Protein AF-A0A7M7T304-F1 (afdb_monomer_lite)

Structure (mmCIF, N/CA/C/O backbone):
data_AF-A0A7M7T304-F1
#
_entry.id   AF-A0A7M7T304-F1
#
loop_
_atom_site.group_PDB
_atom_site.id
_atom_site.type_symbol
_atom_site.label_atom_id
_atom_site.label_alt_id
_atom_site.label_comp_id
_atom_site.label_asym_id
_atom_site.label_entity_id
_atom_site.label_seq_id
_atom_site.pdbx_PDB_ins_code
_atom_site.Cartn_x
_atom_site.Cartn_y
_atom_site.Cartn_z
_atom_site.occupancy
_atom_site.B_iso_or_equiv
_atom_site.auth_seq_id
_atom_site.auth_comp_id
_atom_site.auth_asym_id
_atom_site.auth_atom_id
_atom_site.pdbx_PDB_model_num
ATOM 1 N N . MET A 1 1 ? 16.345 -13.499 -15.780 1.00 37.62 1 MET A N 1
ATOM 2 C CA . MET A 1 1 ? 15.434 -13.468 -14.617 1.00 37.62 1 MET A CA 1
ATOM 3 C C . MET A 1 1 ? 14.460 -14.625 -14.747 1.00 37.62 1 MET A C 1
ATOM 5 O O . MET A 1 1 ? 14.230 -15.064 -15.863 1.00 37.62 1 MET A O 1
ATOM 9 N N . ASN A 1 2 ? 13.994 -15.201 -13.639 1.00 33.81 2 ASN A N 1
ATOM 10 C CA . ASN A 1 2 ? 13.048 -16.320 -13.660 1.00 33.81 2 ASN A CA 1
ATOM 11 C C . ASN A 1 2 ? 11.646 -15.748 -13.398 1.00 33.81 2 ASN A C 1
ATOM 13 O O . ASN A 1 2 ? 11.253 -15.601 -12.245 1.00 33.81 2 ASN A O 1
ATOM 17 N N . GLU A 1 3 ? 10.937 -15.365 -14.461 1.00 41.84 3 GLU A N 1
ATOM 18 C CA . GLU A 1 3 ? 9.704 -14.548 -14.436 1.00 41.84 3 GLU A CA 1
ATOM 19 C C . GLU A 1 3 ? 8.517 -15.256 -13.767 1.00 41.84 3 GLU A C 1
ATOM 21 O O . GLU A 1 3 ? 7.689 -14.618 -13.120 1.00 41.84 3 GLU A O 1
ATOM 26 N N . LYS A 1 4 ? 8.488 -16.601 -13.784 1.00 36.50 4 LYS A N 1
ATOM 27 C CA . LYS A 1 4 ? 7.559 -17.385 -12.943 1.00 36.50 4 LYS A CA 1
ATOM 28 C C . LYS A 1 4 ? 7.723 -17.072 -11.452 1.00 36.50 4 LYS A C 1
ATOM 30 O O . LYS A 1 4 ? 6.800 -17.296 -10.676 1.00 36.50 4 LYS A O 1
ATOM 35 N N . GLY A 1 5 ? 8.895 -16.589 -11.044 1.00 44.44 5 GLY A N 1
ATOM 36 C CA . GLY A 1 5 ? 9.177 -16.133 -9.691 1.00 44.44 5 GLY A CA 1
ATOM 37 C C . GLY A 1 5 ? 8.666 -14.723 -9.392 1.00 44.44 5 GLY A C 1
ATOM 38 O O . GLY A 1 5 ? 8.291 -14.485 -8.255 1.00 44.44 5 GLY A O 1
ATOM 39 N N . GLU A 1 6 ? 8.620 -13.804 -10.359 1.00 49.72 6 GLU A N 1
ATOM 40 C CA . GLU A 1 6 ? 8.189 -12.406 -10.145 1.00 49.72 6 GLU A CA 1
ATOM 41 C C . GLU A 1 6 ? 6.666 -12.287 -10.073 1.00 49.72 6 GLU A C 1
ATOM 43 O O . GLU A 1 6 ? 6.145 -11.801 -9.071 1.00 49.72 6 GLU A O 1
ATOM 48 N N . MET A 1 7 ? 5.941 -12.904 -11.011 1.00 49.22 7 MET A N 1
ATOM 49 C CA . MET A 1 7 ? 4.478 -13.004 -10.927 1.00 49.22 7 MET A CA 1
ATOM 50 C C . MET A 1 7 ? 4.024 -13.755 -9.660 1.00 49.22 7 MET A C 1
ATOM 52 O O . MET A 1 7 ? 3.035 -13.388 -9.025 1.00 49.22 7 MET A O 1
ATOM 56 N N . LYS A 1 8 ? 4.772 -14.787 -9.235 1.00 57.19 8 LYS A N 1
ATOM 57 C CA . LYS A 1 8 ? 4.507 -15.485 -7.967 1.00 57.19 8 LYS A CA 1
ATOM 58 C C . LYS A 1 8 ? 4.706 -14.565 -6.758 1.00 57.19 8 LYS A C 1
ATOM 60 O O . LYS A 1 8 ? 3.894 -14.637 -5.843 1.00 57.19 8 LYS A O 1
ATOM 65 N N . LYS A 1 9 ? 5.727 -13.700 -6.762 1.00 61.28 9 LYS A N 1
ATOM 66 C CA . LYS A 1 9 ? 5.996 -12.744 -5.672 1.00 61.28 9 LYS A CA 1
ATOM 67 C C . LYS A 1 9 ? 4.899 -11.690 -5.540 1.00 61.28 9 LYS A C 1
ATOM 69 O O . LYS A 1 9 ? 4.524 -11.389 -4.416 1.00 61.28 9 LYS A O 1
ATOM 74 N N . GLU A 1 10 ? 4.368 -11.176 -6.647 1.00 57.84 10 GLU A N 1
ATOM 75 C CA . GLU A 1 10 ? 3.301 -10.163 -6.622 1.00 57.84 10 GLU A CA 1
ATOM 76 C C . GLU A 1 10 ? 1.965 -10.751 -6.139 1.00 57.84 10 GLU A C 1
ATOM 78 O O . GLU A 1 10 ? 1.265 -10.180 -5.304 1.00 57.84 10 GLU A O 1
ATOM 83 N N . VAL A 1 11 ? 1.627 -11.962 -6.591 1.00 66.56 11 VAL A N 1
ATOM 84 C CA . VAL A 1 11 ? 0.454 -12.693 -6.081 1.00 66.56 11 VAL A CA 1
ATOM 85 C C . VAL A 1 11 ? 0.626 -13.060 -4.602 1.00 66.56 11 VAL A C 1
ATOM 87 O O . VAL A 1 11 ? -0.341 -13.040 -3.840 1.00 66.56 11 VAL A O 1
ATOM 90 N N . GLU A 1 12 ? 1.842 -13.405 -4.179 1.00 72.44 12 GLU A N 1
ATOM 91 C CA . GLU A 1 12 ? 2.170 -13.673 -2.777 1.00 72.44 12 GLU A CA 1
ATOM 92 C C . GLU A 1 12 ? 2.084 -12.398 -1.924 1.00 72.44 12 GLU A C 1
ATOM 94 O O . GLU A 1 12 ? 1.481 -12.456 -0.856 1.00 72.44 12 GLU A O 1
ATOM 99 N N . LYS A 1 13 ? 2.552 -11.243 -2.429 1.00 73.81 13 LYS A N 1
ATOM 100 C CA . LYS A 1 13 ? 2.364 -9.914 -1.815 1.00 73.81 13 LYS A CA 1
ATOM 101 C C . LYS A 1 13 ? 0.890 -9.649 -1.529 1.00 73.81 13 LYS A C 1
ATOM 103 O O . LYS A 1 13 ? 0.507 -9.505 -0.371 1.00 73.81 13 LYS A O 1
ATOM 108 N N . LYS A 1 14 ? 0.043 -9.699 -2.560 1.00 78.31 14 LYS A N 1
ATOM 109 C CA . LYS A 1 14 ? -1.407 -9.456 -2.447 1.00 78.31 14 LYS A CA 1
ATOM 110 C C . LYS A 1 14 ? -2.070 -10.346 -1.389 1.00 78.31 14 LYS A C 1
ATOM 112 O O . LYS A 1 14 ? -2.865 -9.879 -0.574 1.00 78.31 14 LYS A O 1
ATOM 117 N N . LYS A 1 15 ? -1.710 -11.635 -1.353 1.00 82.38 15 LYS A N 1
ATOM 118 C CA . LYS A 1 15 ? -2.212 -12.582 -0.342 1.00 82.38 15 LYS A CA 1
ATOM 119 C C . LYS A 1 15 ? -1.729 -12.252 1.069 1.00 82.38 15 LYS A C 1
ATOM 121 O O . LYS A 1 15 ? -2.507 -12.383 2.010 1.00 82.38 15 LYS A O 1
ATOM 126 N N . CYS A 1 16 ? -0.477 -11.833 1.226 1.00 84.12 16 CYS A N 1
ATOM 127 C CA . CYS A 1 16 ? 0.075 -11.461 2.523 1.00 84.12 16 CYS A CA 1
ATOM 128 C C . CYS A 1 16 ? -0.555 -10.178 3.075 1.00 84.12 16 CYS A C 1
ATOM 130 O O . CYS A 1 16 ? -0.933 -10.172 4.245 1.00 84.12 16 CYS A O 1
ATOM 132 N N . VAL A 1 17 ? -0.746 -9.139 2.252 1.00 91.19 17 VAL A N 1
ATOM 133 C CA . VAL A 1 17 ? -1.414 -7.889 2.667 1.00 91.19 17 VAL A CA 1
ATOM 134 C C . VAL A 1 17 ? -2.864 -8.158 3.071 1.00 91.19 17 VAL A C 1
ATOM 136 O O . VAL A 1 17 ? -3.288 -7.733 4.143 1.00 91.19 17 VAL A O 1
ATOM 139 N N . SER A 1 18 ? -3.598 -8.948 2.278 1.00 95.38 18 SER A N 1
ATOM 140 C CA . SER A 1 18 ? -4.948 -9.412 2.629 1.00 95.38 18 SER A CA 1
ATOM 141 C C . SER A 1 18 ? -4.974 -10.143 3.977 1.00 95.38 18 SER A C 1
ATOM 143 O O . SER A 1 18 ? -5.736 -9.777 4.870 1.00 95.38 18 SER A O 1
ATOM 145 N N . HIS A 1 19 ? -4.084 -11.124 4.164 1.00 93.06 19 HIS A N 1
ATOM 146 C CA . HIS A 1 19 ? -4.005 -11.907 5.397 1.00 93.06 19 HIS A CA 1
ATOM 147 C C . HIS A 1 19 ? -3.640 -11.054 6.621 1.00 93.06 19 HIS A C 1
ATOM 149 O O . HIS A 1 19 ? -4.230 -11.218 7.690 1.00 93.06 19 HIS A O 1
ATOM 155 N N . LEU A 1 20 ? -2.669 -10.148 6.486 1.00 92.38 20 LEU A N 1
ATOM 156 C CA . LEU A 1 20 ? -2.219 -9.285 7.575 1.00 92.38 20 LEU A CA 1
ATOM 157 C C . LEU A 1 20 ? -3.281 -8.240 7.936 1.00 92.38 20 LEU A C 1
ATOM 159 O O . LEU A 1 20 ? -3.532 -8.028 9.123 1.00 92.38 20 LEU A O 1
ATOM 163 N N . GLY A 1 21 ? -3.943 -7.659 6.931 1.00 95.12 21 GLY A N 1
ATOM 164 C CA . GLY A 1 21 ? -5.085 -6.762 7.098 1.00 95.12 21 GLY A CA 1
ATOM 165 C C . GLY A 1 21 ? -6.246 -7.436 7.825 1.00 95.12 21 GLY A C 1
ATOM 166 O O . GLY A 1 21 ? -6.709 -6.916 8.838 1.00 95.12 21 GLY A O 1
ATOM 167 N N . GLY A 1 22 ? -6.655 -8.629 7.379 1.00 95.44 22 GLY A N 1
ATOM 168 C CA . GLY A 1 22 ? -7.697 -9.424 8.035 1.00 95.44 22 GLY A CA 1
ATOM 169 C C . GLY A 1 22 ? -7.342 -9.795 9.470 1.00 95.44 22 GLY A C 1
ATOM 170 O O . GLY A 1 22 ? -8.139 -9.598 10.385 1.00 95.44 22 GLY A O 1
ATOM 171 N N . LYS A 1 23 ? -6.105 -10.248 9.706 1.00 94.19 23 LYS A N 1
ATOM 172 C CA . LYS A 1 23 ? -5.625 -10.582 11.051 1.00 94.19 23 LYS A CA 1
ATOM 173 C C . LYS A 1 23 ? -5.646 -9.375 11.990 1.00 94.19 23 LYS A C 1
ATOM 175 O O . LYS A 1 23 ? -6.106 -9.510 13.123 1.00 94.19 23 LYS A O 1
ATOM 180 N N . LEU A 1 24 ? -5.160 -8.216 11.541 1.00 94.88 24 LEU A N 1
ATOM 181 C CA . LEU A 1 24 ? -5.199 -6.993 12.341 1.00 94.88 24 LEU A CA 1
ATOM 182 C C . LEU A 1 24 ? -6.648 -6.556 12.594 1.00 94.88 24 LEU A C 1
ATOM 184 O O . LEU A 1 24 ? -6.999 -6.290 13.738 1.00 94.88 24 LEU A O 1
ATOM 188 N N . ALA A 1 25 ? -7.505 -6.551 11.571 1.00 96.25 25 ALA A N 1
ATOM 189 C CA . ALA A 1 25 ? -8.916 -6.196 11.714 1.00 96.25 25 ALA A CA 1
ATOM 190 C C . ALA A 1 25 ? -9.655 -7.112 12.705 1.00 96.25 25 ALA A C 1
ATOM 192 O O . ALA A 1 25 ? -10.416 -6.615 13.530 1.00 96.25 25 ALA A O 1
ATOM 193 N N . LEU A 1 26 ? -9.388 -8.424 12.684 1.00 95.06 26 LEU A N 1
ATOM 194 C CA . LEU A 1 26 ? -9.928 -9.375 13.660 1.00 95.06 26 LEU A CA 1
ATOM 195 C C . LEU A 1 26 ? -9.445 -9.064 15.079 1.00 95.06 26 LEU A C 1
ATOM 197 O O . LEU A 1 26 ? -10.266 -8.943 15.980 1.00 95.06 26 LEU A O 1
ATOM 201 N N . MET A 1 27 ? -8.137 -8.874 15.284 1.00 93.62 27 MET A N 1
ATOM 202 C CA . MET A 1 27 ? -7.589 -8.512 16.601 1.00 93.62 27 MET A CA 1
ATOM 203 C C . MET A 1 27 ? -8.207 -7.214 17.139 1.00 93.62 27 MET A C 1
ATOM 205 O O . MET A 1 27 ? -8.568 -7.119 18.311 1.00 93.62 27 MET A O 1
ATOM 209 N N . LEU A 1 28 ? -8.356 -6.212 16.272 1.00 94.00 28 LEU A N 1
ATOM 210 C CA . LEU A 1 28 ? -8.976 -4.939 16.617 1.00 94.00 28 LEU A CA 1
ATOM 211 C C . LEU A 1 28 ? -10.464 -5.088 16.920 1.00 94.00 28 LEU A C 1
ATOM 213 O O . LEU A 1 28 ? -10.936 -4.485 17.876 1.00 94.00 28 LEU A O 1
ATOM 217 N N . GLN A 1 29 ? -11.186 -5.922 16.171 1.00 94.62 29 GLN A N 1
ATOM 218 C CA . GLN A 1 29 ? -12.580 -6.245 16.453 1.00 94.62 29 GLN A CA 1
ATOM 219 C C . GLN A 1 29 ? -12.743 -6.825 17.860 1.00 94.62 29 GLN A C 1
ATOM 221 O O . GLN A 1 29 ? -13.689 -6.453 18.548 1.00 94.62 29 GLN A O 1
ATOM 226 N N . GLU A 1 30 ? -11.839 -7.704 18.311 1.00 89.06 30 GLU A N 1
ATOM 227 C CA . GLU A 1 30 ? -11.882 -8.248 19.676 1.00 89.06 30 GLU A CA 1
ATOM 228 C C . GLU A 1 30 ? -11.669 -7.168 20.738 1.00 89.06 30 GLU A C 1
ATOM 230 O O . GLU A 1 30 ? -12.414 -7.107 21.719 1.00 89.06 30 GLU A O 1
ATOM 235 N N . ASN A 1 31 ? -10.699 -6.283 20.504 1.00 84.38 31 ASN A N 1
ATOM 236 C CA . ASN A 1 31 ? -10.406 -5.146 21.375 1.00 84.38 31 ASN A CA 1
ATOM 237 C C . ASN A 1 31 ? -11.528 -4.091 21.373 1.00 84.38 31 ASN A C 1
ATOM 239 O O . ASN A 1 31 ? -11.653 -3.331 22.331 1.00 84.38 31 ASN A O 1
ATOM 243 N N . ASP A 1 32 ? -12.350 -4.060 20.321 1.00 86.81 32 ASP A N 1
ATOM 244 C CA . ASP A 1 32 ? -13.405 -3.073 20.096 1.00 86.81 32 ASP A CA 1
ATOM 245 C C . ASP A 1 32 ? -14.823 -3.567 20.438 1.00 86.81 32 ASP A C 1
ATOM 247 O O . ASP A 1 32 ? -15.807 -2.861 20.213 1.00 86.81 32 ASP A O 1
ATOM 251 N N . ARG A 1 33 ? -14.968 -4.780 20.994 1.00 85.50 33 ARG A N 1
ATOM 252 C CA . ARG A 1 33 ? -16.285 -5.424 21.205 1.00 85.50 33 ARG A CA 1
ATOM 253 C C . ARG A 1 33 ? -17.263 -4.608 22.051 1.00 85.50 33 ARG A C 1
ATOM 255 O O . ARG A 1 33 ? -18.466 -4.710 21.838 1.00 85.50 33 ARG A O 1
ATOM 262 N N . ASN A 1 34 ? -16.755 -3.814 22.993 1.00 84.19 34 ASN A N 1
ATOM 263 C CA . ASN A 1 34 ? -17.565 -3.012 23.915 1.00 84.19 34 ASN A CA 1
ATOM 264 C C . ASN A 1 34 ? -17.778 -1.562 23.440 1.00 84.19 34 ASN A C 1
ATOM 266 O O . ASN A 1 34 ? -18.308 -0.744 24.189 1.00 84.19 34 ASN A O 1
ATOM 270 N N . SER A 1 35 ? -17.342 -1.222 22.224 1.00 86.62 35 SER A N 1
ATOM 271 C CA . SER A 1 35 ? -17.576 0.097 21.636 1.00 86.62 35 SER A CA 1
ATOM 272 C C . SER A 1 35 ? -19.056 0.328 21.325 1.00 86.62 35 SER A C 1
ATOM 274 O O . SER A 1 35 ? -19.820 -0.606 21.090 1.00 86.62 35 SER A O 1
ATOM 276 N N . SER A 1 36 ? -19.460 1.597 21.250 1.00 84.44 36 SER A N 1
ATOM 277 C CA . SER A 1 36 ? -20.772 1.992 20.726 1.00 84.44 36 SER A CA 1
ATOM 278 C C . SER A 1 36 ? -20.965 1.598 19.258 1.00 84.44 36 SER A C 1
ATOM 280 O O . SER A 1 36 ? -22.096 1.467 18.795 1.00 84.44 36 SER A O 1
ATOM 282 N N . THR A 1 37 ? -19.869 1.416 18.516 1.00 87.06 37 THR A N 1
ATOM 283 C CA . THR A 1 37 ? -19.867 1.114 17.078 1.00 87.06 37 THR A CA 1
ATOM 284 C C . THR A 1 37 ? -18.839 0.023 16.741 1.00 87.06 37 THR A C 1
ATOM 286 O O . THR A 1 37 ? -17.864 0.301 16.042 1.00 87.06 37 THR A O 1
ATOM 289 N N . PRO A 1 38 ? -19.037 -1.227 17.211 1.00 92.62 38 PRO A N 1
ATOM 290 C CA . PRO A 1 38 ? -18.058 -2.296 17.039 1.00 92.62 38 PRO A CA 1
ATOM 291 C C . PRO A 1 38 ? -17.801 -2.636 15.570 1.00 92.62 38 PRO A C 1
ATOM 293 O O . PRO A 1 38 ? -18.708 -2.565 14.723 1.00 92.62 38 PRO A O 1
ATOM 296 N N . ILE A 1 39 ? -16.580 -3.086 15.290 1.00 95.81 39 ILE A N 1
ATOM 297 C CA . ILE A 1 39 ? -16.195 -3.614 13.979 1.00 95.81 39 ILE A CA 1
ATOM 298 C C . ILE A 1 39 ? -17.029 -4.862 13.648 1.00 95.81 39 ILE A C 1
ATOM 300 O O . ILE A 1 39 ? -17.103 -5.808 14.432 1.00 95.81 39 ILE A O 1
ATOM 304 N N . GLN A 1 40 ? -17.661 -4.889 12.476 1.00 95.12 40 GLN A N 1
ATOM 305 C CA . GLN A 1 40 ? -18.470 -6.022 12.013 1.00 95.12 40 GLN A CA 1
ATOM 306 C C . GLN A 1 40 ? -17.638 -6.992 11.165 1.00 95.12 40 GLN A C 1
ATOM 308 O O . GLN A 1 40 ? -16.665 -6.605 10.519 1.00 95.12 40 GLN A O 1
ATOM 313 N N . ASN A 1 41 ? -18.067 -8.256 11.097 1.00 95.62 41 ASN A N 1
ATOM 314 C CA . ASN A 1 41 ? -17.406 -9.275 10.268 1.00 95.62 41 ASN A CA 1
ATOM 315 C C . ASN A 1 41 ? -17.378 -8.894 8.780 1.00 95.62 41 ASN A C 1
ATOM 317 O O . ASN A 1 41 ? -16.426 -9.222 8.079 1.00 95.62 41 ASN A O 1
ATOM 321 N N . THR A 1 42 ? -18.399 -8.177 8.302 1.00 96.38 42 THR A N 1
ATOM 322 C CA . THR A 1 42 ? -18.438 -7.663 6.927 1.00 96.38 42 THR A CA 1
ATOM 323 C C . THR A 1 42 ? -17.329 -6.647 6.669 1.00 96.38 42 THR A C 1
ATOM 325 O O . THR A 1 42 ? -16.760 -6.630 5.586 1.00 96.38 42 THR A O 1
ATOM 328 N N . GLU A 1 43 ? -16.955 -5.838 7.660 1.00 97.06 43 GLU A N 1
ATOM 329 C CA . GLU A 1 43 ? -15.902 -4.821 7.519 1.00 97.06 43 GLU A CA 1
ATOM 330 C C . GLU A 1 43 ? -14.515 -5.449 7.587 1.00 97.06 43 GLU A C 1
ATOM 332 O O . GLU A 1 43 ? -13.626 -5.020 6.858 1.00 97.06 43 GLU A O 1
ATOM 337 N N . VAL A 1 44 ? -14.347 -6.506 8.389 1.00 97.31 44 VAL A N 1
ATOM 338 C CA . VAL A 1 44 ? -13.142 -7.348 8.345 1.00 97.31 44 VAL A CA 1
ATOM 339 C C . VAL A 1 44 ? -12.964 -7.930 6.941 1.00 97.31 44 VAL A C 1
ATOM 341 O O . VAL A 1 44 ? -11.895 -7.778 6.354 1.00 97.31 44 VAL A O 1
ATOM 344 N N . ALA A 1 45 ? -14.022 -8.501 6.355 1.00 97.50 45 ALA A N 1
ATOM 345 C CA . ALA A 1 45 ? -13.976 -9.011 4.985 1.00 97.50 45 ALA A CA 1
ATOM 346 C C . ALA A 1 45 ? -13.690 -7.899 3.954 1.00 97.50 45 ALA A C 1
ATOM 348 O O . ALA A 1 45 ? -12.932 -8.112 3.010 1.00 97.50 45 ALA A O 1
ATOM 349 N N . CYS A 1 46 ? -14.229 -6.688 4.147 1.00 98.38 46 CYS A N 1
ATOM 350 C CA . CYS A 1 46 ? -13.898 -5.532 3.306 1.00 98.38 46 CYS A CA 1
ATOM 351 C C . CYS A 1 46 ? -12.403 -5.188 3.369 1.00 98.38 46 CYS A C 1
ATOM 353 O O . CYS A 1 46 ? -11.790 -4.952 2.330 1.00 98.38 46 CYS A O 1
ATOM 355 N N . VAL A 1 47 ? -11.797 -5.199 4.560 1.00 98.25 47 VAL A N 1
ATOM 356 C CA . VAL A 1 47 ? -10.352 -4.967 4.733 1.00 98.25 47 VAL A CA 1
ATOM 357 C C . VAL A 1 47 ? -9.533 -6.053 4.033 1.00 98.25 47 VAL A C 1
ATOM 359 O O . VAL A 1 47 ? -8.563 -5.735 3.348 1.00 98.25 47 VAL A O 1
ATOM 362 N N . GLU A 1 48 ? -9.929 -7.323 4.144 1.00 97.75 48 GLU A N 1
ATOM 363 C CA . GLU A 1 48 ? -9.250 -8.433 3.463 1.00 97.75 48 GLU A CA 1
ATOM 364 C C . GLU A 1 48 ? -9.309 -8.299 1.938 1.00 97.75 48 GLU A C 1
ATOM 366 O O . GLU A 1 48 ? -8.295 -8.507 1.265 1.00 97.75 48 GLU A O 1
ATOM 371 N N . ILE A 1 49 ? -10.470 -7.925 1.389 1.00 98.00 49 ILE A N 1
ATOM 372 C CA . ILE A 1 49 ? -10.646 -7.705 -0.052 1.00 98.00 49 ILE A CA 1
ATOM 373 C C . ILE A 1 49 ? -9.845 -6.485 -0.508 1.00 98.00 49 ILE A C 1
ATOM 375 O O . ILE A 1 49 ? -9.164 -6.565 -1.530 1.00 98.00 49 ILE A O 1
ATOM 379 N N . ALA A 1 50 ? -9.870 -5.385 0.251 1.00 98.25 50 ALA A N 1
ATOM 380 C CA . ALA A 1 50 ? -9.066 -4.200 -0.036 1.00 98.25 50 ALA A CA 1
ATOM 381 C C . ALA A 1 50 ? -7.569 -4.540 -0.062 1.00 98.25 50 ALA A C 1
ATOM 383 O O . ALA A 1 50 ? -6.894 -4.238 -1.041 1.00 98.25 50 ALA A O 1
ATOM 384 N N . GLY A 1 51 ? -7.068 -5.257 0.950 1.00 97.19 51 GLY A N 1
ATOM 385 C CA . GLY A 1 51 ? -5.678 -5.713 0.997 1.00 97.19 51 GLY A CA 1
ATOM 386 C C . GLY A 1 51 ? -5.314 -6.654 -0.156 1.00 97.19 51 GLY A C 1
ATOM 387 O O . GLY A 1 51 ? -4.227 -6.548 -0.716 1.00 97.19 51 GLY A O 1
ATOM 388 N N . LEU A 1 52 ? -6.229 -7.529 -0.583 1.00 96.88 52 LEU A N 1
ATOM 389 C CA . LEU A 1 52 ? -6.011 -8.397 -1.746 1.00 96.88 52 LEU A CA 1
ATOM 390 C C . LEU A 1 52 ? -5.931 -7.603 -3.059 1.00 96.88 52 LEU A C 1
ATOM 392 O O . LEU A 1 52 ? -5.217 -8.000 -3.981 1.00 96.88 52 LEU A O 1
ATOM 396 N N . CYS A 1 53 ? -6.680 -6.503 -3.145 1.00 97.00 53 CYS A N 1
ATOM 397 C CA . CYS A 1 53 ? -6.909 -5.770 -4.385 1.00 97.00 53 CYS A CA 1
ATOM 398 C C . CYS A 1 53 ? -6.102 -4.471 -4.521 1.00 97.00 53 CYS A C 1
ATOM 400 O O . CYS A 1 53 ? -6.125 -3.886 -5.603 1.00 97.00 53 CYS A O 1
ATOM 402 N N . HIS A 1 54 ? -5.393 -4.022 -3.479 1.00 94.62 54 HIS A N 1
ATOM 403 C CA . HIS A 1 54 ? -4.704 -2.723 -3.475 1.00 94.62 54 HIS A CA 1
ATOM 404 C C . HIS A 1 54 ? -3.694 -2.565 -4.627 1.00 94.62 54 HIS A C 1
ATOM 406 O O . HIS A 1 54 ? -3.643 -1.522 -5.266 1.00 94.62 54 HIS A O 1
ATOM 412 N N . ASP A 1 55 ? -3.003 -3.649 -4.984 1.00 92.44 55 ASP A N 1
ATOM 413 C CA . ASP A 1 55 ? -2.005 -3.696 -6.058 1.00 92.44 55 ASP A CA 1
ATOM 414 C C . ASP A 1 55 ? -2.573 -4.134 -7.429 1.00 92.44 55 ASP A C 1
ATOM 416 O O . ASP A 1 55 ? -1.828 -4.525 -8.334 1.00 92.44 55 ASP A O 1
ATOM 420 N N . LEU A 1 56 ? -3.899 -4.169 -7.631 1.00 94.12 56 LEU A N 1
ATOM 421 C CA . LEU A 1 56 ? -4.468 -4.527 -8.948 1.00 94.12 56 LEU A CA 1
ATOM 422 C C . LEU A 1 56 ? -4.119 -3.515 -10.048 1.00 94.12 56 LEU A C 1
ATOM 424 O O . LEU A 1 56 ? -4.256 -3.830 -11.226 1.00 94.12 56 LEU A O 1
ATOM 428 N N . GLY A 1 57 ? -3.699 -2.311 -9.664 1.00 91.81 57 GLY A N 1
ATOM 429 C CA . GLY A 1 57 ? -3.385 -1.220 -10.576 1.00 91.81 57 GLY A CA 1
ATOM 430 C C . GLY A 1 57 ? -1.937 -1.156 -11.056 1.00 91.81 57 GLY A C 1
ATOM 431 O O . GLY A 1 57 ? -1.644 -0.313 -11.900 1.00 91.81 57 GLY A O 1
ATOM 432 N N . HIS A 1 58 ? -1.029 -1.995 -10.545 1.00 89.00 58 HIS A N 1
ATOM 433 C CA . HIS A 1 58 ? 0.366 -1.988 -10.994 1.00 89.00 58 HIS A CA 1
ATOM 434 C C . HIS A 1 58 ? 0.516 -2.651 -12.364 1.00 89.00 58 HIS A C 1
ATOM 436 O O . HIS A 1 58 ? -0.006 -3.739 -12.604 1.00 89.00 58 HIS A O 1
ATOM 442 N N . GLY A 1 59 ? 1.250 -1.982 -13.254 1.00 86.19 59 GLY A N 1
ATOM 443 C CA . GLY A 1 59 ? 1.664 -2.539 -14.538 1.00 86.19 59 GLY A CA 1
ATOM 444 C C . GLY A 1 59 ? 3.035 -3.228 -14.470 1.00 86.19 59 GLY A C 1
ATOM 445 O O . GLY A 1 59 ? 3.594 -3.397 -13.383 1.00 86.19 59 GLY A O 1
ATOM 446 N N . PRO A 1 60 ? 3.602 -3.601 -15.630 1.00 84.06 60 PRO A N 1
ATOM 447 C CA . PRO A 1 60 ? 4.865 -4.325 -15.722 1.00 84.06 60 PRO A CA 1
ATOM 448 C C . PRO A 1 60 ? 6.005 -3.599 -15.010 1.00 84.06 60 PRO A C 1
ATOM 450 O O . PRO A 1 60 ? 6.242 -2.419 -15.263 1.00 84.06 60 PRO A O 1
ATOM 453 N N . PHE A 1 61 ? 6.767 -4.304 -14.181 1.00 79.00 61 PHE A N 1
ATOM 454 C CA . PHE A 1 61 ? 7.869 -3.747 -13.392 1.00 79.00 61 PHE A CA 1
ATOM 455 C C . PHE A 1 61 ? 7.437 -2.660 -12.382 1.00 79.00 61 PHE A C 1
ATOM 457 O O . PHE A 1 61 ? 8.249 -1.809 -12.004 1.00 79.00 61 PHE A O 1
ATOM 464 N N . SER A 1 62 ? 6.174 -2.690 -11.939 1.00 82.12 62 SER A N 1
ATOM 465 C CA . SER A 1 62 ? 5.611 -1.869 -10.854 1.00 82.12 62 SER A CA 1
ATOM 466 C C . SER A 1 62 ? 5.904 -0.370 -11.034 1.00 82.12 62 SER A C 1
ATOM 468 O O . SER A 1 62 ? 5.433 0.223 -12.003 1.00 82.12 62 SER A O 1
ATOM 470 N N . HIS A 1 63 ? 6.713 0.250 -10.162 1.00 77.44 63 HIS A N 1
ATOM 471 C CA . HIS A 1 63 ? 7.018 1.688 -10.199 1.00 77.44 63 HIS A CA 1
ATOM 472 C C . HIS A 1 63 ? 7.647 2.172 -11.513 1.00 77.44 63 HIS A C 1
ATOM 474 O O . HIS A 1 63 ? 7.399 3.301 -11.936 1.00 77.44 63 HIS A O 1
ATOM 480 N N . ALA A 1 64 ? 8.394 1.315 -12.219 1.00 76.31 64 ALA A N 1
ATOM 481 C CA . ALA A 1 64 ? 8.981 1.686 -13.505 1.00 76.31 64 ALA A CA 1
ATOM 482 C C . ALA A 1 64 ? 7.920 1.960 -14.584 1.00 76.31 64 ALA A C 1
ATOM 484 O O . ALA A 1 64 ? 8.177 2.732 -15.510 1.00 76.31 64 ALA A O 1
ATOM 485 N N . PHE A 1 65 ? 6.740 1.341 -14.469 1.00 79.38 65 PHE A N 1
ATOM 486 C CA . PHE A 1 65 ? 5.588 1.619 -15.324 1.00 79.38 65 PHE A CA 1
ATOM 487 C C . PHE A 1 65 ? 4.948 2.968 -14.994 1.00 79.38 65 PHE A C 1
ATOM 489 O O . PHE A 1 65 ? 4.524 3.698 -15.882 1.00 79.38 65 PHE A O 1
ATOM 496 N N . GLU A 1 66 ? 4.906 3.336 -13.721 1.00 78.88 66 GLU A N 1
ATOM 497 C CA . GLU A 1 66 ? 4.246 4.555 -13.243 1.00 78.88 66 GLU A CA 1
ATOM 498 C C . GLU A 1 66 ? 5.000 5.806 -13.698 1.00 78.88 66 GLU A C 1
ATOM 500 O O . GLU A 1 66 ? 4.394 6.763 -14.180 1.00 78.88 66 GLU A O 1
ATOM 505 N N . ASP A 1 67 ? 6.334 5.763 -13.629 1.00 73.25 67 ASP A N 1
ATOM 506 C CA . ASP A 1 67 ? 7.230 6.871 -13.989 1.00 73.25 67 ASP A CA 1
ATOM 507 C C . ASP A 1 67 ? 7.151 7.290 -15.465 1.00 73.25 67 ASP A C 1
ATOM 509 O O . ASP A 1 67 ? 7.642 8.353 -15.862 1.00 73.25 67 ASP A O 1
ATOM 513 N N . ILE A 1 68 ? 6.568 6.444 -16.310 1.00 74.44 68 ILE A N 1
ATOM 514 C CA . ILE A 1 68 ? 6.541 6.633 -17.761 1.00 74.44 68 ILE A CA 1
ATOM 515 C C . ILE A 1 68 ? 5.149 6.898 -18.316 1.00 74.44 68 ILE A C 1
ATOM 517 O O . ILE A 1 68 ? 5.055 7.320 -19.474 1.00 74.44 68 ILE A O 1
ATOM 521 N N . ILE A 1 69 ? 4.096 6.660 -17.530 1.00 76.94 69 ILE A N 1
ATOM 522 C CA . ILE A 1 69 ? 2.732 6.990 -17.928 1.00 76.94 69 ILE A CA 1
ATOM 523 C C . ILE A 1 69 ? 2.593 8.506 -17.965 1.00 76.94 69 ILE A C 1
ATOM 525 O O . ILE A 1 69 ? 3.003 9.231 -17.057 1.00 76.94 69 ILE A O 1
ATOM 529 N N . GLN A 1 70 ? 2.021 8.993 -19.062 1.00 73.81 70 GLN A N 1
ATOM 530 C CA . GLN A 1 70 ? 1.730 10.410 -19.203 1.00 73.81 70 GLN A CA 1
ATOM 531 C C . GLN A 1 70 ? 0.587 10.803 -18.258 1.00 73.81 70 GLN A C 1
ATOM 533 O O . GLN A 1 70 ? -0.311 9.993 -18.020 1.00 73.81 70 GLN A O 1
ATOM 538 N N . PRO A 1 71 ? 0.586 12.038 -17.727 1.00 75.94 71 PRO A N 1
ATOM 539 C CA . PRO A 1 71 ? -0.582 12.569 -17.039 1.00 75.94 71 PRO A CA 1
ATOM 540 C C . PRO A 1 71 ? -1.843 12.456 -17.906 1.00 75.94 71 PRO A C 1
ATOM 542 O O . PRO A 1 71 ? -1.767 12.464 -19.137 1.00 75.94 71 PRO A O 1
ATOM 545 N N . TYR A 1 72 ? -2.997 12.371 -17.253 1.00 69.75 72 TYR A N 1
ATOM 546 C CA . TYR A 1 72 ? -4.298 12.463 -17.903 1.00 69.75 72 TYR A CA 1
ATOM 547 C C . TYR A 1 72 ? -4.471 13.820 -18.608 1.00 69.75 72 TYR A C 1
ATOM 549 O O . TYR A 1 72 ? -3.733 14.772 -18.350 1.00 69.75 72 TYR A O 1
ATOM 557 N N . GLU A 1 73 ? -5.472 13.919 -19.487 1.00 67.62 73 GLU A N 1
ATOM 558 C CA . GLU A 1 73 ? -5.768 15.142 -20.255 1.00 67.62 73 GLU A CA 1
ATOM 559 C C . GLU A 1 73 ? -6.066 16.360 -19.361 1.00 67.62 73 GLU A C 1
ATOM 561 O O . GLU A 1 73 ? -5.803 17.494 -19.750 1.00 67.62 73 GLU A O 1
ATOM 566 N N . ASP A 1 74 ? -6.547 16.126 -18.137 1.00 73.38 74 ASP A N 1
ATOM 567 C CA . ASP A 1 74 ? -6.790 17.146 -17.110 1.00 73.38 74 ASP A CA 1
ATOM 568 C C . ASP A 1 74 ? -5.514 17.583 -16.352 1.00 73.38 74 ASP A C 1
ATOM 570 O O . ASP A 1 74 ? -5.578 18.381 -15.416 1.00 73.38 74 ASP A O 1
ATOM 574 N N . GLY A 1 75 ? -4.348 17.053 -16.736 1.00 73.31 75 GLY A N 1
ATOM 575 C CA . GLY A 1 75 ? -3.052 17.309 -16.112 1.00 73.31 75 GLY A CA 1
ATOM 576 C C . GLY A 1 75 ? -2.780 16.491 -14.845 1.00 73.31 75 GLY A C 1
ATOM 577 O O . GLY A 1 75 ? -1.675 16.569 -14.298 1.00 73.31 75 GLY A O 1
ATOM 578 N N . ASN A 1 76 ? -3.732 15.680 -14.370 1.00 75.06 76 ASN A N 1
ATOM 579 C CA . ASN A 1 76 ? -3.528 14.849 -13.189 1.00 75.06 76 ASN A CA 1
ATOM 580 C C . ASN A 1 76 ? -2.609 13.666 -13.496 1.00 75.06 76 ASN A C 1
ATOM 582 O O . ASN A 1 76 ? -2.724 12.996 -14.520 1.00 75.06 76 ASN A O 1
ATOM 586 N N . LYS A 1 77 ? -1.706 13.347 -12.563 1.00 80.50 77 LYS A N 1
ATOM 587 C CA . LYS A 1 77 ? -0.869 12.148 -12.682 1.00 80.50 77 LYS A CA 1
ATOM 588 C C . LYS A 1 77 ? -1.717 10.882 -12.588 1.00 80.50 77 LYS A C 1
ATOM 590 O O . LYS A 1 77 ? -2.595 10.777 -11.724 1.00 80.50 77 LYS A O 1
ATOM 595 N N . TRP A 1 78 ? -1.392 9.909 -13.434 1.00 85.56 78 TRP A N 1
ATOM 596 C CA . TRP A 1 78 ? -1.855 8.540 -13.258 1.00 85.56 78 TRP A CA 1
ATOM 597 C C . TRP A 1 78 ? -1.363 7.994 -11.910 1.00 85.56 78 TRP A C 1
ATOM 599 O O . TRP A 1 78 ? -0.272 8.343 -11.452 1.00 85.56 78 TRP A O 1
ATOM 609 N N . LYS A 1 79 ? -2.202 7.195 -11.246 1.00 87.81 79 LYS A N 1
ATOM 610 C CA . LYS A 1 79 ? -1.909 6.605 -9.938 1.00 87.81 79 LYS A CA 1
ATOM 611 C C . LYS A 1 79 ? -2.321 5.132 -9.923 1.00 87.81 79 LYS A C 1
ATOM 613 O O . LYS A 1 79 ? -3.481 4.872 -10.265 1.00 87.81 79 LYS A O 1
ATOM 618 N N . PRO A 1 80 ? -1.456 4.221 -9.450 1.00 89.12 80 PRO A N 1
ATOM 619 C CA . PRO A 1 80 ? -1.786 2.806 -9.302 1.00 89.12 80 PRO A CA 1
ATOM 620 C C . PRO A 1 80 ? -3.052 2.583 -8.479 1.00 89.12 80 PRO A C 1
ATOM 622 O O . PRO A 1 80 ? -3.923 1.850 -8.920 1.00 89.12 80 PRO A O 1
ATOM 625 N N . ASP A 1 81 ? -3.231 3.289 -7.360 1.00 92.25 81 ASP A N 1
ATOM 626 C CA . ASP A 1 81 ? -4.390 3.093 -6.471 1.00 92.25 81 ASP A CA 1
ATOM 627 C C . ASP A 1 81 ? -5.725 3.387 -7.177 1.00 92.25 81 ASP A C 1
ATOM 629 O O . ASP A 1 81 ? -6.721 2.682 -7.002 1.00 92.25 81 ASP A O 1
ATOM 633 N N . LYS A 1 82 ? -5.749 4.415 -8.041 1.00 93.00 82 LYS A N 1
ATOM 634 C CA . LYS A 1 82 ? -6.927 4.731 -8.868 1.00 93.00 82 LYS A CA 1
ATOM 635 C C . LYS A 1 82 ? -7.175 3.641 -9.906 1.00 93.00 82 LYS A C 1
ATOM 637 O O . LYS A 1 82 ? -8.325 3.253 -10.117 1.00 93.00 82 LYS A O 1
ATOM 642 N N . GLN A 1 83 ? -6.107 3.138 -10.526 1.00 94.00 83 GLN A N 1
ATOM 643 C CA . GLN A 1 83 ? -6.198 2.012 -11.450 1.00 94.00 83 GLN A CA 1
ATOM 644 C C . GLN A 1 83 ? -6.680 0.747 -10.727 1.00 94.00 83 GLN A C 1
ATOM 646 O O . GLN A 1 83 ? -7.514 0.029 -11.262 1.00 94.00 83 GLN A O 1
ATOM 651 N N . ALA A 1 84 ? -6.238 0.493 -9.495 1.00 96.50 84 ALA A N 1
ATOM 652 C CA . ALA A 1 84 ? -6.635 -0.665 -8.704 1.00 96.50 84 ALA A CA 1
ATOM 653 C C . ALA A 1 84 ? -8.141 -0.668 -8.414 1.00 96.50 84 ALA A C 1
ATOM 655 O O . ALA A 1 84 ? -8.796 -1.693 -8.589 1.00 96.50 84 ALA A O 1
ATOM 656 N N . VAL A 1 85 ? -8.719 0.487 -8.067 1.00 97.44 85 VAL A N 1
ATOM 657 C CA . VAL A 1 85 ? -10.177 0.642 -7.922 1.00 97.44 85 VAL A CA 1
ATOM 658 C C . VAL A 1 85 ? -10.912 0.384 -9.236 1.00 97.44 85 VAL A C 1
ATOM 660 O O . VAL A 1 85 ? -11.929 -0.315 -9.251 1.00 97.44 85 VAL A O 1
ATOM 663 N N . PHE A 1 86 ? -10.401 0.920 -10.347 1.00 96.00 86 PHE A N 1
ATOM 664 C CA . PHE A 1 86 ? -10.979 0.678 -11.668 1.00 96.00 86 PHE A CA 1
ATOM 665 C C . PHE A 1 86 ? -10.965 -0.818 -12.023 1.00 96.00 86 PHE A C 1
ATOM 667 O O . PHE A 1 86 ? -12.000 -1.382 -12.389 1.00 96.00 86 PHE A O 1
ATOM 674 N N . MET A 1 87 ? -9.827 -1.481 -11.806 1.00 97.25 87 MET A N 1
ATOM 675 C CA . MET A 1 87 ? -9.647 -2.913 -12.035 1.00 97.25 87 MET A CA 1
ATOM 676 C C . MET A 1 87 ? -10.486 -3.775 -11.090 1.00 97.25 87 MET A C 1
ATOM 678 O O . MET A 1 87 ? -11.014 -4.792 -11.529 1.00 97.25 87 MET A O 1
ATOM 682 N N . LEU A 1 88 ? -10.679 -3.378 -9.828 1.00 97.81 88 LEU A N 1
ATOM 683 C CA . LEU A 1 88 ? -11.565 -4.069 -8.887 1.00 97.81 88 LEU A CA 1
ATOM 684 C C . LEU A 1 88 ? -13.016 -4.062 -9.383 1.00 97.81 88 LEU A C 1
ATOM 686 O O . LEU A 1 88 ? -13.652 -5.115 -9.452 1.00 97.81 88 LEU A O 1
ATOM 690 N N . LYS A 1 89 ? -13.538 -2.889 -9.766 1.00 97.56 89 LYS A N 1
ATOM 691 C CA . LYS A 1 89 ? -14.911 -2.766 -10.286 1.00 97.56 89 LYS A CA 1
ATOM 692 C C . LYS A 1 89 ? -15.089 -3.577 -11.572 1.00 97.56 89 LYS A C 1
ATOM 694 O O . LYS A 1 89 ? -16.105 -4.256 -11.732 1.00 97.56 89 LYS A O 1
ATOM 699 N N . TYR A 1 90 ? -14.087 -3.565 -12.453 1.00 97.38 90 TYR A N 1
ATOM 700 C CA . TYR A 1 90 ? -14.065 -4.422 -13.638 1.00 97.38 90 TYR A CA 1
ATOM 701 C C . TYR A 1 90 ? -14.061 -5.914 -13.276 1.00 97.38 90 TYR A C 1
ATOM 703 O O . TYR A 1 90 ? -14.888 -6.661 -13.790 1.00 97.38 90 TYR A O 1
ATOM 711 N N . LEU A 1 91 ? -13.190 -6.343 -12.359 1.00 97.25 91 LEU A N 1
ATOM 712 C CA . LEU A 1 91 ? -13.050 -7.734 -11.927 1.00 97.25 91 LEU A CA 1
ATOM 713 C C . LEU A 1 91 ? -14.363 -8.288 -11.367 1.00 97.25 91 LEU A C 1
ATOM 715 O O . LEU A 1 91 ? -14.731 -9.413 -11.708 1.00 97.25 91 LEU A O 1
ATOM 719 N N . ILE A 1 92 ? -15.081 -7.503 -10.557 1.00 97.38 92 ILE A N 1
ATOM 720 C CA . ILE A 1 92 ? -16.384 -7.890 -10.000 1.00 97.38 92 ILE A CA 1
ATOM 721 C C . ILE A 1 92 ? -17.392 -8.126 -11.127 1.00 97.38 92 ILE A C 1
ATOM 723 O O . ILE A 1 92 ? -17.950 -9.220 -11.220 1.00 97.38 92 ILE A O 1
ATOM 727 N N . LYS A 1 93 ? -17.557 -7.136 -12.013 1.00 96.81 93 LYS A N 1
ATOM 728 C CA . LYS A 1 93 ? -18.545 -7.167 -13.097 1.00 96.81 93 LYS A CA 1
ATOM 729 C C . LYS A 1 93 ? -18.244 -8.251 -14.131 1.00 96.81 93 LYS A C 1
ATOM 731 O O . LYS A 1 93 ? -19.124 -9.021 -14.506 1.00 96.81 93 LYS A O 1
ATOM 736 N N . HIS A 1 94 ? -16.997 -8.323 -14.592 1.00 96.44 94 HIS A N 1
ATOM 737 C CA . HIS A 1 94 ? -16.569 -9.255 -15.635 1.00 96.44 94 HIS A CA 1
ATOM 738 C C . HIS A 1 94 ? -16.725 -10.716 -15.193 1.00 96.44 94 HIS A C 1
ATOM 740 O O . HIS A 1 94 ? -17.119 -11.564 -15.987 1.00 96.44 94 HIS A O 1
ATOM 746 N N . ASN A 1 95 ? -16.477 -11.009 -13.912 1.00 96.88 95 ASN A N 1
ATOM 747 C CA . ASN A 1 95 ? -16.575 -12.364 -13.365 1.00 96.88 95 ASN A CA 1
ATOM 748 C C . ASN A 1 95 ? -17.919 -12.652 -12.668 1.00 96.88 95 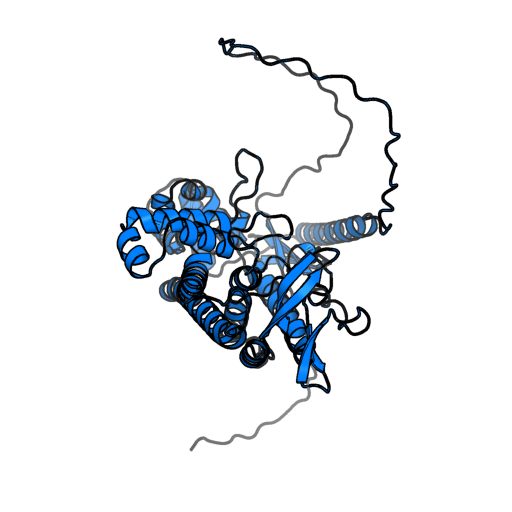ASN A C 1
ATOM 750 O O . ASN A 1 95 ? -18.063 -13.709 -12.051 1.00 96.88 95 ASN A O 1
ATOM 754 N N . SER A 1 96 ? -18.890 -11.732 -12.748 1.00 96.50 96 SER A N 1
ATOM 755 C CA . SER A 1 96 ? -20.211 -11.853 -12.108 1.00 96.50 96 SER A CA 1
ATOM 756 C C . SER A 1 96 ? -20.128 -12.206 -10.611 1.00 96.50 96 SER A C 1
ATOM 758 O O . SER A 1 96 ? -20.795 -13.126 -10.121 1.00 96.50 96 SER A O 1
ATOM 760 N N . LEU A 1 97 ? -19.235 -11.528 -9.879 1.00 96.38 97 LEU A N 1
ATOM 761 C CA . LEU A 1 97 ? -18.953 -11.828 -8.470 1.00 96.38 97 LEU A CA 1
ATOM 762 C C . LEU A 1 97 ? -19.976 -11.237 -7.499 1.00 96.38 97 LEU A C 1
ATOM 764 O O . LEU A 1 97 ? -19.928 -11.563 -6.316 1.00 96.38 97 LEU A O 1
ATOM 768 N N . GLU A 1 98 ? -20.921 -10.425 -7.968 1.00 94.88 98 GLU A N 1
ATOM 769 C CA . GLU A 1 98 ? -21.918 -9.738 -7.143 1.00 94.88 98 GLU A CA 1
ATOM 770 C C . GLU A 1 98 ? -22.709 -10.721 -6.279 1.00 94.88 98 GLU A C 1
ATOM 772 O O . GLU A 1 98 ? -22.926 -10.471 -5.098 1.00 94.88 98 GLU A O 1
ATOM 777 N N . LYS A 1 99 ? -23.073 -11.887 -6.831 1.00 94.50 99 LYS A N 1
ATOM 778 C CA . LYS A 1 99 ? -23.779 -12.927 -6.070 1.00 94.50 99 LYS A CA 1
ATOM 779 C C . LYS A 1 99 ? -22.914 -13.507 -4.947 1.00 94.50 99 LYS A C 1
ATOM 781 O O . LYS A 1 99 ? -23.388 -13.649 -3.828 1.00 94.50 99 LYS A O 1
ATOM 786 N N . LYS A 1 100 ? -21.641 -13.806 -5.230 1.00 95.25 100 LYS A N 1
ATOM 787 C CA . LYS A 1 100 ? -20.706 -14.339 -4.224 1.00 95.25 100 LYS A CA 1
ATOM 788 C C . LYS A 1 100 ? -20.407 -13.310 -3.132 1.00 95.25 100 LYS A C 1
ATOM 790 O O . LYS A 1 100 ? -20.254 -13.680 -1.975 1.00 95.25 100 LYS A O 1
ATOM 795 N N . LEU A 1 101 ? -20.327 -12.031 -3.493 1.00 96.06 101 LEU A N 1
ATOM 796 C CA . LEU A 1 101 ? -20.173 -10.935 -2.537 1.00 96.06 101 LEU A CA 1
ATOM 797 C C . LEU A 1 101 ? -21.435 -10.772 -1.678 1.00 96.06 101 LEU A C 1
ATOM 799 O O . LEU A 1 101 ? -21.325 -10.643 -0.461 1.00 96.06 101 LEU A O 1
ATOM 803 N N . ALA A 1 102 ? -22.626 -10.894 -2.268 1.00 95.56 102 ALA A N 1
ATOM 804 C CA . ALA A 1 102 ? -23.885 -10.874 -1.527 1.00 95.56 102 ALA A CA 1
ATOM 805 C C . ALA A 1 102 ? -24.005 -12.042 -0.529 1.00 95.56 102 ALA A C 1
ATOM 807 O O . ALA A 1 102 ? -24.492 -11.835 0.582 1.00 95.56 102 ALA A O 1
ATOM 808 N N . ASP A 1 103 ? -23.494 -13.236 -0.863 1.00 94.31 103 ASP A N 1
ATOM 809 C CA . ASP A 1 103 ? -23.413 -14.369 0.078 1.00 94.31 103 ASP A CA 1
ATOM 810 C C . ASP A 1 103 ? -22.539 -14.033 1.310 1.00 94.31 103 ASP A C 1
ATOM 812 O O . ASP A 1 103 ? -22.796 -14.516 2.415 1.00 94.31 103 ASP A O 1
ATOM 816 N N . LEU A 1 104 ? -21.547 -13.147 1.147 1.00 93.12 104 LEU A N 1
ATOM 817 C CA . LEU A 1 104 ? -20.719 -12.583 2.224 1.00 93.12 104 LEU A CA 1
ATOM 818 C C . LEU A 1 104 ? -21.328 -11.327 2.874 1.00 93.12 104 LEU A C 1
ATOM 820 O O . LEU A 1 104 ? -20.706 -10.733 3.754 1.00 93.12 104 LEU A O 1
ATOM 824 N N . LYS A 1 105 ? -22.546 -10.935 2.476 1.00 96.69 105 LYS A N 1
ATOM 825 C CA . LYS A 1 105 ? -23.234 -9.696 2.880 1.00 96.69 105 LYS A CA 1
ATOM 826 C C . LYS A 1 105 ? -22.462 -8.423 2.513 1.00 96.69 105 LYS A C 1
ATOM 828 O O . LYS A 1 105 ? -22.505 -7.451 3.259 1.00 96.69 105 LYS A O 1
ATOM 833 N N . ILE A 1 106 ? -21.754 -8.457 1.387 1.00 97.31 106 ILE A N 1
ATOM 834 C CA . ILE A 1 106 ? -21.031 -7.322 0.815 1.00 97.31 106 ILE A CA 1
ATOM 835 C C . ILE A 1 106 ? -21.854 -6.782 -0.352 1.00 97.31 106 ILE A C 1
ATOM 837 O O . ILE A 1 106 ? -22.071 -7.481 -1.345 1.00 97.31 106 ILE A O 1
ATOM 841 N N . TYR A 1 107 ? -22.310 -5.539 -0.224 1.00 96.25 107 TYR A N 1
ATOM 842 C CA . TYR A 1 107 ? -23.150 -4.858 -1.209 1.00 96.25 107 TYR A CA 1
ATOM 843 C C . TYR A 1 107 ? -22.436 -3.643 -1.820 1.00 96.25 107 TYR A C 1
ATOM 845 O O . TYR A 1 107 ? -21.247 -3.426 -1.602 1.00 96.25 107 TYR A O 1
ATOM 853 N N . ALA A 1 108 ? -23.150 -2.843 -2.618 1.00 95.94 108 ALA A N 1
ATOM 854 C CA . ALA A 1 108 ? -22.574 -1.706 -3.341 1.00 95.94 108 ALA A CA 1
ATOM 855 C C . ALA A 1 108 ? -21.843 -0.706 -2.422 1.00 95.94 108 ALA A C 1
ATOM 857 O O . ALA A 1 108 ? -20.717 -0.317 -2.720 1.00 95.94 108 ALA A O 1
ATOM 858 N N . GLU A 1 109 ? -22.433 -0.364 -1.274 1.00 96.06 109 GLU A N 1
ATOM 859 C CA . GLU A 1 109 ? -21.826 0.543 -0.286 1.00 96.06 109 GLU A CA 1
ATOM 860 C C . GLU A 1 109 ? -20.542 -0.038 0.332 1.00 96.06 109 GLU A C 1
ATOM 862 O O . GLU A 1 109 ? -19.589 0.694 0.601 1.00 96.06 109 GLU A O 1
ATOM 867 N N . ASP A 1 110 ? -20.478 -1.360 0.527 1.00 97.81 110 ASP A N 1
ATOM 868 C CA . ASP A 1 110 ? -19.266 -2.048 0.981 1.00 97.81 110 ASP A CA 1
ATOM 869 C C . ASP A 1 110 ? -18.180 -2.045 -0.104 1.00 97.81 110 ASP A C 1
ATOM 871 O O . ASP A 1 110 ? -17.005 -1.878 0.206 1.00 97.81 110 ASP A O 1
ATOM 875 N N . ILE A 1 111 ? -18.556 -2.179 -1.380 1.00 98.06 111 ILE A N 1
ATOM 876 C CA . ILE A 1 111 ? -17.615 -2.083 -2.506 1.00 98.06 111 ILE A CA 1
ATOM 877 C C . ILE A 1 111 ? -17.022 -0.675 -2.585 1.00 98.06 111 ILE A C 1
ATOM 879 O O . ILE A 1 111 ? -15.809 -0.537 -2.748 1.00 98.06 111 ILE A O 1
ATOM 883 N N . ASP A 1 112 ? -17.833 0.373 -2.438 1.00 97.50 112 ASP A N 1
ATOM 884 C CA . ASP A 1 112 ? -17.320 1.745 -2.416 1.00 97.50 112 ASP A CA 1
ATOM 885 C C . ASP A 1 112 ? -16.458 2.006 -1.169 1.00 97.50 112 ASP A C 1
ATOM 887 O O . ASP A 1 112 ? -15.423 2.667 -1.269 1.00 97.50 112 ASP A O 1
ATOM 891 N N . PHE A 1 113 ? -16.786 1.396 -0.024 1.00 98.06 113 PHE A N 1
ATOM 892 C CA . PHE A 1 113 ? -15.919 1.405 1.156 1.00 98.06 113 PHE A CA 1
ATOM 893 C C . PHE A 1 113 ? -14.569 0.719 0.890 1.00 98.06 113 PHE A C 1
ATOM 895 O O . PHE A 1 113 ? -13.529 1.314 1.166 1.00 98.06 113 PHE A O 1
ATOM 902 N N . ILE A 1 114 ? -14.551 -0.467 0.271 1.00 98.50 114 ILE A N 1
ATOM 903 C CA . ILE A 1 114 ? -13.321 -1.154 -0.166 1.00 98.50 114 ILE A CA 1
ATOM 904 C C . ILE A 1 114 ? -12.494 -0.247 -1.089 1.00 98.50 114 ILE A C 1
ATOM 906 O O . ILE A 1 114 ? -11.274 -0.165 -0.945 1.00 98.50 114 ILE A O 1
ATOM 910 N N . CYS A 1 115 ? -13.142 0.477 -2.006 1.00 98.12 115 CYS A N 1
ATOM 911 C CA . CYS A 1 115 ? -12.456 1.425 -2.881 1.00 98.12 115 CYS A CA 1
ATOM 912 C C . CYS A 1 115 ? -11.795 2.565 -2.088 1.00 98.12 115 CYS A C 1
ATOM 914 O O . CYS A 1 115 ? -10.658 2.922 -2.389 1.00 98.12 115 CYS A O 1
ATOM 916 N N . GLN A 1 116 ? -12.459 3.106 -1.059 1.00 97.50 116 GLN A N 1
ATOM 917 C CA . GLN A 1 116 ? -11.855 4.114 -0.178 1.00 97.50 116 GLN A CA 1
ATOM 918 C C . GLN A 1 116 ? -10.670 3.552 0.629 1.00 97.50 116 GLN A C 1
ATOM 920 O O . GLN A 1 116 ? -9.682 4.259 0.817 1.00 97.50 116 GLN A O 1
ATOM 925 N N . LEU A 1 117 ? -10.726 2.286 1.065 1.00 98.00 117 LEU A N 1
ATOM 926 C CA . LEU A 1 117 ? -9.604 1.629 1.751 1.00 98.00 117 LEU A CA 1
ATOM 927 C C . LEU A 1 117 ? -8.368 1.479 0.849 1.00 98.00 117 LEU A C 1
ATOM 929 O O . LEU A 1 117 ? -7.250 1.612 1.336 1.00 98.00 117 LEU A O 1
ATOM 933 N N . ILE A 1 118 ? -8.565 1.213 -0.447 1.00 97.56 118 ILE A N 1
ATOM 934 C CA . ILE A 1 118 ? -7.479 1.108 -1.438 1.00 97.56 118 ILE A CA 1
ATOM 935 C C . ILE A 1 118 ? -6.885 2.488 -1.749 1.00 97.56 118 I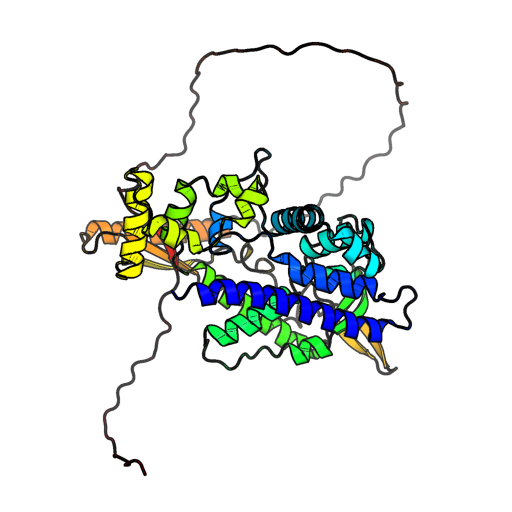LE A C 1
ATOM 937 O O . ILE A 1 118 ? -5.667 2.651 -1.757 1.00 97.56 118 ILE A O 1
ATOM 941 N N . LEU A 1 119 ? -7.738 3.489 -1.991 1.00 95.06 119 LEU A N 1
ATOM 942 C CA . LEU A 1 119 ? -7.301 4.845 -2.347 1.00 95.06 119 LEU A CA 1
ATOM 943 C C . LEU A 1 119 ? -6.597 5.575 -1.200 1.00 95.06 119 LEU A C 1
ATOM 945 O O . LEU A 1 119 ? -5.806 6.485 -1.456 1.00 95.06 119 LEU A O 1
ATOM 949 N N . GLY A 1 120 ? -6.918 5.203 0.040 1.00 93.38 120 GLY A N 1
ATOM 950 C CA . GLY A 1 120 ? -6.604 6.002 1.212 1.00 93.38 120 GLY A CA 1
ATOM 951 C C . GLY A 1 120 ? -7.526 7.218 1.314 1.00 93.38 120 GLY A C 1
ATOM 952 O O . GLY A 1 120 ? -8.064 7.719 0.324 1.00 93.38 120 GLY A O 1
ATOM 953 N N . VAL A 1 121 ? -7.726 7.690 2.541 1.00 90.56 121 VAL A N 1
ATOM 954 C CA . VAL A 1 121 ? -8.623 8.812 2.836 1.00 90.56 121 VAL A CA 1
ATOM 955 C C . VAL A 1 121 ? -7.862 9.870 3.621 1.00 90.56 121 VAL A C 1
ATOM 957 O O . VAL A 1 121 ? -7.204 9.572 4.621 1.00 90.56 121 VAL A O 1
ATOM 960 N N . LYS A 1 122 ? -7.925 11.114 3.151 1.00 83.44 122 LYS A N 1
ATOM 961 C CA . LYS A 1 122 ? -7.322 12.276 3.809 1.00 83.44 122 LYS A CA 1
ATOM 962 C C . LYS A 1 122 ? -8.260 12.861 4.860 1.00 83.44 122 LYS A C 1
ATOM 964 O O . LYS A 1 122 ? -9.427 12.505 4.962 1.00 83.44 122 LYS A O 1
ATOM 9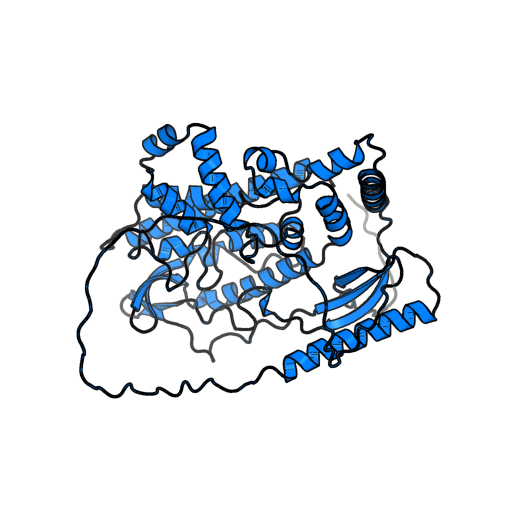69 N N . GLU A 1 123 ? -7.736 13.790 5.655 1.00 71.12 123 GLU A N 1
ATOM 970 C CA . GLU A 1 123 ? -8.464 14.372 6.787 1.00 71.12 123 GLU A CA 1
ATOM 971 C C . GLU A 1 123 ? -9.799 15.036 6.393 1.00 71.12 123 GLU A C 1
ATOM 973 O O . GLU A 1 123 ? -10.776 14.912 7.144 1.00 71.12 123 GLU A O 1
ATOM 978 N N . ASP A 1 124 ? -9.827 15.670 5.216 1.00 78.00 124 ASP A N 1
ATOM 979 C CA . ASP A 1 124 ? -10.957 16.430 4.661 1.00 78.00 124 ASP A CA 1
ATOM 980 C C . ASP A 1 124 ? -11.819 15.639 3.663 1.00 78.00 124 ASP A C 1
ATOM 982 O O . ASP A 1 124 ? -12.802 16.170 3.147 1.00 78.00 124 ASP A O 1
ATOM 986 N N . ASP A 1 125 ? -11.461 14.388 3.373 1.00 86.06 125 ASP A N 1
ATOM 987 C CA . ASP A 1 125 ? -12.210 13.561 2.431 1.00 86.06 125 ASP A CA 1
ATOM 988 C C . ASP A 1 125 ? -13.509 13.041 3.079 1.00 86.06 125 ASP A C 1
ATOM 990 O O . ASP A 1 125 ? -13.568 12.749 4.278 1.00 86.06 125 ASP A O 1
ATOM 994 N N . GLU A 1 126 ? -14.560 12.893 2.270 1.00 89.00 126 GLU A N 1
ATOM 995 C CA . GLU A 1 126 ? -15.832 12.317 2.712 1.00 89.00 126 GLU A CA 1
ATOM 996 C C . GLU A 1 126 ? -15.683 10.810 2.976 1.00 89.00 126 GLU A C 1
ATOM 998 O O . GLU A 1 126 ? -15.288 10.035 2.102 1.00 89.00 126 GLU A O 1
ATOM 1003 N N . MET A 1 127 ? -16.017 10.382 4.193 1.00 92.31 127 MET A N 1
ATOM 1004 C CA . MET A 1 127 ? -15.918 8.989 4.633 1.00 92.31 127 MET A CA 1
ATOM 1005 C C . MET A 1 127 ? -17.296 8.342 4.670 1.00 92.31 127 MET A C 1
ATOM 1007 O O . MET A 1 127 ? -18.183 8.821 5.370 1.00 92.31 127 MET A O 1
ATOM 1011 N N . LEU A 1 128 ? -17.440 7.181 4.028 1.00 93.56 128 LEU A N 1
ATOM 1012 C CA . LEU A 1 128 ? -18.655 6.367 4.148 1.00 93.56 128 LEU A CA 1
ATOM 1013 C C . LEU A 1 128 ? -18.898 5.887 5.590 1.00 93.56 128 LEU A C 1
ATOM 1015 O O . LEU A 1 128 ? -20.038 5.665 5.988 1.00 93.56 128 LEU A O 1
ATOM 1019 N N . ARG A 1 129 ? -17.828 5.713 6.382 1.00 92.12 129 ARG A N 1
ATOM 1020 C CA . ARG A 1 129 ? -17.878 5.218 7.770 1.00 92.12 129 ARG A CA 1
ATOM 1021 C C . ARG A 1 129 ? -17.035 6.078 8.710 1.00 92.12 129 ARG A C 1
ATOM 1023 O O . ARG A 1 129 ? -16.041 5.611 9.263 1.00 92.12 129 ARG A O 1
ATOM 1030 N N . GLU A 1 130 ? -17.416 7.342 8.899 1.00 88.94 130 GLU A N 1
ATOM 1031 C CA . GLU A 1 130 ? -16.631 8.307 9.695 1.00 88.94 130 GLU A CA 1
ATOM 1032 C C . GLU A 1 130 ? -16.363 7.845 11.145 1.00 88.94 130 GLU A C 1
ATOM 1034 O O . GLU A 1 130 ? -15.273 8.047 11.681 1.00 88.94 130 GLU A O 1
ATOM 1039 N N . ASN A 1 131 ? -17.312 7.143 11.771 1.00 89.00 131 ASN A N 1
ATOM 1040 C CA . ASN A 1 131 ? -17.164 6.578 13.120 1.00 89.00 131 ASN A CA 1
ATOM 1041 C C . ASN A 1 131 ? -16.143 5.427 13.217 1.00 89.00 131 ASN A C 1
ATOM 1043 O O . ASN A 1 131 ? -15.786 5.017 14.323 1.00 89.00 131 ASN A O 1
ATOM 1047 N N . LYS A 1 132 ? -15.665 4.906 12.082 1.00 91.50 132 LYS A N 1
ATOM 1048 C CA . LYS A 1 132 ? -14.728 3.776 11.989 1.00 91.50 132 LYS A CA 1
ATOM 1049 C C . LYS A 1 132 ? -13.461 4.158 11.237 1.00 91.50 132 LYS A C 1
ATOM 1051 O O . LYS A 1 132 ? -12.913 3.366 10.472 1.00 91.50 132 LYS A O 1
ATOM 1056 N N . PHE A 1 133 ? -12.978 5.375 11.488 1.00 93.31 133 PHE A N 1
ATOM 1057 C CA . PHE A 1 133 ? -11.787 5.917 10.842 1.00 93.31 133 PHE A CA 1
ATOM 1058 C C . PHE A 1 133 ? -10.558 4.989 10.939 1.00 93.31 133 PHE A C 1
ATOM 1060 O O . PHE A 1 133 ? -9.821 4.850 9.967 1.00 93.31 133 PHE A O 1
ATOM 1067 N N . CYS A 1 134 ? -10.399 4.257 12.047 1.00 94.12 134 CYS A N 1
ATOM 1068 C CA . CYS A 1 134 ? -9.353 3.244 12.220 1.00 94.12 134 CYS A CA 1
ATOM 1069 C C . CYS A 1 134 ? -9.266 2.199 11.089 1.00 94.12 134 CYS A C 1
ATOM 1071 O O . CYS A 1 134 ? -8.168 1.740 10.784 1.00 94.12 134 CYS A O 1
ATOM 1073 N N . LEU A 1 135 ? -10.374 1.840 10.426 1.00 96.62 135 LEU A N 1
ATOM 1074 C CA . LEU A 1 135 ? -10.353 0.873 9.321 1.00 96.62 135 LEU A CA 1
ATOM 1075 C C . LEU A 1 135 ? -9.648 1.434 8.078 1.00 96.62 135 LEU A C 1
ATOM 1077 O O . LEU A 1 135 ? -8.941 0.701 7.389 1.00 96.62 135 LEU A O 1
ATOM 1081 N N . TYR A 1 136 ? -9.767 2.743 7.836 1.00 96.25 136 TYR A N 1
ATOM 1082 C CA . TYR A 1 136 ? -9.084 3.441 6.741 1.00 96.25 136 TYR A CA 1
ATOM 1083 C C . TYR A 1 136 ? -7.565 3.526 6.941 1.00 96.25 136 TYR A C 1
ATOM 1085 O O . TYR A 1 136 ? -6.838 3.835 6.005 1.00 96.25 136 TYR A O 1
ATOM 1093 N N . GLN A 1 137 ? -7.073 3.222 8.143 1.00 95.06 137 GLN A N 1
ATOM 1094 C CA . GLN A 1 137 ? -5.650 3.225 8.483 1.00 95.06 137 GLN A CA 1
ATOM 1095 C C . GLN A 1 137 ? -4.980 1.852 8.287 1.00 95.06 137 GLN A C 1
ATOM 1097 O O . GLN A 1 137 ? -3.786 1.725 8.542 1.00 95.06 137 GLN A O 1
ATOM 1102 N N . LEU A 1 138 ? -5.725 0.820 7.862 1.00 96.19 138 LEU A N 1
ATOM 1103 C CA . LEU A 1 138 ? -5.220 -0.557 7.786 1.00 96.19 138 LEU A CA 1
ATOM 1104 C C . LEU A 1 138 ? -4.501 -0.882 6.472 1.00 96.19 138 LEU A C 1
ATOM 1106 O O . LEU A 1 138 ? -3.433 -1.489 6.515 1.00 96.19 138 LEU A O 1
ATOM 1110 N N . VAL A 1 139 ? -5.085 -0.519 5.325 1.00 96.38 139 VAL A N 1
ATOM 1111 C CA . VAL A 1 139 ? -4.577 -0.906 3.990 1.00 96.38 139 VAL A CA 1
ATOM 1112 C C . VAL A 1 139 ? -3.750 0.203 3.346 1.00 96.38 139 VAL A C 1
ATOM 1114 O O . VAL A 1 139 ? -2.657 -0.075 2.872 1.00 96.38 139 VAL A O 1
ATOM 1117 N N . ASN A 1 140 ? -4.243 1.444 3.366 1.00 94.38 140 ASN A N 1
ATOM 1118 C CA . ASN A 1 140 ? -3.538 2.618 2.853 1.00 94.38 140 ASN A CA 1
ATOM 1119 C C . ASN A 1 140 ? -3.701 3.780 3.835 1.00 94.38 140 ASN A C 1
ATOM 1121 O O . ASN A 1 140 ? -4.712 4.489 3.847 1.00 94.38 140 ASN A O 1
ATOM 1125 N N . ASN A 1 141 ? -2.696 3.978 4.684 1.00 92.62 141 ASN A N 1
ATOM 1126 C CA . ASN A 1 141 ? -2.774 4.972 5.739 1.00 92.62 141 ASN A CA 1
ATOM 1127 C C . ASN A 1 141 ? -2.222 6.322 5.284 1.00 92.62 141 ASN A C 1
ATOM 1129 O O . ASN A 1 141 ? -1.059 6.662 5.506 1.00 92.62 141 ASN A O 1
ATOM 1133 N N . SER A 1 142 ? -3.094 7.151 4.719 1.00 86.69 142 SER A N 1
ATOM 1134 C CA . SER A 1 142 ? -2.727 8.487 4.236 1.00 86.69 142 SER A CA 1
ATOM 1135 C C . SER A 1 142 ? -2.364 9.504 5.338 1.00 86.69 142 SER A C 1
ATOM 1137 O O . SER A 1 142 ? -1.890 10.592 5.013 1.00 86.69 142 SER A O 1
ATOM 1139 N N . VAL A 1 143 ? -2.564 9.193 6.628 1.00 85.38 143 VAL A N 1
ATOM 1140 C CA . VAL A 1 143 ? -2.297 10.127 7.745 1.00 85.38 143 VAL A CA 1
ATOM 1141 C C . VAL A 1 143 ? -0.822 10.118 8.147 1.00 85.38 143 VAL A C 1
ATOM 1143 O O . VAL A 1 143 ? -0.195 11.172 8.285 1.00 85.38 143 VAL A O 1
ATOM 1146 N N . TYR A 1 144 ? -0.269 8.925 8.360 1.00 84.94 144 TYR A N 1
ATOM 1147 C CA . TYR A 1 144 ? 1.112 8.745 8.820 1.00 84.94 144 TYR A CA 1
ATOM 1148 C C . TYR A 1 144 ? 1.869 7.625 8.088 1.00 84.94 144 TYR A C 1
ATOM 1150 O O . TYR A 1 144 ? 2.999 7.316 8.455 1.00 84.94 144 TYR A O 1
ATOM 1158 N N . GLY A 1 145 ? 1.296 7.050 7.025 1.00 85.75 145 GLY A N 1
ATOM 1159 C CA . GLY A 1 145 ? 1.993 6.123 6.126 1.00 85.75 145 GLY A CA 1
ATOM 1160 C C . GLY A 1 145 ? 2.350 4.783 6.765 1.00 85.75 145 GLY A C 1
ATOM 1161 O O . GLY A 1 145 ? 3.378 4.209 6.425 1.00 85.75 145 GLY A O 1
ATOM 1162 N N . MET A 1 146 ? 1.562 4.319 7.737 1.00 87.75 146 MET A N 1
ATOM 1163 C CA . MET A 1 146 ? 1.724 3.019 8.396 1.00 87.75 146 MET A CA 1
ATOM 1164 C C . MET A 1 146 ? 0.505 2.149 8.143 1.00 87.75 146 MET A C 1
ATOM 1166 O O . MET A 1 146 ? -0.559 2.384 8.717 1.00 87.75 146 MET A O 1
ATOM 1170 N N . ASP A 1 147 ? 0.703 1.114 7.350 1.00 92.19 147 ASP A N 1
ATOM 1171 C CA . ASP A 1 147 ? -0.323 0.170 6.940 1.00 92.19 147 ASP A CA 1
ATOM 1172 C C . ASP A 1 147 ? 0.283 -1.227 6.758 1.00 92.19 147 ASP A C 1
ATOM 1174 O O . ASP A 1 147 ? 1.496 -1.448 6.873 1.00 92.19 147 ASP A O 1
ATOM 1178 N N . VAL A 1 148 ? -0.594 -2.200 6.526 1.00 91.75 148 VAL A N 1
ATOM 1179 C CA . VAL A 1 148 ? -0.208 -3.603 6.377 1.00 91.75 148 VAL A CA 1
ATOM 1180 C C . VAL A 1 148 ? 0.537 -3.885 5.070 1.00 91.75 148 VAL A C 1
ATOM 1182 O O . VAL A 1 148 ? 1.343 -4.815 5.061 1.00 91.75 148 VAL A O 1
ATOM 1185 N N . ASP A 1 149 ? 0.348 -3.080 4.013 1.00 91.19 149 ASP A N 1
ATOM 1186 C CA . ASP A 1 149 ? 1.173 -3.161 2.794 1.00 91.19 149 ASP A CA 1
ATOM 1187 C C . ASP A 1 149 ? 2.636 -2.849 3.125 1.00 91.19 149 ASP A C 1
ATOM 1189 O O . ASP A 1 149 ? 3.541 -3.644 2.843 1.00 91.19 149 ASP A O 1
ATOM 1193 N N . ARG A 1 150 ? 2.869 -1.760 3.868 1.00 87.56 150 ARG A N 1
ATOM 1194 C CA . ARG A 1 150 ? 4.210 -1.400 4.324 1.00 87.56 150 ARG A CA 1
ATOM 1195 C C . ARG A 1 150 ? 4.883 -2.472 5.161 1.00 87.56 150 ARG A C 1
ATOM 1197 O O . ARG A 1 150 ? 6.052 -2.794 4.938 1.00 87.56 150 ARG A O 1
ATOM 1204 N N . TRP A 1 151 ? 4.174 -3.032 6.133 1.00 87.62 151 TRP A N 1
ATOM 1205 C CA . TRP A 1 151 ? 4.743 -4.079 6.982 1.00 87.62 151 TRP A CA 1
ATOM 1206 C C . TRP A 1 151 ? 5.133 -5.316 6.180 1.00 87.62 151 TRP A C 1
ATOM 1208 O O . TRP A 1 151 ? 6.201 -5.891 6.410 1.00 87.62 151 TRP A O 1
ATOM 1218 N N . ASP A 1 152 ? 4.288 -5.696 5.228 1.00 87.06 152 ASP A N 1
ATOM 1219 C CA . ASP A 1 152 ? 4.501 -6.842 4.364 1.00 87.06 152 ASP A CA 1
ATOM 1220 C C . ASP A 1 152 ? 5.703 -6.639 3.425 1.00 87.06 152 ASP A C 1
ATOM 1222 O O . ASP A 1 152 ? 6.619 -7.470 3.428 1.00 87.06 152 ASP A O 1
ATOM 1226 N N . TYR A 1 153 ? 5.782 -5.526 2.681 1.00 82.31 153 TYR A N 1
ATOM 1227 C CA . TYR A 1 153 ? 6.908 -5.329 1.760 1.00 82.31 153 TYR A CA 1
ATOM 1228 C C . TYR A 1 153 ? 8.241 -5.123 2.481 1.00 82.31 153 TYR A C 1
ATOM 1230 O O . TYR A 1 153 ? 9.272 -5.551 1.959 1.00 82.31 153 TYR A O 1
ATOM 1238 N N . ILE A 1 154 ? 8.257 -4.538 3.684 1.00 82.00 154 ILE A N 1
ATOM 1239 C CA . ILE A 1 154 ? 9.489 -4.412 4.477 1.00 82.00 154 ILE A CA 1
ATOM 1240 C C . ILE A 1 154 ? 9.963 -5.786 4.942 1.00 82.00 154 ILE A C 1
ATOM 1242 O O . ILE A 1 154 ? 11.135 -6.126 4.759 1.00 82.00 154 ILE A O 1
ATOM 1246 N N . ALA A 1 155 ? 9.066 -6.594 5.517 1.00 80.38 155 ALA A N 1
ATOM 1247 C CA . ALA A 1 155 ? 9.404 -7.933 5.992 1.00 80.38 155 ALA A CA 1
ATOM 1248 C C . ALA A 1 155 ? 9.861 -8.838 4.836 1.00 80.38 155 ALA A C 1
ATOM 1250 O O . ALA A 1 155 ? 10.889 -9.516 4.929 1.00 80.38 155 ALA A O 1
ATOM 1251 N N . ARG A 1 156 ? 9.141 -8.799 3.710 1.00 78.94 156 ARG A N 1
ATOM 1252 C CA . ARG A 1 156 ? 9.478 -9.549 2.498 1.00 78.94 156 ARG A CA 1
ATOM 1253 C C . ARG A 1 156 ? 10.779 -9.054 1.860 1.00 78.94 156 ARG A C 1
ATOM 1255 O O . ARG A 1 156 ? 11.624 -9.866 1.483 1.00 78.94 156 ARG A O 1
ATOM 1262 N N . GLY A 1 157 ? 10.954 -7.741 1.739 1.00 73.19 157 GLY A N 1
ATOM 1263 C CA . GLY A 1 157 ? 12.149 -7.120 1.173 1.00 73.19 157 GLY A CA 1
ATOM 1264 C C . GLY A 1 157 ? 13.397 -7.472 1.976 1.00 73.19 157 GLY A C 1
ATOM 1265 O O . GLY A 1 157 ? 14.398 -7.896 1.401 1.00 73.19 157 GLY A O 1
ATOM 1266 N N . ALA A 1 158 ? 13.312 -7.407 3.308 1.00 70.38 158 ALA A N 1
ATOM 1267 C CA . ALA A 1 158 ? 14.392 -7.824 4.197 1.00 70.38 158 ALA A CA 1
ATOM 1268 C C . ALA A 1 158 ? 14.751 -9.312 4.035 1.00 70.38 158 ALA A C 1
ATOM 1270 O O . ALA A 1 158 ? 15.932 -9.659 4.059 1.00 70.38 158 ALA A O 1
ATOM 1271 N N . HIS A 1 159 ? 13.755 -10.182 3.827 1.00 70.50 159 HIS A N 1
ATOM 1272 C CA . HIS A 1 159 ? 13.980 -11.608 3.583 1.00 70.50 159 HIS A CA 1
ATOM 1273 C C . HIS A 1 159 ? 14.717 -11.869 2.260 1.00 70.50 159 HIS A C 1
ATOM 1275 O O . HIS A 1 159 ? 15.701 -12.605 2.238 1.00 70.50 159 HIS A O 1
ATOM 1281 N N . TYR A 1 160 ? 14.273 -11.258 1.156 1.00 68.38 160 TYR A N 1
ATOM 1282 C CA . TYR A 1 160 ? 14.824 -11.550 -0.171 1.00 68.38 160 TYR A CA 1
ATOM 1283 C C . TYR A 1 160 ? 16.142 -10.833 -0.471 1.00 68.38 160 TYR A C 1
ATOM 1285 O O . TYR A 1 160 ? 17.029 -11.422 -1.093 1.00 68.38 160 TYR A O 1
ATOM 1293 N N . LEU A 1 161 ? 16.298 -9.581 -0.036 1.00 62.12 161 LEU A N 1
ATOM 1294 C CA . LEU A 1 161 ? 17.468 -8.769 -0.382 1.00 62.12 161 LEU A CA 1
ATOM 1295 C C . LEU A 1 161 ? 18.704 -9.093 0.464 1.00 62.12 161 LEU A C 1
ATOM 1297 O O . LEU A 1 161 ? 19.759 -8.520 0.209 1.00 62.12 161 LEU A O 1
ATOM 1301 N N . HIS A 1 162 ? 18.597 -10.003 1.444 1.00 53.84 162 HIS A N 1
ATOM 1302 C CA . HIS A 1 162 ? 19.697 -10.401 2.333 1.00 53.84 162 HIS A CA 1
ATOM 1303 C C . HIS A 1 162 ? 20.497 -9.196 2.847 1.00 53.84 162 HIS A C 1
ATOM 1305 O O . HIS A 1 162 ? 21.718 -9.270 3.002 1.00 53.84 162 HIS A O 1
ATOM 1311 N N . VAL A 1 163 ? 19.822 -8.064 3.095 1.00 53.31 163 VAL A N 1
ATOM 1312 C CA . VAL A 1 163 ? 20.448 -6.913 3.745 1.00 53.31 163 VAL A CA 1
ATOM 1313 C C . VAL A 1 163 ? 20.953 -7.469 5.068 1.00 53.31 163 VAL A C 1
ATOM 1315 O O . VAL A 1 163 ? 20.139 -7.912 5.868 1.00 53.31 163 VAL A O 1
ATOM 1318 N N . GLY A 1 164 ? 22.278 -7.573 5.228 1.00 42.84 164 GLY A N 1
ATOM 1319 C CA . GLY A 1 164 ? 22.991 -8.467 6.158 1.00 42.84 164 GLY A CA 1
ATOM 1320 C C . GLY A 1 164 ? 22.799 -8.211 7.658 1.00 42.84 164 GLY A C 1
ATOM 1321 O O . GLY A 1 164 ? 23.720 -8.384 8.451 1.00 42.84 164 GLY A O 1
ATOM 1322 N N . ARG A 1 165 ? 21.611 -7.787 8.069 1.00 47.59 165 ARG A N 1
ATOM 1323 C CA . ARG A 1 165 ? 21.134 -7.671 9.433 1.00 47.59 165 ARG A CA 1
ATOM 1324 C C . ARG A 1 165 ? 19.830 -8.459 9.483 1.00 47.59 165 ARG A C 1
ATOM 1326 O O . ARG A 1 165 ? 18.909 -8.144 8.736 1.00 47.59 165 ARG A O 1
ATOM 1333 N N . LYS A 1 166 ? 19.743 -9.470 10.359 1.00 48.41 166 LYS A N 1
ATOM 1334 C CA . LYS A 1 166 ? 18.445 -10.017 10.801 1.00 48.41 166 LYS A CA 1
ATOM 1335 C C . LYS A 1 166 ? 17.519 -8.817 11.002 1.00 48.41 166 LYS A C 1
ATOM 1337 O O . LYS A 1 166 ? 17.922 -7.914 11.735 1.00 48.41 166 LYS A O 1
ATOM 1342 N N . SER A 1 167 ? 16.398 -8.750 10.282 1.00 52.41 167 SER A N 1
ATOM 1343 C CA . SER A 1 167 ? 15.543 -7.562 10.266 1.00 52.41 167 SER A CA 1
ATOM 1344 C C . SER A 1 167 ? 15.297 -7.110 11.703 1.00 52.41 167 SER A C 1
ATOM 1346 O O . SER A 1 167 ? 14.703 -7.837 12.492 1.00 52.41 167 SER A O 1
ATOM 1348 N N . THR A 1 168 ? 15.792 -5.929 12.068 1.00 56.81 168 THR A N 1
ATOM 1349 C CA . THR A 1 168 ? 15.556 -5.341 13.396 1.00 56.81 168 THR A CA 1
ATOM 1350 C C . THR A 1 168 ? 14.091 -4.938 13.582 1.00 56.81 168 THR A C 1
ATOM 1352 O O . THR A 1 168 ? 13.686 -4.577 14.679 1.00 56.81 168 THR A O 1
ATOM 1355 N N . PHE A 1 169 ? 13.299 -5.020 12.512 1.00 68.25 169 PHE A N 1
ATOM 1356 C CA . PHE A 1 169 ? 11.860 -4.842 12.499 1.00 68.25 169 PHE A CA 1
ATOM 1357 C C . PHE A 1 169 ? 11.142 -6.150 12.868 1.00 68.25 169 PHE A C 1
ATOM 1359 O O . PHE A 1 169 ? 11.074 -7.079 12.060 1.00 68.25 169 PHE A O 1
ATOM 1366 N N . ASP A 1 170 ? 10.595 -6.208 14.083 1.00 75.00 170 ASP A N 1
ATOM 1367 C CA . ASP A 1 170 ? 9.655 -7.249 14.505 1.00 75.00 170 ASP A CA 1
ATOM 1368 C C . ASP A 1 170 ? 8.217 -6.726 14.400 1.00 75.00 170 ASP A C 1
ATOM 1370 O O . ASP A 1 170 ? 7.659 -6.147 15.338 1.00 75.00 170 ASP A O 1
ATOM 1374 N N . PHE A 1 171 ? 7.599 -6.945 13.239 1.00 78.25 171 PHE A N 1
ATOM 1375 C CA . PHE A 1 171 ? 6.216 -6.532 13.011 1.00 78.25 171 PHE A CA 1
ATOM 1376 C C . PHE A 1 171 ? 5.230 -7.219 13.963 1.00 78.25 171 PHE A C 1
ATOM 1378 O O . PHE A 1 171 ? 4.160 -6.671 14.201 1.00 78.25 171 PHE A O 1
ATOM 1385 N N . LYS A 1 172 ? 5.553 -8.393 14.535 1.00 82.75 172 LYS A N 1
ATOM 1386 C CA . LYS A 1 172 ? 4.650 -9.080 15.474 1.00 82.75 172 LYS A CA 1
ATOM 1387 C C . LYS A 1 172 ? 4.539 -8.302 16.779 1.00 82.75 172 LYS A C 1
ATOM 1389 O O . LYS A 1 172 ? 3.440 -8.193 17.319 1.00 82.75 172 LYS A O 1
ATOM 1394 N N . ARG A 1 173 ? 5.651 -7.725 17.250 1.00 85.88 173 ARG A N 1
ATOM 1395 C CA . ARG A 1 173 ? 5.669 -6.844 18.425 1.00 85.88 173 ARG A CA 1
ATOM 1396 C C . ARG A 1 173 ? 4.799 -5.609 18.197 1.00 85.88 173 ARG A C 1
ATOM 1398 O O . ARG A 1 173 ? 3.972 -5.297 19.049 1.00 85.88 173 ARG A O 1
ATOM 1405 N N . ILE A 1 174 ? 4.926 -4.966 17.035 1.00 86.75 174 ILE A N 1
ATOM 1406 C CA . ILE A 1 174 ? 4.092 -3.810 16.661 1.00 86.75 174 ILE A CA 1
ATOM 1407 C C . ILE A 1 174 ? 2.622 -4.218 16.526 1.00 86.75 174 ILE A C 1
ATOM 1409 O O . ILE A 1 174 ? 1.761 -3.567 17.098 1.00 86.75 174 ILE A O 1
ATOM 1413 N N . LEU A 1 175 ? 2.326 -5.332 15.852 1.00 87.56 175 LEU A N 1
ATOM 1414 C CA . LEU A 1 175 ? 0.961 -5.833 15.677 1.00 87.56 175 LEU A CA 1
ATOM 1415 C C . LEU A 1 175 ? 0.264 -6.068 17.026 1.00 87.56 175 LEU A C 1
ATOM 1417 O O . LEU A 1 175 ? -0.906 -5.735 17.188 1.00 87.56 175 LEU A O 1
ATOM 1421 N N . SER A 1 176 ? 0.989 -6.611 18.008 1.00 87.31 176 SER A N 1
ATOM 1422 C CA . SER A 1 176 ? 0.464 -6.844 19.359 1.00 87.31 176 SER A CA 1
ATOM 1423 C C . SER A 1 176 ? 0.262 -5.572 20.190 1.00 87.31 176 SER A C 1
ATOM 1425 O O . SER A 1 176 ? -0.424 -5.624 21.208 1.00 87.31 176 SER A O 1
ATOM 1427 N N . SER A 1 177 ? 0.848 -4.441 19.781 1.00 89.81 177 SER A N 1
ATOM 1428 C CA . SER A 1 177 ? 0.748 -3.166 20.495 1.00 89.81 177 SER A CA 1
ATOM 1429 C C . SER A 1 177 ? -0.308 -2.219 19.925 1.00 89.81 177 SER A C 1
ATOM 1431 O O . SER A 1 177 ? -0.440 -1.113 20.443 1.00 89.81 177 SER A O 1
ATOM 1433 N N . VAL A 1 178 ? -1.043 -2.613 18.879 1.00 93.56 178 VAL A N 1
ATOM 1434 C CA . VAL A 1 178 ? -2.063 -1.759 18.253 1.00 93.56 178 VAL A CA 1
ATOM 1435 C C . VAL A 1 178 ? -3.378 -1.821 19.031 1.00 93.56 178 VAL A C 1
ATOM 1437 O O . VAL A 1 178 ? -3.901 -2.901 19.313 1.00 93.56 178 VAL A O 1
ATOM 1440 N N . LYS A 1 179 ? -3.950 -0.653 19.329 1.00 92.50 179 LYS A N 1
ATOM 1441 C CA . LYS A 1 179 ? -5.294 -0.491 19.906 1.00 92.50 179 LYS A CA 1
ATOM 1442 C C . LYS A 1 179 ? -6.091 0.566 19.149 1.00 92.50 179 LYS A C 1
ATOM 1444 O O . LYS A 1 179 ? -5.507 1.394 18.461 1.00 92.50 179 LYS A O 1
ATOM 1449 N N . ILE A 1 180 ? -7.414 0.556 19.309 1.00 94.00 180 ILE A N 1
ATOM 1450 C CA . ILE A 1 180 ? -8.285 1.644 18.847 1.00 94.00 180 ILE A CA 1
ATOM 1451 C C . ILE A 1 180 ? -8.617 2.527 20.041 1.00 94.00 180 ILE A C 1
ATOM 1453 O O . ILE A 1 180 ? -9.192 2.041 21.014 1.00 94.00 180 ILE A O 1
ATOM 1457 N N . LEU A 1 181 ? -8.275 3.810 19.962 1.00 92.62 181 LEU A N 1
ATOM 1458 C CA . LEU A 1 181 ? -8.591 4.801 20.992 1.00 92.62 181 LEU A CA 1
ATOM 1459 C C . LEU A 1 181 ? -9.143 6.076 20.352 1.00 92.62 181 LEU A C 1
ATOM 1461 O O . LEU A 1 181 ? -8.946 6.326 19.161 1.00 92.62 181 LEU A O 1
ATOM 1465 N N . ASP A 1 182 ? -9.826 6.886 21.156 1.00 92.44 182 ASP A N 1
ATOM 1466 C CA . ASP A 1 182 ? -10.248 8.225 20.757 1.00 92.44 182 ASP A CA 1
ATOM 1467 C C . ASP A 1 182 ? -9.044 9.174 20.758 1.00 92.44 182 ASP A C 1
ATOM 1469 O O . ASP A 1 182 ? -8.392 9.383 21.782 1.00 92.44 182 ASP A O 1
ATOM 1473 N N . VAL A 1 183 ? -8.756 9.764 19.600 1.00 92.31 183 VAL A N 1
ATOM 1474 C CA . VAL A 1 183 ? -7.638 10.684 19.380 1.00 92.31 183 VAL A CA 1
ATOM 1475 C C . VAL A 1 183 ? -8.178 12.056 19.025 1.00 92.31 183 VAL A C 1
ATOM 1477 O O . VAL A 1 183 ? -8.986 12.212 18.107 1.00 92.31 183 VAL A O 1
ATOM 1480 N N . LYS A 1 184 ? -7.713 13.076 19.746 1.00 90.62 184 LYS A N 1
ATOM 1481 C CA . LYS A 1 184 ? -8.070 14.469 19.485 1.00 90.62 184 LYS A CA 1
ATOM 1482 C C . LYS A 1 184 ? -7.096 15.088 18.481 1.00 90.62 184 LYS A C 1
ATOM 1484 O O . LYS A 1 184 ? -5.927 15.297 18.798 1.00 90.62 184 LYS A O 1
ATOM 1489 N N . ARG A 1 185 ? -7.591 15.448 17.295 1.00 85.81 185 ARG A N 1
ATOM 1490 C CA . ARG A 1 185 ? -6.870 16.220 16.271 1.00 85.81 185 ARG A CA 1
ATOM 1491 C C . ARG A 1 185 ? -7.542 17.578 16.099 1.00 85.81 185 ARG A C 1
ATOM 1493 O O . ARG A 1 185 ? -8.614 17.701 15.511 1.00 85.81 185 ARG A O 1
ATOM 1500 N N . GLY A 1 186 ? -6.931 18.613 16.675 1.00 83.88 186 GLY A N 1
ATOM 1501 C CA . GLY A 1 186 ? -7.511 19.957 16.687 1.00 83.88 186 GLY A CA 1
ATOM 1502 C C . GLY A 1 186 ? -8.879 19.982 17.382 1.00 83.88 186 GLY A C 1
ATOM 1503 O O . GLY A 1 186 ? -8.975 19.725 18.585 1.00 83.88 186 GLY A O 1
ATOM 1504 N N . SER A 1 187 ? -9.932 20.312 16.629 1.00 83.56 187 SER A N 1
ATOM 1505 C CA . SER A 1 187 ? -11.321 20.347 17.110 1.00 83.56 187 SER A CA 1
ATOM 1506 C C . SER A 1 187 ? -12.078 19.024 16.954 1.00 83.56 187 SER A C 1
ATOM 1508 O O . SER A 1 187 ? -13.182 18.910 17.483 1.00 83.56 187 SER A O 1
ATOM 1510 N N . LYS A 1 188 ? -11.516 18.036 16.246 1.00 86.19 188 LYS A N 1
ATOM 1511 C CA . LYS A 1 188 ? -12.159 16.745 15.981 1.00 86.19 188 LYS A CA 1
ATOM 1512 C C . LYS A 1 188 ? -11.590 15.663 16.898 1.00 86.19 188 LYS A C 1
ATOM 1514 O O . LYS A 1 188 ? -10.395 15.652 17.189 1.00 86.19 188 LYS A O 1
ATOM 1519 N N . THR A 1 189 ? -12.443 14.728 17.303 1.00 90.38 189 THR A N 1
ATOM 1520 C CA . THR A 1 189 ? -12.034 13.482 17.961 1.00 90.38 189 THR A CA 1
ATOM 1521 C C . THR A 1 189 ? -12.435 12.322 17.065 1.00 90.38 189 THR A C 1
ATOM 1523 O O . THR A 1 189 ? -13.587 12.259 16.635 1.00 90.38 189 THR A O 1
ATOM 1526 N N . ARG A 1 190 ? -11.491 11.434 16.746 1.00 90.25 190 ARG A N 1
ATOM 1527 C CA . ARG A 1 190 ? -11.714 10.271 15.877 1.00 90.25 190 ARG A CA 1
ATOM 1528 C C . ARG A 1 190 ? -11.126 9.015 16.504 1.00 90.25 190 ARG A C 1
ATOM 1530 O O . ARG A 1 190 ? -10.152 9.084 17.246 1.00 90.25 190 ARG A O 1
ATOM 1537 N N . ARG A 1 191 ? -11.715 7.867 16.172 1.00 91.75 191 ARG A N 1
ATOM 1538 C CA . ARG A 1 191 ? -11.219 6.551 16.584 1.00 91.75 191 ARG A CA 1
ATOM 1539 C C . ARG A 1 191 ? -10.077 6.143 15.663 1.00 91.75 191 ARG A C 1
ATOM 1541 O O . ARG A 1 191 ? -10.321 5.887 14.485 1.00 91.75 191 ARG A O 1
ATOM 1548 N N . GLU A 1 192 ? -8.857 6.087 16.180 1.00 93.25 192 GLU A N 1
ATOM 1549 C CA . GLU A 1 192 ? -7.640 5.835 15.397 1.00 93.25 192 GLU A CA 1
ATOM 1550 C C . GLU A 1 192 ? -6.846 4.644 15.932 1.00 93.25 192 GLU A C 1
ATOM 1552 O O . GLU A 1 192 ? -7.020 4.226 17.079 1.00 93.25 192 GLU A O 1
ATOM 1557 N N . LEU A 1 193 ? -5.966 4.101 15.088 1.00 94.44 193 LEU A N 1
ATOM 1558 C CA . LEU A 1 193 ? -4.965 3.124 15.500 1.00 94.44 193 LEU A CA 1
ATOM 1559 C C . LEU A 1 193 ? -3.885 3.820 16.329 1.00 94.44 193 LEU A C 1
ATOM 1561 O O . LEU A 1 193 ? -3.141 4.656 15.819 1.00 94.44 193 LEU A O 1
ATOM 1565 N N . CYS A 1 194 ? -3.772 3.420 17.588 1.00 94.31 194 CYS A N 1
ATOM 1566 C CA . CYS A 1 194 ? -2.756 3.889 18.515 1.00 94.31 194 CYS A CA 1
ATOM 1567 C C . CYS A 1 194 ? -1.767 2.771 18.828 1.00 94.31 194 CYS A C 1
ATOM 1569 O O . CYS A 1 194 ? -2.143 1.602 18.945 1.00 94.31 194 CYS A O 1
ATOM 1571 N N . PHE A 1 195 ? -0.507 3.146 19.020 1.00 93.56 195 PHE A N 1
ATOM 1572 C CA . PHE A 1 195 ? 0.578 2.216 19.321 1.00 93.56 195 PHE A CA 1
ATOM 1573 C C . PHE A 1 195 ? 1.072 2.415 20.750 1.00 93.56 195 PHE A C 1
ATOM 1575 O O . PHE A 1 195 ? 1.092 3.535 21.252 1.00 93.56 195 PHE A O 1
ATOM 1582 N N . ARG A 1 196 ? 1.534 1.354 21.411 1.00 92.25 196 ARG A N 1
ATOM 1583 C CA . ARG A 1 196 ? 2.228 1.513 22.697 1.00 92.25 196 ARG A CA 1
ATOM 1584 C C . ARG A 1 196 ? 3.480 2.380 22.519 1.00 92.25 196 ARG A C 1
ATOM 1586 O O . ARG A 1 196 ? 4.274 2.133 21.614 1.00 92.25 196 ARG A O 1
ATOM 1593 N N . ASP A 1 197 ? 3.679 3.369 23.377 1.00 89.81 197 ASP A N 1
ATOM 1594 C CA . ASP A 1 197 ? 4.847 4.266 23.357 1.00 89.81 197 ASP A CA 1
ATOM 1595 C C . ASP A 1 197 ? 6.201 3.522 23.293 1.00 89.81 197 ASP A C 1
ATOM 1597 O O . ASP A 1 197 ? 7.104 3.897 22.545 1.00 89.81 197 ASP A O 1
ATOM 1601 N N . GLU A 1 198 ? 6.312 2.387 23.980 1.00 88.88 198 GLU A N 1
ATOM 1602 C CA . GLU A 1 198 ? 7.490 1.512 23.995 1.00 88.88 198 GLU A CA 1
ATOM 1603 C C . GLU A 1 198 ? 7.908 0.967 22.617 1.00 88.88 198 GLU A C 1
ATOM 1605 O O . GLU A 1 198 ? 9.051 0.518 22.464 1.00 88.88 198 GLU A O 1
ATOM 1610 N N . VAL A 1 199 ? 7.010 0.971 21.619 1.00 89.38 199 VAL A N 1
ATOM 1611 C CA . VAL A 1 199 ? 7.334 0.554 20.242 1.00 89.38 199 VAL A CA 1
ATOM 1612 C C . VAL A 1 199 ? 7.741 1.713 19.331 1.00 89.38 199 VAL A C 1
ATOM 1614 O O . VAL A 1 199 ? 8.068 1.486 18.168 1.00 89.38 199 VAL A O 1
ATOM 1617 N N . ALA A 1 200 ? 7.792 2.955 19.828 1.00 87.62 200 ALA A N 1
ATOM 1618 C CA . ALA A 1 200 ? 8.188 4.119 19.030 1.00 87.62 200 ALA A CA 1
ATOM 1619 C C . ALA A 1 200 ? 9.570 3.943 18.376 1.00 87.62 200 ALA A C 1
ATOM 1621 O O . ALA A 1 200 ? 9.790 4.370 17.239 1.00 87.62 200 ALA A O 1
ATOM 1622 N N . ARG A 1 201 ? 10.503 3.259 19.058 1.00 82.88 201 ARG A N 1
ATOM 1623 C CA . ARG A 1 201 ? 11.823 2.957 18.485 1.00 82.88 201 ARG A CA 1
ATOM 1624 C C . ARG A 1 201 ? 11.752 1.987 17.309 1.00 82.88 201 ARG A C 1
ATOM 1626 O O . ARG A 1 201 ? 12.440 2.205 16.314 1.00 82.88 201 ARG A O 1
ATOM 1633 N N . ASP A 1 202 ? 10.917 0.959 17.411 1.00 84.44 202 ASP A N 1
ATOM 1634 C CA . ASP A 1 202 ? 10.709 -0.023 16.347 1.00 84.44 202 ASP A CA 1
ATOM 1635 C C . ASP A 1 202 ? 10.041 0.621 15.131 1.00 84.44 202 ASP A C 1
ATOM 1637 O O . ASP A 1 202 ? 10.449 0.363 14.000 1.00 84.44 202 ASP A O 1
ATOM 1641 N N . LEU A 1 203 ? 9.077 1.521 15.363 1.00 86.12 203 LEU A N 1
ATOM 1642 C CA . LEU A 1 203 ? 8.443 2.304 14.305 1.00 86.12 203 LEU A CA 1
ATOM 1643 C C . LEU A 1 203 ? 9.462 3.183 13.573 1.00 86.12 203 LEU A C 1
ATOM 1645 O O . LEU A 1 203 ? 9.533 3.136 12.347 1.00 86.12 203 LEU A O 1
ATOM 1649 N N . ASN A 1 204 ? 10.311 3.924 14.294 1.00 81.44 204 ASN A N 1
ATOM 1650 C CA . ASN A 1 204 ? 11.341 4.748 13.651 1.00 81.44 204 ASN A CA 1
ATOM 1651 C C . ASN A 1 204 ? 12.298 3.904 12.792 1.00 81.44 204 ASN A C 1
ATOM 1653 O O . ASN A 1 204 ? 12.620 4.255 11.655 1.00 81.44 204 ASN A O 1
ATOM 1657 N N . GLN A 1 205 ? 12.720 2.752 13.322 1.00 79.44 205 GLN A N 1
ATOM 1658 C CA . GLN A 1 205 ? 13.583 1.823 12.602 1.00 79.44 205 GLN A CA 1
ATOM 1659 C C . GLN A 1 205 ? 12.894 1.244 11.359 1.00 79.44 205 GLN A C 1
ATOM 1661 O O . GLN A 1 205 ? 13.542 1.095 10.322 1.00 79.44 205 GLN A O 1
ATOM 1666 N N . MET A 1 206 ? 11.592 0.962 11.433 1.00 83.50 206 MET A N 1
ATOM 1667 C CA . MET A 1 206 ? 10.800 0.526 10.288 1.00 83.50 206 MET A CA 1
ATOM 1668 C C . MET A 1 206 ? 10.807 1.578 9.174 1.00 83.50 206 MET A C 1
ATOM 1670 O O . MET A 1 206 ? 11.095 1.238 8.029 1.00 83.50 206 MET A O 1
ATOM 1674 N N . PHE A 1 207 ? 10.546 2.850 9.489 1.00 81.12 207 PHE A N 1
ATOM 1675 C CA . PHE A 1 207 ? 10.595 3.925 8.492 1.00 81.12 207 PHE A CA 1
ATOM 1676 C C . PHE A 1 207 ? 11.991 4.092 7.886 1.00 81.12 207 PHE A C 1
ATOM 1678 O O . PHE A 1 207 ? 12.128 4.280 6.678 1.00 81.12 207 PHE A O 1
ATOM 1685 N N . LEU A 1 208 ? 13.047 3.950 8.691 1.00 77.88 208 LEU A N 1
ATOM 1686 C CA . LEU A 1 208 ? 14.414 3.961 8.178 1.00 77.88 208 LEU A CA 1
ATOM 1687 C C . LEU A 1 208 ? 14.655 2.825 7.171 1.00 77.88 208 LEU A C 1
ATOM 1689 O O . LE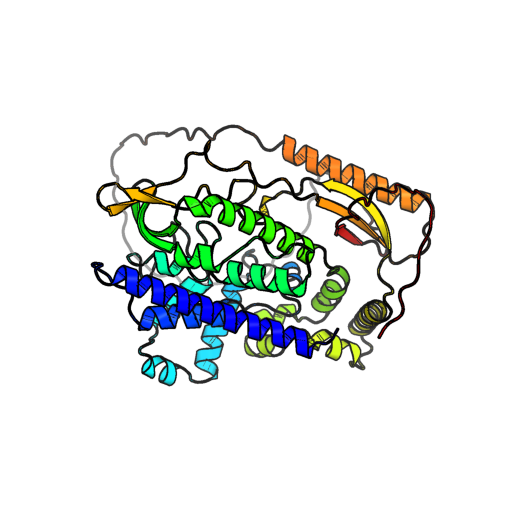U A 1 208 ? 15.236 3.061 6.111 1.00 77.88 208 LEU A O 1
ATOM 1693 N N . THR A 1 209 ? 14.201 1.611 7.487 1.00 77.88 209 THR A N 1
ATOM 1694 C CA . THR A 1 209 ? 14.326 0.446 6.602 1.00 77.88 209 THR A CA 1
ATOM 1695 C C . THR A 1 209 ? 13.481 0.600 5.338 1.00 77.88 209 THR A C 1
ATOM 1697 O O . THR A 1 209 ? 13.998 0.361 4.251 1.00 77.88 209 THR A O 1
ATOM 1700 N N . SER A 1 210 ? 12.232 1.061 5.459 1.00 79.31 210 SER A N 1
ATOM 1701 C CA . SER A 1 210 ? 11.349 1.414 4.335 1.00 79.31 210 SER A CA 1
ATOM 1702 C C . SER A 1 210 ? 12.073 2.307 3.336 1.00 79.31 210 SER A C 1
ATOM 1704 O O . SER A 1 210 ? 12.235 1.971 2.165 1.00 79.31 210 SER A O 1
ATOM 1706 N N . ARG A 1 211 ? 12.620 3.416 3.833 1.00 75.50 211 ARG A N 1
ATOM 1707 C CA . ARG A 1 211 ? 13.315 4.389 3.005 1.00 75.50 211 ARG A CA 1
ATOM 1708 C C . ARG A 1 211 ? 14.563 3.812 2.337 1.00 75.50 211 ARG A C 1
ATOM 1710 O O . ARG A 1 211 ? 14.826 4.126 1.183 1.00 75.50 211 ARG A O 1
ATOM 1717 N N . GLN A 1 212 ? 15.320 2.961 3.033 1.00 73.75 212 GLN A N 1
ATOM 1718 C CA . GLN A 1 212 ? 16.473 2.264 2.448 1.00 73.75 212 GLN A CA 1
ATOM 1719 C C . GLN A 1 212 ? 16.057 1.317 1.313 1.00 73.75 212 GLN A C 1
ATOM 1721 O O . GLN A 1 212 ? 16.730 1.278 0.287 1.00 73.75 212 GLN A O 1
ATOM 1726 N N . LEU A 1 213 ? 14.951 0.585 1.477 1.00 73.38 213 LEU A N 1
ATOM 1727 C CA . LEU A 1 213 ? 14.414 -0.331 0.466 1.00 73.38 213 LEU A CA 1
ATOM 1728 C C . LEU A 1 213 ? 13.848 0.414 -0.749 1.00 73.38 213 LEU A C 1
ATOM 1730 O O . LEU A 1 213 ? 14.186 0.078 -1.884 1.00 73.38 213 LEU A O 1
ATOM 1734 N N . ASN A 1 214 ? 13.039 1.451 -0.523 1.00 70.94 214 ASN A N 1
ATOM 1735 C CA . ASN A 1 214 ? 12.467 2.283 -1.588 1.00 70.94 214 ASN A CA 1
ATOM 1736 C C . ASN A 1 214 ? 13.566 2.971 -2.396 1.00 70.94 214 ASN A C 1
ATOM 1738 O O . ASN A 1 214 ? 13.516 3.050 -3.618 1.00 70.94 214 ASN A O 1
ATOM 1742 N N . TYR A 1 215 ? 14.612 3.421 -1.713 1.00 67.94 215 TYR A N 1
ATOM 1743 C CA . TYR A 1 215 ? 15.752 4.014 -2.378 1.00 67.94 215 TYR A CA 1
ATOM 1744 C C . TYR A 1 215 ? 16.584 2.987 -3.161 1.00 67.94 215 TYR A C 1
ATOM 1746 O O . TYR A 1 215 ? 16.951 3.251 -4.302 1.00 67.94 215 TYR A O 1
ATOM 1754 N N . ALA A 1 216 ? 16.857 1.807 -2.594 1.00 64.19 216 ALA A N 1
ATOM 1755 C CA . ALA A 1 216 ? 17.580 0.748 -3.300 1.00 64.19 216 ALA A CA 1
ATOM 1756 C C . ALA A 1 216 ? 16.830 0.273 -4.557 1.00 64.19 216 ALA A C 1
ATOM 1758 O O . ALA A 1 216 ? 17.446 0.113 -5.605 1.00 64.19 216 ALA A O 1
ATOM 1759 N N . SER A 1 217 ? 15.506 0.110 -4.466 1.00 61.44 217 SER A N 1
ATOM 1760 C CA . SER A 1 217 ? 14.656 -0.270 -5.604 1.00 61.44 217 SER A CA 1
ATOM 1761 C C . SER A 1 217 ? 14.577 0.821 -6.673 1.00 61.44 217 SER A C 1
ATOM 1763 O O . SER A 1 217 ? 14.704 0.511 -7.851 1.00 61.44 217 SER A O 1
ATOM 1765 N N . TYR A 1 218 ? 14.483 2.101 -6.294 1.00 58.19 218 TYR A N 1
ATOM 1766 C CA . TYR A 1 218 ? 14.514 3.223 -7.246 1.00 58.19 218 TYR A CA 1
ATOM 1767 C C . TYR A 1 218 ? 15.820 3.298 -8.062 1.00 58.19 218 TYR A C 1
ATOM 1769 O O . TYR A 1 218 ? 15.844 3.831 -9.171 1.00 58.19 218 TYR A O 1
ATOM 1777 N N . GLN A 1 219 ? 16.927 2.777 -7.524 1.00 52.38 219 GLN A N 1
ATOM 1778 C CA . GLN A 1 219 ? 18.226 2.770 -8.203 1.00 52.38 219 GLN A CA 1
ATOM 1779 C C . GLN A 1 219 ? 18.458 1.589 -9.133 1.00 52.38 219 GLN A C 1
ATOM 1781 O O . GLN A 1 219 ? 19.412 1.625 -9.928 1.00 52.38 219 GLN A O 1
ATOM 1786 N N . ASP A 1 220 ? 17.630 0.550 -9.045 1.00 52.72 220 ASP A N 1
ATOM 1787 C CA . ASP A 1 220 ? 17.724 -0.542 -9.991 1.00 52.72 220 ASP A CA 1
ATOM 1788 C C . ASP A 1 220 ? 17.401 -0.026 -11.400 1.00 52.72 220 ASP A C 1
ATOM 1790 O O . ASP A 1 220 ? 16.638 0.910 -11.632 1.00 52.72 220 ASP A O 1
ATOM 1794 N N . ARG A 1 221 ? 18.163 -0.530 -12.370 1.00 52.38 221 ARG A N 1
ATOM 1795 C CA . ARG A 1 221 ? 18.415 0.131 -13.658 1.00 52.38 221 ARG A CA 1
ATOM 1796 C C . ARG A 1 221 ? 17.199 0.055 -14.586 1.00 52.38 221 ARG A C 1
ATOM 1798 O O . ARG A 1 221 ? 17.175 -0.738 -15.522 1.00 52.38 221 ARG A O 1
ATOM 1805 N N . HIS A 1 222 ? 16.216 0.924 -14.375 1.00 54.00 222 HIS A N 1
ATOM 1806 C CA . HIS A 1 222 ? 14.981 0.952 -15.163 1.00 54.00 222 HIS A CA 1
ATOM 1807 C C . HIS A 1 222 ? 15.097 1.687 -16.504 1.00 54.00 222 HIS A C 1
ATOM 1809 O O . HIS A 1 222 ? 14.186 1.597 -17.320 1.00 54.00 222 HIS A O 1
ATOM 1815 N N . SER A 1 223 ? 16.203 2.381 -16.797 1.00 52.94 223 SER A N 1
ATOM 1816 C CA . SER A 1 223 ? 16.320 3.208 -18.014 1.00 52.94 223 SER A CA 1
ATOM 1817 C C . SER A 1 223 ? 16.113 2.426 -19.320 1.00 52.94 223 SER A C 1
ATOM 1819 O O . SER A 1 223 ? 15.557 2.958 -20.281 1.00 52.94 223 SER A O 1
ATOM 1821 N N . GLU A 1 224 ? 16.508 1.153 -19.350 1.00 55.88 224 GLU A N 1
ATOM 1822 C CA . GLU A 1 224 ? 16.333 0.263 -20.503 1.00 55.88 224 GLU A CA 1
ATOM 1823 C C . GLU A 1 224 ? 14.902 -0.281 -20.620 1.00 55.88 224 GLU A C 1
ATOM 1825 O O . GLU A 1 224 ? 14.331 -0.277 -21.711 1.00 55.88 224 GLU A O 1
ATOM 1830 N N . VAL A 1 225 ? 14.289 -0.652 -19.494 1.00 59.06 225 VAL A N 1
ATOM 1831 C CA . VAL A 1 225 ? 12.893 -1.119 -19.406 1.00 59.06 225 VAL A CA 1
ATOM 1832 C C . VAL A 1 225 ? 11.908 0.007 -19.751 1.00 59.06 225 VAL A C 1
ATOM 1834 O O . VAL A 1 225 ? 10.968 -0.185 -20.519 1.00 59.06 225 VAL A O 1
ATOM 1837 N N . ILE A 1 226 ? 12.185 1.227 -19.293 1.00 60.41 226 ILE A N 1
ATOM 1838 C CA . ILE A 1 226 ? 11.426 2.446 -19.608 1.00 60.41 226 ILE A CA 1
ATOM 1839 C C . ILE A 1 226 ? 11.408 2.722 -21.120 1.00 60.41 226 ILE A C 1
ATOM 1841 O O . ILE A 1 226 ? 10.372 3.086 -21.685 1.00 60.41 226 ILE A O 1
ATOM 1845 N N . ALA A 1 227 ? 12.548 2.544 -21.795 1.00 60.09 227 ALA A N 1
ATOM 1846 C CA . ALA A 1 227 ? 12.654 2.741 -23.240 1.00 60.09 227 ALA A CA 1
ATOM 1847 C C . ALA A 1 227 ? 11.844 1.701 -24.029 1.00 60.09 227 ALA A C 1
ATOM 1849 O O . ALA A 1 227 ? 11.315 2.011 -25.098 1.00 60.09 227 ALA A O 1
ATOM 1850 N N . ILE A 1 228 ? 11.745 0.486 -23.488 1.00 62.78 228 ILE A N 1
ATOM 1851 C CA . ILE A 1 228 ? 10.928 -0.588 -24.036 1.00 62.78 228 ILE A CA 1
ATOM 1852 C C . ILE A 1 228 ? 9.444 -0.226 -23.920 1.00 62.78 228 ILE A C 1
ATOM 1854 O O . ILE A 1 228 ? 8.765 -0.170 -24.940 1.00 62.78 228 ILE A O 1
ATOM 1858 N N . ILE A 1 229 ? 8.947 0.112 -22.729 1.00 63.53 229 ILE A N 1
ATOM 1859 C CA . ILE A 1 229 ? 7.505 0.292 -22.509 1.00 63.53 229 ILE A CA 1
ATOM 1860 C C . ILE A 1 229 ? 6.930 1.489 -23.294 1.00 63.53 229 ILE A C 1
ATOM 1862 O O . ILE A 1 229 ? 5.854 1.386 -23.889 1.00 63.53 229 ILE A O 1
ATOM 1866 N N . LYS A 1 230 ? 7.664 2.611 -23.387 1.00 62.91 230 LYS A N 1
ATOM 1867 C CA . LYS A 1 230 ? 7.208 3.823 -24.103 1.00 62.91 230 LYS A CA 1
ATOM 1868 C C . LYS A 1 230 ? 6.903 3.602 -25.589 1.00 62.91 230 LYS A C 1
ATOM 1870 O O . LYS A 1 230 ? 6.171 4.389 -26.182 1.00 62.91 230 LYS A O 1
ATOM 1875 N N . LYS A 1 231 ? 7.472 2.569 -26.214 1.00 59.47 231 LYS A N 1
ATOM 1876 C CA . LYS A 1 231 ? 7.429 2.400 -27.673 1.00 59.47 231 LYS A CA 1
ATOM 1877 C C . LYS A 1 231 ? 6.217 1.615 -28.186 1.00 59.47 231 LYS A C 1
ATOM 1879 O O . LYS A 1 231 ? 5.930 1.685 -29.374 1.00 59.47 231 LYS A O 1
ATOM 1884 N N . TYR A 1 232 ? 5.504 0.898 -27.317 1.00 62.84 232 TYR A N 1
ATOM 1885 C CA . TYR A 1 232 ? 4.507 -0.109 -27.722 1.00 62.84 232 TYR A CA 1
ATOM 1886 C C . TYR A 1 232 ? 3.055 0.307 -27.508 1.00 62.84 232 TYR A C 1
ATOM 1888 O O . TYR A 1 232 ? 2.175 -0.545 -27.537 1.00 62.84 232 TYR A O 1
ATOM 1896 N N . LYS A 1 233 ? 2.783 1.591 -27.240 1.00 65.69 233 LYS A N 1
ATOM 1897 C CA . LYS A 1 233 ? 1.447 2.048 -26.811 1.00 65.69 233 LYS A CA 1
ATOM 1898 C C . LYS A 1 233 ? 0.890 1.262 -25.609 1.00 65.69 233 LYS A C 1
ATOM 1900 O O . LYS A 1 233 ? -0.297 1.325 -25.330 1.00 65.69 233 LYS A O 1
ATOM 1905 N N . LEU A 1 234 ? 1.748 0.576 -24.843 1.00 71.12 234 LEU A N 1
ATOM 1906 C CA . LEU A 1 234 ? 1.376 -0.105 -23.595 1.00 71.12 234 LEU A CA 1
ATOM 1907 C C . LEU A 1 234 ? 0.767 0.879 -22.594 1.00 71.12 234 LEU A C 1
ATOM 1909 O O . LEU A 1 234 ? -0.053 0.500 -21.771 1.00 71.12 234 LEU A O 1
ATOM 1913 N N . LEU A 1 235 ? 1.122 2.159 -22.708 1.00 75.75 235 LEU A N 1
ATOM 1914 C CA . LEU A 1 235 ? 0.544 3.236 -21.914 1.00 75.75 235 LEU A CA 1
ATOM 1915 C C . LEU A 1 235 ? -0.950 3.449 -22.194 1.00 75.75 235 LEU A C 1
ATOM 1917 O O . LEU A 1 235 ? -1.647 3.918 -21.308 1.00 75.75 235 LEU A O 1
ATOM 1921 N N . ASP A 1 236 ? -1.458 3.095 -23.380 1.00 81.62 236 ASP A N 1
ATOM 1922 C CA . ASP A 1 236 ? -2.893 3.179 -23.672 1.00 81.62 236 ASP A CA 1
ATOM 1923 C C . ASP A 1 236 ? -3.681 2.036 -23.019 1.00 81.62 236 ASP A C 1
ATOM 1925 O O . ASP A 1 236 ? -4.880 2.191 -22.796 1.00 81.62 236 ASP A O 1
ATOM 1929 N N . SER A 1 237 ? -3.024 0.928 -22.642 1.00 85.12 237 SER A N 1
ATOM 1930 C CA . SER A 1 237 ? -3.692 -0.195 -21.965 1.00 85.12 237 SER A CA 1
ATOM 1931 C C . SER A 1 237 ? -4.331 0.218 -20.641 1.00 85.12 237 SER A C 1
ATOM 1933 O O . SER A 1 237 ? -5.353 -0.334 -20.268 1.00 85.12 237 SER A O 1
ATOM 1935 N N . VAL A 1 238 ? -3.819 1.253 -19.964 1.00 87.12 238 VAL A N 1
ATOM 1936 C CA . VAL A 1 238 ? -4.407 1.748 -18.706 1.00 87.12 238 VAL A CA 1
ATOM 1937 C C . VAL A 1 238 ? -5.844 2.256 -18.880 1.00 87.12 238 VAL A C 1
ATOM 1939 O O . VAL A 1 238 ? -6.583 2.331 -17.902 1.00 87.12 238 VAL A O 1
ATOM 1942 N N . LYS A 1 239 ? -6.244 2.597 -20.115 1.00 87.69 239 LYS A N 1
ATOM 1943 C CA . LYS A 1 239 ? -7.581 3.100 -20.463 1.00 87.69 239 LYS A CA 1
ATOM 1944 C C . LYS A 1 239 ? -8.604 1.982 -20.676 1.00 87.69 239 LYS A C 1
ATOM 1946 O O . LYS A 1 239 ? -9.799 2.254 -20.601 1.00 87.69 239 LYS A O 1
ATOM 1951 N N . ASP A 1 240 ? -8.152 0.759 -20.951 1.00 90.50 240 ASP A N 1
ATOM 1952 C CA . ASP A 1 240 ? -9.007 -0.393 -21.229 1.00 90.50 240 ASP A CA 1
ATOM 1953 C C . ASP A 1 240 ? -8.663 -1.551 -20.279 1.00 90.50 240 ASP A C 1
ATOM 1955 O O . ASP A 1 240 ? -7.568 -2.109 -20.359 1.00 90.50 240 ASP A O 1
ATOM 1959 N N . PRO A 1 241 ? -9.564 -1.936 -19.363 1.00 92.75 241 PRO A N 1
ATOM 1960 C CA . PRO A 1 241 ? -9.238 -2.908 -18.327 1.00 92.75 241 PRO A CA 1
ATOM 1961 C C . PRO A 1 241 ? -8.947 -4.303 -18.897 1.00 92.75 241 PRO A C 1
ATOM 1963 O O . PRO A 1 241 ? -8.145 -5.035 -18.320 1.00 92.75 241 PRO A O 1
ATOM 1966 N N . GLU A 1 242 ? -9.545 -4.670 -20.035 1.00 92.25 242 GLU A N 1
ATOM 1967 C CA . GLU A 1 242 ? -9.265 -5.949 -20.691 1.00 92.25 242 GLU A CA 1
ATOM 1968 C C . GLU A 1 242 ? -7.850 -5.973 -21.281 1.00 92.25 242 GLU A C 1
ATOM 1970 O O . GLU A 1 242 ? -7.100 -6.915 -21.018 1.00 92.25 242 GLU A O 1
ATOM 1975 N N . ALA A 1 243 ? -7.440 -4.914 -21.988 1.00 90.00 243 ALA A N 1
ATOM 1976 C CA . ALA A 1 243 ? -6.064 -4.749 -22.442 1.00 90.00 243 ALA A CA 1
ATOM 1977 C C . ALA A 1 243 ? -5.072 -4.691 -21.273 1.00 90.00 243 ALA A C 1
ATOM 1979 O O . ALA A 1 243 ? -4.023 -5.328 -21.347 1.00 90.00 243 ALA A O 1
ATOM 1980 N N . PHE A 1 244 ? -5.393 -3.978 -20.187 1.00 91.19 244 PHE A N 1
ATOM 1981 C CA . PHE A 1 244 ? -4.527 -3.887 -19.007 1.00 91.19 244 PHE A CA 1
ATOM 1982 C C . PHE A 1 244 ? -4.257 -5.263 -18.384 1.00 91.19 244 PHE A C 1
ATOM 1984 O O . PHE A 1 244 ? -3.122 -5.560 -18.022 1.00 91.19 244 PHE A O 1
ATOM 1991 N N . CYS A 1 245 ? -5.261 -6.149 -18.338 1.00 90.62 245 CYS A N 1
ATOM 1992 C CA . CYS A 1 245 ? -5.093 -7.530 -17.869 1.00 90.62 245 CYS A CA 1
ATOM 1993 C C . CYS A 1 245 ? -4.098 -8.364 -18.695 1.00 90.62 245 CYS A C 1
ATOM 1995 O O . CYS A 1 245 ? -3.625 -9.383 -18.198 1.00 90.62 245 CYS A O 1
ATOM 1997 N N . GLN A 1 246 ? -3.800 -7.972 -19.937 1.00 86.94 246 GLN A N 1
ATOM 1998 C CA . GLN A 1 246 ? -2.852 -8.675 -20.811 1.00 86.94 246 GLN A CA 1
ATOM 1999 C C . GLN A 1 246 ? -1.425 -8.117 -20.719 1.00 86.94 246 GLN A C 1
ATOM 2001 O O . GLN A 1 246 ? -0.527 -8.604 -21.407 1.00 86.94 246 GLN A O 1
ATOM 2006 N N . VAL A 1 247 ? -1.212 -7.067 -19.922 1.00 84.62 247 VAL A N 1
ATOM 2007 C CA . VAL A 1 247 ? 0.057 -6.345 -19.853 1.00 84.62 247 VAL A CA 1
ATOM 2008 C C . VAL A 1 247 ? 0.740 -6.634 -18.520 1.00 84.62 247 VAL A C 1
ATOM 2010 O O . VAL A 1 247 ? 0.411 -6.058 -17.489 1.00 84.62 247 VAL A O 1
ATOM 2013 N N . ASP A 1 248 ? 1.733 -7.518 -18.562 1.00 86.75 248 ASP A N 1
ATOM 2014 C CA . ASP A 1 248 ? 2.574 -7.897 -17.425 1.00 86.75 248 ASP A CA 1
ATOM 2015 C C . ASP A 1 248 ? 4.065 -7.965 -17.827 1.00 86.75 248 ASP A C 1
ATOM 2017 O O . ASP A 1 248 ? 4.453 -7.598 -18.943 1.00 86.75 248 ASP A O 1
ATOM 2021 N N . ASP A 1 249 ? 4.923 -8.436 -16.921 1.00 85.69 249 ASP A N 1
ATOM 2022 C CA . ASP A 1 249 ? 6.373 -8.540 -17.143 1.00 85.69 249 ASP A CA 1
ATOM 2023 C C . ASP A 1 249 ? 6.742 -9.448 -18.333 1.00 85.69 249 ASP A C 1
ATOM 2025 O O . ASP A 1 249 ? 7.830 -9.311 -18.906 1.00 85.69 249 ASP A O 1
ATOM 2029 N N . THR A 1 250 ? 5.832 -10.327 -18.785 1.00 85.50 250 THR A N 1
ATOM 2030 C CA . THR A 1 250 ? 6.055 -11.184 -19.961 1.00 85.50 250 THR A CA 1
ATOM 2031 C C . THR A 1 250 ? 6.180 -10.388 -21.258 1.00 85.50 250 THR A C 1
ATOM 2033 O O . THR A 1 250 ? 6.666 -10.923 -22.260 1.00 85.50 250 THR A O 1
ATOM 2036 N N . ILE A 1 251 ? 5.860 -9.089 -21.243 1.00 81.62 251 ILE A N 1
ATOM 2037 C CA . ILE A 1 251 ? 6.120 -8.173 -22.354 1.00 81.62 251 ILE A CA 1
ATOM 2038 C C . ILE A 1 251 ? 7.583 -8.216 -22.818 1.00 81.62 251 ILE A C 1
ATOM 2040 O O . ILE A 1 251 ? 7.854 -8.114 -24.015 1.00 81.62 251 ILE A O 1
ATOM 2044 N N . VAL A 1 252 ? 8.540 -8.449 -21.912 1.00 82.50 252 VAL A N 1
ATOM 2045 C CA . VAL A 1 252 ? 9.960 -8.604 -22.274 1.00 82.50 252 VAL A CA 1
ATOM 2046 C C . VAL A 1 252 ? 10.171 -9.824 -23.172 1.00 82.50 252 VAL A C 1
ATOM 2048 O O . VAL A 1 252 ? 10.879 -9.733 -24.179 1.00 82.50 252 VAL A O 1
ATOM 2051 N N . ASN A 1 253 ? 9.510 -10.944 -22.879 1.00 83.75 253 ASN A N 1
ATOM 2052 C CA . ASN A 1 253 ? 9.552 -12.126 -23.737 1.00 83.75 253 ASN A CA 1
ATOM 2053 C C . ASN A 1 253 ? 8.841 -11.900 -25.063 1.00 83.75 253 ASN A C 1
ATOM 2055 O O . ASN A 1 253 ? 9.386 -12.269 -26.102 1.00 83.75 253 ASN A O 1
ATOM 2059 N N . ALA A 1 254 ? 7.660 -11.280 -25.036 1.00 84.19 254 ALA A N 1
ATOM 2060 C CA . ALA A 1 254 ? 6.902 -10.978 -26.245 1.00 84.19 254 ALA A CA 1
ATOM 2061 C C . ALA A 1 254 ? 7.735 -10.129 -27.218 1.00 84.19 254 ALA A C 1
ATOM 2063 O O . ALA A 1 254 ? 7.809 -10.424 -28.411 1.00 84.19 254 ALA A O 1
ATOM 2064 N N . ILE A 1 255 ? 8.453 -9.128 -26.702 1.00 83.50 255 ILE A N 1
ATOM 2065 C CA . ILE A 1 255 ? 9.353 -8.293 -27.503 1.00 83.50 255 ILE A CA 1
ATOM 2066 C C . ILE A 1 255 ? 10.532 -9.103 -28.025 1.00 83.50 255 ILE A C 1
ATOM 2068 O O . ILE A 1 255 ? 10.846 -9.030 -29.213 1.00 83.50 255 ILE A O 1
ATOM 2072 N N . ARG A 1 256 ? 11.176 -9.891 -27.161 1.00 85.38 256 ARG A N 1
ATOM 2073 C CA . ARG A 1 256 ? 12.326 -10.716 -27.539 1.00 85.38 256 ARG A CA 1
ATOM 2074 C C . ARG A 1 256 ? 11.983 -11.732 -28.634 1.00 85.38 256 ARG A C 1
ATOM 2076 O O . ARG A 1 256 ? 12.806 -11.969 -29.511 1.00 85.38 256 ARG A O 1
ATOM 2083 N N . GLN A 1 257 ? 10.786 -12.315 -28.587 1.00 86.56 257 GLN A N 1
ATOM 2084 C CA . GLN A 1 257 ? 10.305 -13.320 -29.543 1.00 86.56 257 GLN A CA 1
ATOM 2085 C C . GLN A 1 257 ? 9.665 -12.710 -30.797 1.00 86.56 257 GLN A C 1
ATOM 2087 O O . GLN A 1 257 ? 9.474 -13.408 -31.792 1.00 86.56 257 GLN A O 1
ATOM 2092 N N . SER A 1 258 ? 9.334 -11.418 -30.774 1.00 84.19 258 SER A N 1
ATOM 2093 C CA . SER A 1 258 ? 8.704 -10.742 -31.903 1.00 84.19 258 SER A CA 1
ATOM 2094 C C . SER A 1 258 ? 9.589 -10.769 -33.147 1.00 84.19 258 SER A C 1
ATOM 2096 O O . SER A 1 258 ? 10.767 -10.411 -33.100 1.00 84.19 258 SER A O 1
ATOM 2098 N N . LEU A 1 259 ? 8.984 -11.103 -34.288 1.00 88.56 259 LEU A N 1
ATOM 2099 C CA . LEU A 1 259 ? 9.627 -11.090 -35.606 1.00 88.56 259 LEU A CA 1
ATOM 2100 C C . LEU A 1 259 ? 9.510 -9.734 -36.321 1.00 88.56 259 LEU A C 1
ATOM 2102 O O . LEU A 1 259 ? 10.052 -9.570 -37.415 1.00 88.56 259 LEU A O 1
ATOM 2106 N N . SER A 1 260 ? 8.820 -8.756 -35.719 1.00 84.12 260 SER A N 1
ATOM 2107 C CA . SER A 1 260 ? 8.618 -7.438 -36.330 1.00 84.12 260 SER A CA 1
ATOM 2108 C C . SER A 1 260 ? 9.952 -6.733 -36.594 1.00 84.12 260 SER A C 1
ATOM 2110 O O . SER A 1 260 ? 10.855 -6.721 -35.750 1.00 84.12 260 SER A O 1
ATOM 2112 N N . GLN A 1 261 ? 10.069 -6.140 -37.780 1.00 86.56 261 GLN A N 1
ATOM 2113 C CA . GLN A 1 261 ? 11.249 -5.396 -38.229 1.00 86.56 261 GLN A CA 1
ATOM 2114 C C . GLN A 1 261 ? 11.069 -3.883 -38.111 1.00 86.56 261 GLN A C 1
ATOM 2116 O O . GLN A 1 261 ? 11.888 -3.117 -38.613 1.00 86.56 261 GLN A O 1
ATOM 2121 N N . GLU A 1 262 ? 10.013 -3.431 -37.433 1.00 82.44 262 GLU A N 1
ATOM 2122 C CA . GLU A 1 262 ? 9.873 -2.013 -37.140 1.00 82.44 262 GLU A CA 1
ATOM 2123 C C . GLU A 1 262 ? 11.110 -1.508 -36.375 1.00 82.44 262 GLU A C 1
ATOM 2125 O O . GLU A 1 262 ? 11.535 -2.156 -35.409 1.00 82.44 262 GLU A O 1
ATOM 2130 N N . PRO A 1 263 ? 11.665 -0.330 -36.724 1.00 80.06 263 PRO A N 1
ATOM 2131 C CA . PRO A 1 263 ? 12.812 0.248 -36.010 1.00 80.06 263 PRO A CA 1
ATOM 2132 C C . PRO A 1 263 ? 12.538 0.370 -34.504 1.00 80.06 263 PRO A C 1
ATOM 2134 O O . PRO A 1 263 ? 13.416 0.207 -33.655 1.00 80.06 263 PRO A O 1
ATOM 2137 N N . GLY A 1 264 ? 11.268 0.653 -34.186 1.00 76.25 264 GLY A N 1
ATOM 2138 C CA . GLY A 1 264 ? 10.490 0.121 -33.064 1.00 76.25 264 GLY A CA 1
ATOM 2139 C C . GLY A 1 264 ? 11.110 -1.030 -32.277 1.00 76.25 264 GLY A C 1
ATOM 2140 O O . GLY A 1 264 ? 11.899 -0.857 -31.340 1.00 76.25 264 GLY A O 1
ATOM 2141 N N . MET A 1 265 ? 10.670 -2.195 -32.707 1.00 77.75 265 MET A N 1
ATOM 2142 C CA . MET A 1 265 ? 10.894 -3.504 -32.143 1.00 77.75 265 MET A CA 1
ATOM 2143 C C . MET A 1 265 ? 12.366 -3.909 -32.138 1.00 77.75 265 MET A C 1
ATOM 2145 O O . MET A 1 265 ? 12.849 -4.426 -31.135 1.00 77.75 265 MET A O 1
ATOM 2149 N N . VAL A 1 266 ? 13.096 -3.619 -33.222 1.00 83.44 266 VAL A N 1
ATOM 2150 C CA . VAL A 1 266 ? 14.517 -3.980 -33.362 1.00 83.44 266 VAL A CA 1
ATOM 2151 C C . VAL A 1 266 ? 15.335 -3.383 -32.216 1.00 83.44 266 VAL A C 1
ATOM 2153 O O . VAL A 1 266 ? 15.987 -4.116 -31.477 1.00 83.44 266 VAL A O 1
ATOM 2156 N N . LYS A 1 267 ? 15.197 -2.071 -31.980 1.00 81.69 267 LYS A N 1
ATOM 2157 C CA . LYS A 1 267 ? 15.910 -1.376 -30.897 1.00 81.69 267 LYS A CA 1
ATOM 2158 C C . LYS A 1 267 ? 15.530 -1.900 -29.508 1.00 81.69 267 LYS A C 1
ATOM 2160 O O . LYS A 1 267 ? 16.369 -1.942 -28.616 1.00 81.69 267 LYS A O 1
ATOM 2165 N N . ALA A 1 268 ? 14.266 -2.274 -29.302 1.00 79.56 268 ALA A N 1
ATOM 2166 C CA . ALA A 1 268 ? 13.812 -2.829 -28.028 1.00 79.56 268 ALA A CA 1
ATOM 2167 C C . ALA A 1 268 ? 14.426 -4.217 -27.770 1.00 79.56 268 ALA A C 1
ATOM 2169 O O . ALA A 1 268 ? 14.921 -4.462 -26.672 1.00 79.56 268 ALA A O 1
ATOM 2170 N N . ARG A 1 269 ? 14.474 -5.088 -28.789 1.00 85.00 269 ARG A N 1
ATOM 2171 C CA . ARG A 1 269 ? 15.162 -6.386 -28.706 1.00 85.00 269 ARG A CA 1
ATOM 2172 C C . ARG A 1 269 ? 16.650 -6.230 -28.418 1.00 85.00 269 ARG A C 1
ATOM 2174 O O . ARG A 1 269 ? 17.150 -6.894 -27.522 1.00 85.00 269 ARG A O 1
ATOM 2181 N N . GLU A 1 270 ? 17.332 -5.312 -29.100 1.00 84.62 270 GLU A N 1
ATOM 2182 C CA . GLU A 1 270 ? 18.753 -5.026 -28.850 1.00 84.62 270 GLU A CA 1
ATOM 2183 C C . GLU A 1 270 ? 19.012 -4.608 -27.397 1.00 84.62 270 GLU A C 1
ATOM 2185 O O . GLU A 1 270 ? 19.982 -5.049 -26.781 1.00 84.62 270 GLU A O 1
ATOM 2190 N N . ILE A 1 271 ? 18.135 -3.777 -26.824 1.00 80.19 271 ILE A N 1
ATOM 2191 C CA . ILE A 1 271 ? 18.217 -3.381 -25.414 1.00 80.19 271 ILE A CA 1
ATOM 2192 C C . ILE A 1 271 ? 18.056 -4.605 -24.497 1.00 80.19 271 ILE A C 1
ATOM 2194 O O . ILE A 1 271 ? 18.872 -4.806 -23.599 1.00 80.19 271 ILE A O 1
ATOM 2198 N N . ILE A 1 272 ? 17.050 -5.450 -24.741 1.00 82.56 272 ILE A N 1
ATOM 2199 C CA . ILE A 1 272 ? 16.822 -6.678 -23.960 1.00 82.56 272 ILE A CA 1
ATOM 2200 C C . ILE A 1 272 ? 18.016 -7.634 -24.075 1.00 82.56 272 ILE A C 1
ATOM 2202 O O . ILE A 1 272 ? 18.444 -8.209 -23.072 1.00 82.56 272 ILE A O 1
ATOM 2206 N N . ASP A 1 273 ? 18.582 -7.795 -25.269 1.00 84.69 273 ASP A N 1
ATOM 2207 C CA . ASP A 1 273 ? 19.742 -8.652 -25.502 1.00 84.69 273 ASP A CA 1
ATOM 2208 C C . ASP A 1 273 ? 20.974 -8.148 -24.745 1.00 84.69 273 ASP A C 1
ATOM 2210 O O . ASP A 1 273 ? 21.688 -8.951 -24.140 1.00 84.69 273 ASP A O 1
ATOM 2214 N N . ARG A 1 274 ? 21.194 -6.828 -24.693 1.00 83.50 274 ARG A N 1
ATOM 2215 C CA . ARG A 1 274 ? 22.268 -6.227 -23.885 1.00 83.50 274 ARG A CA 1
ATOM 2216 C C . ARG A 1 274 ? 22.094 -6.523 -22.398 1.00 83.50 274 ARG A C 1
ATOM 2218 O O . ARG A 1 274 ? 23.063 -6.938 -21.760 1.00 83.50 274 ARG A O 1
ATOM 2225 N N . ILE A 1 275 ? 20.876 -6.406 -21.858 1.00 81.38 275 ILE A N 1
ATOM 2226 C CA . ILE A 1 275 ? 20.570 -6.792 -20.466 1.00 81.38 275 ILE A CA 1
ATOM 2227 C C . ILE A 1 275 ? 20.957 -8.258 -20.222 1.00 81.38 275 ILE A C 1
ATOM 2229 O O . ILE A 1 275 ? 21.643 -8.568 -19.246 1.00 81.38 275 ILE A O 1
ATOM 2233 N N . HIS A 1 276 ? 20.573 -9.164 -21.126 1.00 82.19 276 HIS A N 1
ATOM 2234 C CA . HIS A 1 276 ? 20.862 -10.597 -20.999 1.00 82.19 276 HIS A CA 1
ATOM 2235 C C . HIS A 1 276 ? 22.359 -10.914 -21.087 1.00 82.19 276 HIS A C 1
ATOM 2237 O O . HIS A 1 276 ? 22.853 -11.760 -20.339 1.00 82.19 276 HIS A O 1
ATOM 2243 N N . ARG A 1 277 ? 23.092 -10.214 -21.958 1.00 84.56 277 ARG A N 1
ATOM 2244 C CA . ARG A 1 277 ? 24.554 -10.323 -22.088 1.00 84.56 277 ARG A CA 1
ATOM 2245 C C . ARG A 1 277 ? 25.313 -9.590 -20.982 1.00 84.56 277 ARG A C 1
ATOM 2247 O O . ARG A 1 277 ? 26.533 -9.699 -20.914 1.00 84.56 277 ARG A O 1
ATOM 2254 N N . ARG A 1 278 ? 24.603 -8.876 -20.098 1.00 80.31 278 ARG A N 1
ATOM 2255 C CA . ARG A 1 278 ? 25.164 -8.002 -19.055 1.00 80.31 278 ARG A CA 1
ATOM 2256 C C . ARG A 1 278 ? 26.018 -6.859 -19.625 1.00 80.31 278 ARG A C 1
ATOM 2258 O O . ARG A 1 278 ? 26.908 -6.347 -18.950 1.00 80.31 278 ARG A O 1
ATOM 2265 N N . GLU A 1 279 ? 25.708 -6.421 -20.842 1.00 80.38 279 GLU A N 1
ATOM 2266 C CA . GLU A 1 279 ? 26.332 -5.292 -21.548 1.00 80.38 279 GLU A CA 1
ATOM 2267 C C . GLU A 1 279 ? 25.680 -3.958 -21.143 1.00 80.38 279 GLU A C 1
ATOM 2269 O O . GLU A 1 279 ? 25.186 -3.177 -21.966 1.00 80.38 279 GLU A O 1
ATOM 2274 N N . PHE A 1 280 ? 25.639 -3.713 -19.835 1.00 74.69 280 PHE A N 1
ATOM 2275 C CA . PHE A 1 280 ? 25.013 -2.527 -19.261 1.00 74.69 280 PHE A CA 1
ATOM 2276 C C . PHE A 1 280 ? 25.774 -1.249 -19.613 1.00 74.69 280 PHE A C 1
ATOM 2278 O O . PHE A 1 280 ? 26.980 -1.271 -19.854 1.00 74.69 280 PHE A O 1
ATOM 2285 N N . TYR A 1 281 ? 25.076 -0.112 -19.578 1.00 75.00 281 TYR A N 1
ATOM 2286 C CA . TYR A 1 281 ? 25.742 1.184 -19.654 1.00 75.00 281 TYR A CA 1
ATOM 2287 C C . TYR A 1 281 ? 26.824 1.324 -18.571 1.00 75.00 281 TYR A C 1
ATOM 2289 O O . TYR A 1 281 ? 26.630 0.930 -17.417 1.00 75.00 281 TYR A O 1
ATOM 2297 N N . HIS A 1 282 ? 27.941 1.950 -18.929 1.00 73.94 282 HIS A N 1
ATOM 2298 C CA . HIS A 1 282 ? 29.042 2.221 -18.013 1.00 73.94 282 HIS A CA 1
ATOM 2299 C C . HIS A 1 282 ? 28.824 3.548 -17.290 1.00 73.94 282 HIS A C 1
ATOM 2301 O O . HIS A 1 282 ? 28.552 4.565 -17.926 1.00 73.94 282 HIS A O 1
ATOM 2307 N N . CYS A 1 283 ? 28.957 3.542 -15.963 1.00 75.69 283 CYS A N 1
ATOM 2308 C CA . CYS A 1 283 ? 28.961 4.763 -15.161 1.00 75.69 283 CYS A CA 1
ATOM 2309 C C . CYS A 1 283 ? 30.281 5.508 -15.392 1.00 75.69 283 CYS A C 1
ATOM 2311 O O . CYS A 1 283 ? 31.348 4.962 -15.119 1.00 75.69 283 CYS A O 1
ATOM 2313 N N . ILE A 1 284 ? 30.213 6.742 -15.889 1.00 81.25 284 ILE A N 1
ATOM 2314 C CA . ILE A 1 284 ? 31.392 7.560 -16.232 1.00 81.25 284 ILE A CA 1
ATOM 2315 C C . ILE A 1 284 ? 31.599 8.747 -15.294 1.00 81.25 284 ILE A C 1
ATOM 2317 O O . ILE A 1 284 ? 32.698 9.294 -15.217 1.00 81.25 284 ILE A O 1
ATOM 2321 N N . ALA A 1 285 ? 30.562 9.121 -14.551 1.00 74.38 285 ALA A N 1
ATOM 2322 C CA . ALA A 1 285 ? 30.641 10.116 -13.498 1.00 74.38 285 ALA A CA 1
ATOM 2323 C C . ALA A 1 285 ? 29.666 9.750 -12.381 1.00 74.38 285 ALA A C 1
ATOM 2325 O O . ALA A 1 285 ? 28.554 9.303 -12.652 1.00 74.38 285 ALA A O 1
ATOM 2326 N N . GLU A 1 286 ? 30.089 9.960 -11.140 1.00 73.94 286 GLU A N 1
ATOM 2327 C CA . GLU A 1 286 ? 29.278 9.801 -9.938 1.00 73.94 286 GLU A CA 1
ATOM 2328 C C . GLU A 1 286 ? 29.558 10.990 -9.021 1.00 73.94 286 GLU A C 1
ATOM 2330 O O . GLU A 1 286 ? 30.717 11.329 -8.786 1.00 73.94 286 GLU A O 1
ATOM 2335 N N . CYS A 1 287 ? 28.508 11.615 -8.505 1.00 67.31 287 CYS A N 1
ATOM 2336 C CA . CYS A 1 287 ? 28.601 12.683 -7.523 1.00 67.31 287 CYS A CA 1
ATOM 2337 C C . CYS A 1 287 ? 27.817 12.271 -6.280 1.00 67.31 287 CYS A C 1
ATOM 2339 O O . CYS A 1 287 ? 26.623 11.995 -6.376 1.00 67.31 287 CYS A O 1
ATOM 2341 N N . LYS A 1 288 ? 28.499 12.168 -5.137 1.00 62.91 288 LYS A N 1
ATOM 2342 C CA . LYS A 1 288 ? 27.911 11.762 -3.852 1.00 62.91 288 LYS A CA 1
ATOM 2343 C C . LYS A 1 288 ? 27.330 12.975 -3.121 1.00 62.91 288 LYS A C 1
ATOM 2345 O O . LYS A 1 288 ? 27.884 14.062 -3.249 1.00 62.91 288 LYS A O 1
ATOM 2350 N N . HIS A 1 289 ? 26.311 12.758 -2.289 1.00 59.78 289 HIS A N 1
ATOM 2351 C CA . HIS A 1 289 ? 25.668 13.763 -1.426 1.00 59.78 289 HIS A CA 1
ATOM 2352 C C . HIS A 1 289 ? 24.725 14.747 -2.129 1.00 59.78 289 HIS A C 1
ATOM 2354 O O . HIS A 1 289 ? 24.546 15.869 -1.658 1.00 59.78 289 HIS A O 1
ATOM 2360 N N . ALA A 1 290 ? 24.056 14.337 -3.209 1.00 52.88 290 ALA A N 1
ATOM 2361 C CA . ALA A 1 290 ? 22.810 14.999 -3.559 1.00 52.88 290 ALA A CA 1
ATOM 2362 C C . ALA A 1 290 ? 21.874 14.833 -2.362 1.00 52.88 290 ALA A C 1
ATOM 2364 O O . ALA A 1 290 ? 21.422 13.739 -2.053 1.00 52.88 290 ALA A O 1
ATOM 2365 N N . LYS A 1 291 ? 21.590 15.905 -1.630 1.00 52.91 291 LYS A N 1
ATOM 2366 C CA . LYS A 1 291 ? 20.393 15.915 -0.796 1.00 52.91 291 LYS A CA 1
ATOM 2367 C C . LYS A 1 291 ? 19.238 16.012 -1.781 1.00 52.91 291 LYS A C 1
ATOM 2369 O O . LYS A 1 291 ? 18.782 17.106 -2.070 1.00 52.91 291 LYS A O 1
ATOM 2374 N N . GLU A 1 292 ? 18.837 14.918 -2.417 1.00 47.34 292 GLU A N 1
ATOM 2375 C CA . GLU A 1 292 ? 17.574 14.934 -3.148 1.00 47.34 292 GLU A CA 1
ATOM 2376 C C . GLU A 1 292 ? 16.469 15.185 -2.116 1.00 47.34 292 GLU A C 1
ATOM 2378 O O . GLU A 1 292 ? 16.606 14.789 -0.953 1.00 47.34 292 GLU A O 1
ATOM 2383 N N . GLU A 1 293 ? 15.422 15.926 -2.481 1.00 46.41 293 GLU A N 1
ATOM 2384 C CA . GLU A 1 293 ? 14.347 16.180 -1.531 1.00 46.41 293 GLU A CA 1
ATOM 2385 C C . GLU A 1 293 ? 13.787 14.834 -1.055 1.00 46.41 293 GLU A C 1
ATOM 2387 O O . GLU A 1 293 ? 13.127 14.108 -1.800 1.00 46.41 293 GLU A O 1
ATOM 2392 N N . LEU A 1 294 ? 14.003 14.531 0.227 1.00 47.34 294 LEU A N 1
ATOM 2393 C CA . LEU A 1 294 ? 13.359 13.432 0.948 1.00 47.34 294 LEU A CA 1
ATOM 2394 C C . LEU A 1 294 ? 11.816 13.523 0.912 1.00 47.34 294 LEU A C 1
ATOM 2396 O O . LEU A 1 294 ? 11.147 12.657 1.459 1.00 47.34 294 LEU A O 1
ATOM 2400 N N . SER A 1 295 ? 11.248 14.549 0.261 1.00 46.22 295 SER A N 1
ATOM 2401 C CA . SER A 1 295 ? 9.829 14.713 -0.073 1.00 46.22 295 SER A CA 1
ATOM 2402 C C . SER A 1 295 ? 9.253 13.558 -0.896 1.00 46.22 295 SER A C 1
ATOM 2404 O O . SER A 1 295 ? 8.049 13.333 -0.830 1.00 46.22 295 SER A O 1
ATOM 2406 N N . ARG A 1 296 ? 10.086 12.815 -1.643 1.00 44.66 296 ARG A N 1
ATOM 2407 C CA . ARG A 1 296 ? 9.639 11.688 -2.485 1.00 44.66 296 ARG A CA 1
ATOM 2408 C C . ARG A 1 296 ? 9.557 10.337 -1.777 1.00 44.66 296 ARG A C 1
ATOM 2410 O O . ARG A 1 296 ? 8.882 9.449 -2.283 1.00 44.66 296 ARG A O 1
ATOM 2417 N N . PHE A 1 297 ? 10.230 10.173 -0.641 1.00 49.19 297 PHE A N 1
ATOM 2418 C CA . PHE A 1 297 ? 10.320 8.901 0.071 1.00 49.19 297 PHE A CA 1
ATOM 2419 C C . PHE A 1 297 ? 9.831 9.117 1.508 1.00 49.19 297 PHE A C 1
ATOM 2421 O O . PHE A 1 297 ? 10.568 9.646 2.338 1.00 49.19 297 PHE A O 1
ATOM 2428 N N . ASP A 1 298 ? 8.586 8.721 1.785 1.00 56.97 298 ASP A N 1
ATOM 2429 C CA . ASP A 1 298 ? 7.892 8.859 3.078 1.00 56.97 298 ASP A CA 1
ATOM 2430 C C . ASP A 1 298 ? 7.413 10.290 3.432 1.00 56.97 298 ASP A C 1
ATOM 2432 O O . ASP A 1 298 ? 7.008 11.068 2.572 1.00 56.97 298 ASP A O 1
ATOM 2436 N N . CYS A 1 299 ? 7.387 10.633 4.723 1.00 50.34 299 CYS A N 1
ATOM 2437 C CA . CYS A 1 299 ? 6.796 11.825 5.356 1.00 50.34 299 CYS A CA 1
ATOM 2438 C C . CYS A 1 299 ? 7.498 13.172 5.061 1.00 50.34 299 CYS A C 1
ATOM 2440 O O . CYS A 1 299 ? 7.306 14.162 5.777 1.00 50.34 299 CYS A O 1
ATOM 2442 N N . GLY A 1 300 ? 8.293 13.232 3.994 1.00 52.22 300 GLY A N 1
ATOM 2443 C CA . GLY A 1 300 ? 8.871 14.452 3.444 1.00 52.22 300 GLY A CA 1
ATOM 2444 C C . GLY A 1 300 ? 9.820 15.208 4.365 1.00 52.22 300 GLY A C 1
ATOM 2445 O O . GLY A 1 300 ? 9.593 16.373 4.683 1.00 52.22 300 GLY A O 1
ATOM 2446 N N . GLY A 1 301 ? 10.896 14.540 4.785 1.00 53.16 301 GLY A N 1
ATOM 2447 C CA . GLY A 1 301 ? 11.968 15.125 5.600 1.00 53.16 301 GLY A CA 1
ATOM 2448 C C . GLY A 1 301 ? 11.599 15.424 7.058 1.00 53.16 301 GLY A C 1
ATOM 2449 O O . GLY A 1 301 ? 12.481 15.790 7.823 1.00 53.16 301 GLY A O 1
ATOM 2450 N N . ARG A 1 302 ? 10.331 15.253 7.453 1.00 62.97 302 ARG A N 1
ATOM 2451 C CA . ARG A 1 302 ? 9.868 15.349 8.846 1.00 62.97 302 ARG A CA 1
ATOM 2452 C C . ARG A 1 302 ? 9.954 13.994 9.538 1.00 62.97 302 ARG A C 1
ATOM 2454 O O . ARG A 1 302 ? 9.867 12.962 8.873 1.00 62.97 302 ARG A O 1
ATOM 2461 N N . ASN A 1 303 ? 10.049 13.990 10.865 1.00 72.38 303 ASN A N 1
ATOM 2462 C CA . ASN A 1 303 ? 9.937 12.765 11.648 1.00 72.38 303 ASN A CA 1
ATOM 2463 C C . ASN A 1 303 ? 8.577 12.061 11.393 1.00 72.38 303 ASN A C 1
ATOM 2465 O O . ASN A 1 303 ? 7.530 12.678 11.614 1.00 72.38 303 ASN A O 1
ATOM 2469 N N . PRO A 1 304 ? 8.561 10.785 10.954 1.00 76.25 304 PRO A N 1
ATOM 2470 C CA . PRO A 1 304 ? 7.327 10.050 10.648 1.00 76.25 304 PRO A CA 1
ATOM 2471 C C . PRO A 1 304 ? 6.416 9.831 11.858 1.00 76.25 304 PRO A C 1
ATOM 2473 O O . PRO A 1 304 ? 5.214 9.634 11.699 1.00 76.25 304 PRO A O 1
ATOM 2476 N N . LEU A 1 305 ? 6.974 9.863 13.069 1.00 85.69 305 LEU A N 1
ATOM 2477 C CA . LEU A 1 305 ? 6.249 9.585 14.302 1.00 85.69 305 LEU A CA 1
ATOM 2478 C C . LEU A 1 305 ? 5.373 10.758 14.759 1.00 85.69 305 LEU A C 1
ATOM 2480 O O . LEU A 1 305 ? 4.505 10.558 15.600 1.00 85.69 305 LEU A O 1
ATOM 2484 N N . ILE A 1 306 ? 5.556 11.964 14.203 1.00 85.06 306 ILE A N 1
ATOM 2485 C CA . ILE A 1 306 ? 4.877 13.186 14.673 1.00 85.06 306 ILE A CA 1
ATOM 2486 C C . ILE A 1 306 ? 3.348 13.111 14.575 1.00 85.06 306 ILE A C 1
ATOM 2488 O O . ILE A 1 306 ? 2.637 13.710 15.375 1.00 85.06 306 ILE A O 1
ATOM 2492 N N . ASN A 1 307 ? 2.841 12.360 13.597 1.00 86.44 307 ASN A N 1
ATOM 2493 C CA . ASN A 1 307 ? 1.411 12.201 13.352 1.00 86.44 307 ASN A CA 1
ATOM 2494 C C . ASN A 1 307 ? 0.857 10.883 13.906 1.00 86.44 307 ASN A C 1
ATOM 2496 O O . ASN A 1 307 ? -0.341 10.635 13.746 1.00 86.44 307 ASN A O 1
ATOM 2500 N N . ILE A 1 308 ? 1.697 10.051 14.528 1.00 90.81 308 ILE A N 1
ATOM 2501 C CA . ILE A 1 308 ? 1.301 8.753 15.073 1.00 90.81 308 ILE A CA 1
ATOM 2502 C C . ILE A 1 308 ? 0.808 8.961 16.508 1.00 90.81 308 ILE A C 1
ATOM 2504 O O . ILE A 1 308 ? 1.562 9.480 17.333 1.00 90.81 308 ILE A O 1
ATOM 2508 N N . PRO A 1 309 ? -0.434 8.568 16.830 1.00 93.19 309 PRO A N 1
ATOM 2509 C CA . PRO A 1 309 ? -0.894 8.574 18.204 1.00 93.19 309 PRO A CA 1
ATOM 2510 C C . PRO A 1 309 ? -0.315 7.365 18.951 1.00 93.19 309 PRO A C 1
ATOM 2512 O O . PRO A 1 309 ? -0.366 6.219 18.489 1.00 93.19 309 PRO A O 1
ATOM 2515 N N . PHE A 1 310 ? 0.234 7.628 20.129 1.00 93.75 310 PHE A N 1
ATOM 2516 C CA . PHE A 1 310 ? 0.737 6.621 21.051 1.00 93.75 310 PHE A CA 1
ATOM 2517 C C . PHE A 1 310 ? -0.192 6.493 22.251 1.00 93.75 310 PHE A C 1
ATOM 2519 O O . PHE A 1 310 ? -1.036 7.353 22.478 1.00 93.75 310 PHE A O 1
ATOM 2526 N N . TYR A 1 311 ? -0.061 5.424 23.026 1.00 93.88 311 TYR A N 1
ATOM 2527 C CA . TYR A 1 311 ? -0.751 5.304 24.303 1.00 93.88 311 TYR A CA 1
ATOM 2528 C C . TYR A 1 311 ? 0.164 4.758 25.391 1.00 93.88 311 TYR A C 1
ATOM 2530 O O . TYR A 1 311 ? 1.086 3.980 25.126 1.00 93.88 311 TYR A O 1
ATOM 2538 N N . LYS A 1 312 ? -0.175 5.130 26.625 1.00 90.88 312 LYS A N 1
ATOM 2539 C CA . LYS A 1 312 ? 0.379 4.584 27.865 1.00 90.88 312 LYS A CA 1
ATOM 2540 C C . LYS A 1 312 ? -0.739 3.994 28.713 1.00 90.88 312 LYS A C 1
ATOM 2542 O O . LYS A 1 312 ? -1.899 4.395 28.600 1.00 90.88 312 LYS A O 1
ATOM 2547 N N . GLU A 1 313 ? -0.383 3.019 29.538 1.00 87.06 313 GLU A N 1
ATOM 2548 C CA . GLU A 1 313 ? -1.276 2.498 30.569 1.00 87.06 313 GLU A CA 1
ATOM 2549 C C . GLU A 1 313 ? -1.197 3.405 31.795 1.00 87.06 313 GLU A C 1
ATOM 2551 O O . GLU A 1 313 ? -0.117 3.651 32.334 1.00 87.06 313 GLU A O 1
ATOM 2556 N N . SER A 1 314 ? -2.343 3.939 32.202 1.00 83.25 314 SER A N 1
ATOM 2557 C CA . SER A 1 314 ? -2.461 4.756 33.404 1.00 83.25 314 SER A CA 1
ATOM 2558 C C . SER A 1 314 ? -2.511 3.869 34.649 1.00 83.25 314 SER A C 1
ATOM 2560 O O . SER A 1 314 ? -2.797 2.675 34.577 1.00 83.25 314 SER A O 1
ATOM 2562 N N . SER A 1 315 ? -2.245 4.445 35.824 1.00 84.00 315 SER A N 1
ATOM 2563 C CA . SER A 1 315 ? -2.229 3.700 37.094 1.00 84.00 315 SER A CA 1
ATOM 2564 C C . SER A 1 315 ? -3.578 3.076 37.473 1.00 84.00 315 SER A C 1
ATOM 2566 O O . SER A 1 315 ? -3.624 2.195 38.326 1.00 84.00 315 SER A O 1
ATOM 2568 N N . ASP A 1 316 ? -4.668 3.531 36.856 1.00 86.56 316 ASP A N 1
ATOM 2569 C CA . ASP A 1 316 ? -6.025 2.991 36.983 1.00 86.56 316 ASP A CA 1
ATOM 2570 C C . ASP A 1 316 ? -6.367 1.915 35.927 1.00 86.56 316 ASP A C 1
ATOM 2572 O O . ASP A 1 316 ? -7.499 1.435 35.885 1.00 86.56 316 ASP A O 1
ATOM 2576 N N . GLY A 1 317 ? -5.406 1.525 35.081 1.00 82.56 317 GLY A N 1
ATOM 2577 C CA . GLY A 1 317 ? -5.581 0.542 34.007 1.00 82.56 317 GLY A CA 1
ATOM 2578 C C . GLY A 1 317 ? -6.258 1.093 32.746 1.00 82.56 317 GLY A C 1
ATOM 2579 O O . GLY A 1 317 ? -6.571 0.324 31.834 1.00 82.56 317 GLY A O 1
ATOM 2580 N N . THR A 1 318 ? -6.505 2.406 32.669 1.00 86.25 318 THR A N 1
ATOM 2581 C CA . THR A 1 318 ? -7.049 3.044 31.462 1.00 86.25 318 THR A CA 1
ATOM 2582 C C . THR A 1 318 ? -5.949 3.370 30.449 1.00 86.25 318 THR A C 1
ATOM 2584 O O . THR A 1 318 ? -4.776 3.524 30.793 1.00 86.25 318 THR A O 1
ATOM 2587 N N . PHE A 1 319 ? -6.325 3.471 29.172 1.00 89.75 319 PHE A N 1
ATOM 2588 C CA . PHE A 1 319 ? -5.414 3.853 28.092 1.00 89.75 319 PHE A CA 1
ATOM 2589 C C . PHE A 1 319 ? -5.822 5.213 27.543 1.00 89.75 319 PHE A C 1
ATOM 2591 O O . PHE A 1 319 ? -6.974 5.405 27.153 1.00 89.75 319 PHE A O 1
ATOM 2598 N N . VAL A 1 320 ? -4.865 6.133 27.476 1.00 87.94 320 VAL A N 1
ATOM 2599 C CA . VAL A 1 320 ? -5.069 7.469 26.910 1.00 87.94 320 VAL A CA 1
ATOM 2600 C C . VAL A 1 320 ? -4.154 7.624 25.710 1.00 87.94 320 VAL A C 1
ATOM 2602 O O . VAL A 1 320 ? -2.968 7.301 25.787 1.00 87.94 320 VAL A O 1
ATOM 2605 N N . ALA A 1 321 ? -4.722 8.088 24.598 1.00 91.88 321 ALA A N 1
ATOM 2606 C CA . ALA A 1 321 ? -3.953 8.388 23.406 1.00 91.88 321 ALA A CA 1
ATOM 2607 C C . ALA A 1 321 ? -3.314 9.779 23.508 1.00 91.88 321 ALA A C 1
ATOM 2609 O O . ALA A 1 321 ? -3.987 10.764 23.816 1.00 91.88 321 ALA A O 1
ATOM 2610 N N . GLU A 1 322 ? -2.026 9.864 23.203 1.00 90.88 322 GLU A N 1
ATOM 2611 C CA . GLU A 1 322 ? -1.235 11.088 23.205 1.00 90.88 322 GLU A CA 1
ATOM 2612 C C . GLU A 1 322 ? -0.239 11.102 22.040 1.00 90.88 322 GLU A C 1
ATOM 2614 O O . GLU A 1 322 ? 0.153 10.063 21.511 1.00 90.88 322 GLU A O 1
ATOM 2619 N N . PHE A 1 323 ? 0.178 12.296 21.625 1.00 89.88 323 PHE A N 1
ATOM 2620 C CA . PHE A 1 323 ? 1.295 12.456 20.698 1.00 89.88 323 PHE A CA 1
ATOM 2621 C C . PHE A 1 323 ? 2.573 12.644 21.508 1.00 89.88 323 PHE A C 1
ATOM 2623 O O . PHE A 1 323 ? 2.578 13.405 22.477 1.00 89.88 323 PHE A O 1
ATOM 2630 N N . LEU A 1 324 ? 3.651 11.971 21.105 1.00 85.31 324 LEU A N 1
ATOM 2631 C CA . LEU A 1 324 ? 4.939 12.136 21.772 1.00 85.31 324 LEU A CA 1
ATOM 2632 C C . LEU A 1 324 ? 5.465 13.570 21.570 1.00 85.31 324 LEU A C 1
ATOM 2634 O O . LEU A 1 324 ? 5.383 14.093 20.451 1.00 85.31 324 LEU A O 1
ATOM 2638 N N . PRO A 1 325 ? 6.023 14.207 22.616 1.00 82.00 325 PRO A N 1
ATOM 2639 C CA . PRO A 1 325 ? 6.696 15.494 22.496 1.00 82.00 325 PRO A CA 1
ATOM 2640 C C . PRO A 1 325 ? 7.815 15.460 21.449 1.00 82.00 325 PRO A C 1
ATOM 2642 O O . PRO A 1 325 ? 8.531 14.469 21.319 1.00 82.00 325 PRO A O 1
ATOM 2645 N N . VAL A 1 326 ? 7.995 16.556 20.705 1.00 76.50 326 VAL A N 1
ATOM 2646 C CA . VAL A 1 326 ? 8.987 16.640 19.613 1.00 76.50 326 VAL A CA 1
ATOM 2647 C C . VAL A 1 326 ? 10.413 16.365 20.110 1.00 76.50 326 VAL A C 1
ATOM 2649 O O . VAL A 1 326 ? 11.225 15.823 19.369 1.00 76.50 326 VAL A O 1
ATOM 2652 N N . ASP A 1 327 ? 10.708 16.702 21.362 1.00 74.81 327 ASP A N 1
ATOM 2653 C CA . ASP A 1 327 ? 11.980 16.455 22.044 1.00 74.81 327 ASP A CA 1
ATOM 2654 C C . ASP A 1 327 ? 12.188 14.993 22.478 1.00 74.81 327 ASP A C 1
ATOM 2656 O O . ASP A 1 327 ? 13.331 14.558 22.618 1.00 74.81 327 ASP A O 1
ATOM 2660 N N . GLU A 1 328 ? 11.112 14.217 22.634 1.00 72.94 328 GLU A N 1
ATOM 2661 C CA . GLU A 1 328 ? 11.166 12.771 22.893 1.00 72.94 328 GLU A CA 1
ATOM 2662 C C . GLU A 1 328 ? 11.251 11.943 21.601 1.00 72.94 328 GLU A C 1
ATOM 2664 O O . GLU A 1 328 ? 11.645 10.769 21.620 1.00 72.94 328 GLU A O 1
ATOM 2669 N N . LEU A 1 329 ? 10.902 12.543 20.460 1.00 72.81 329 LEU A N 1
ATOM 2670 C CA . LEU A 1 329 ? 11.060 11.911 19.159 1.00 72.81 329 LEU A CA 1
ATOM 2671 C C . LEU A 1 329 ? 12.550 11.751 18.829 1.00 72.81 329 LEU A C 1
ATOM 2673 O O . LEU A 1 329 ? 13.365 12.653 19.010 1.00 72.81 329 LEU A O 1
ATOM 2677 N N . GLN A 1 330 ? 12.919 10.584 18.296 1.00 67.62 330 GLN A N 1
ATOM 2678 C CA . GLN A 1 330 ? 14.271 10.378 17.773 1.00 67.62 330 GLN A CA 1
ATOM 2679 C C . GLN A 1 330 ? 14.595 11.419 16.691 1.00 67.62 330 GLN A C 1
ATOM 2681 O O . GLN A 1 330 ? 13.692 11.920 16.024 1.00 67.62 330 GLN A O 1
ATOM 2686 N N . ALA A 1 331 ? 15.881 11.728 16.496 1.00 59.06 331 ALA A N 1
ATOM 2687 C CA . ALA A 1 331 ? 16.308 12.654 15.449 1.00 59.06 331 ALA A CA 1
ATOM 2688 C C . ALA A 1 331 ? 15.705 12.274 14.085 1.00 59.06 331 ALA A C 1
ATOM 2690 O O . ALA A 1 331 ? 15.492 11.086 13.812 1.00 59.06 331 ALA A O 1
ATOM 2691 N N . ASP A 1 332 ? 15.447 13.286 13.248 1.00 61.22 332 ASP A N 1
ATOM 2692 C CA . ASP A 1 332 ? 14.931 13.095 11.892 1.00 61.22 332 ASP A CA 1
ATOM 2693 C C . ASP A 1 332 ? 15.684 11.970 11.182 1.00 61.22 332 ASP A C 1
ATOM 2695 O O . ASP A 1 332 ? 16.903 11.817 11.329 1.00 61.22 332 ASP A O 1
ATOM 2699 N N . LEU A 1 333 ? 14.949 11.171 10.406 1.00 59.69 333 LEU A N 1
ATOM 2700 C CA . LEU A 1 333 ? 15.532 10.059 9.669 1.00 59.69 333 LEU A CA 1
ATOM 2701 C C . LEU A 1 333 ? 16.744 10.582 8.868 1.00 59.69 333 LEU A C 1
ATOM 2703 O O . LEU A 1 333 ? 16.555 11.437 7.996 1.00 59.69 333 LEU A O 1
ATOM 2707 N N . PRO A 1 334 ? 17.973 10.073 9.095 1.00 58.66 334 PRO A N 1
ATOM 2708 C CA . PRO A 1 334 ? 19.196 10.665 8.540 1.00 58.66 334 PRO A CA 1
ATOM 2709 C C . PRO A 1 334 ? 19.092 10.760 7.017 1.00 58.66 334 PRO A C 1
ATOM 2711 O O . PRO A 1 334 ? 18.527 9.844 6.438 1.00 58.66 334 PRO A O 1
ATOM 2714 N N . PRO A 1 335 ? 19.577 11.799 6.324 1.00 56.38 335 PRO A N 1
ATOM 2715 C CA . PRO A 1 335 ? 19.454 11.853 4.868 1.00 56.38 335 PRO A CA 1
ATOM 2716 C C . PRO A 1 335 ? 20.003 10.566 4.238 1.00 56.38 335 PRO A C 1
ATOM 2718 O O . PRO A 1 335 ? 21.032 10.044 4.668 1.00 56.38 335 PRO A O 1
ATOM 2721 N N . VAL A 1 336 ? 19.287 10.019 3.255 1.00 55.06 336 VAL A N 1
ATOM 2722 C CA . VAL A 1 336 ? 19.842 8.932 2.445 1.00 55.06 336 VAL A CA 1
ATOM 2723 C C . VAL A 1 336 ? 20.922 9.556 1.576 1.00 55.06 336 VAL A C 1
ATOM 2725 O O . VAL A 1 336 ? 20.670 10.598 0.971 1.00 55.06 336 VAL A O 1
ATOM 2728 N N . ASP A 1 337 ? 22.113 8.959 1.529 1.00 55.53 337 ASP A N 1
ATOM 2729 C CA . ASP A 1 337 ? 23.164 9.422 0.624 1.00 55.53 337 ASP A CA 1
ATOM 2730 C C . ASP A 1 337 ? 22.693 9.223 -0.816 1.00 55.53 337 ASP A C 1
ATOM 2732 O O . ASP A 1 337 ? 22.770 8.119 -1.371 1.00 55.53 337 ASP A O 1
ATOM 2736 N N . VAL A 1 338 ? 22.166 10.303 -1.408 1.00 56.25 338 VAL A N 1
ATOM 2737 C CA . VAL A 1 338 ? 21.816 10.327 -2.820 1.00 56.25 338 VAL A CA 1
ATOM 2738 C C . VAL A 1 338 ? 23.024 10.650 -3.662 1.00 56.25 338 VAL A C 1
ATOM 2740 O O . VAL A 1 338 ? 23.791 11.563 -3.362 1.00 56.25 338 VAL A O 1
ATOM 2743 N N . SER A 1 339 ? 23.235 9.870 -4.711 1.00 60.31 339 SER A N 1
ATOM 2744 C CA . SER A 1 339 ? 24.316 10.119 -5.653 1.00 60.31 339 SER A CA 1
ATOM 2745 C C . SER A 1 339 ? 23.791 10.174 -7.066 1.00 60.31 339 SER A C 1
ATOM 2747 O O . SER A 1 339 ? 22.942 9.394 -7.478 1.00 60.31 339 SER A O 1
ATOM 2749 N N . PHE A 1 340 ? 24.285 11.147 -7.813 1.00 63.41 340 PHE A N 1
ATOM 2750 C CA . PHE A 1 340 ? 23.920 11.362 -9.199 1.00 63.41 340 PHE A CA 1
ATOM 2751 C C . PHE A 1 340 ? 24.955 10.691 -10.095 1.00 63.41 340 PHE A C 1
ATOM 2753 O O . PHE A 1 340 ? 26.156 10.851 -9.874 1.00 63.41 340 PHE A O 1
ATOM 2760 N N . ARG A 1 341 ? 24.506 9.938 -11.100 1.00 69.94 341 ARG A N 1
ATOM 2761 C CA . ARG A 1 341 ? 25.366 9.165 -11.996 1.00 69.94 341 ARG A CA 1
ATOM 2762 C C . ARG A 1 341 ? 25.076 9.450 -13.463 1.00 69.94 341 ARG A C 1
ATOM 2764 O O . ARG A 1 341 ? 23.933 9.496 -13.911 1.00 69.94 341 ARG A O 1
ATOM 2771 N N . ILE A 1 342 ? 26.131 9.567 -14.255 1.00 70.44 342 ILE A N 1
ATOM 2772 C CA . ILE A 1 342 ? 26.012 9.637 -15.713 1.00 70.44 342 ILE A CA 1
ATOM 2773 C C . ILE A 1 342 ? 26.490 8.323 -16.301 1.00 70.44 342 ILE A C 1
ATOM 2775 O O . ILE A 1 342 ? 27.572 7.834 -15.965 1.00 70.44 342 ILE A O 1
ATOM 2779 N N . TYR A 1 343 ? 25.676 7.779 -17.201 1.00 74.00 343 TYR A N 1
ATOM 2780 C CA . TYR A 1 343 ? 25.915 6.507 -17.857 1.00 74.00 343 TYR A CA 1
ATOM 2781 C C . TYR A 1 343 ? 26.080 6.685 -19.371 1.00 74.00 343 TYR A C 1
ATOM 2783 O O . TYR A 1 343 ? 25.463 7.560 -19.980 1.00 74.00 343 TYR A O 1
ATOM 2791 N N . THR A 1 344 ? 26.893 5.827 -19.990 1.00 73.88 344 THR A N 1
ATOM 2792 C CA . THR A 1 344 ? 27.120 5.804 -21.445 1.00 73.88 344 THR A CA 1
ATOM 2793 C C . THR A 1 344 ? 27.101 4.385 -22.008 1.00 73.88 344 THR A C 1
ATOM 2795 O O . THR A 1 344 ? 27.452 3.427 -21.317 1.00 73.88 344 THR A O 1
ATOM 2798 N N . LYS A 1 345 ? 26.695 4.244 -23.278 1.00 67.94 345 LYS A N 1
ATOM 2799 C CA . LYS A 1 345 ? 26.829 2.986 -24.041 1.00 67.94 345 LYS A CA 1
ATOM 2800 C C . LYS A 1 345 ? 28.254 2.765 -24.528 1.00 67.94 345 LYS A C 1
ATOM 2802 O O . LYS A 1 345 ? 28.601 1.647 -24.883 1.00 67.94 345 LYS A O 1
ATOM 2807 N N . VAL A 1 346 ? 29.046 3.834 -24.605 1.00 73.81 346 VAL A N 1
ATOM 2808 C CA . VAL A 1 346 ? 30.366 3.816 -25.228 1.00 73.81 346 VAL A CA 1
ATOM 2809 C C . VAL A 1 346 ? 31.399 3.378 -24.185 1.00 73.81 346 VAL A C 1
ATOM 2811 O O . VAL A 1 346 ? 31.662 4.128 -23.245 1.00 73.81 346 VAL A O 1
ATOM 2814 N N . PRO A 1 347 ? 32.013 2.189 -24.320 1.00 61.53 347 PRO A N 1
ATOM 2815 C CA . PRO A 1 347 ? 32.913 1.646 -23.300 1.00 61.53 347 PRO A CA 1
ATOM 2816 C C . PRO A 1 347 ? 34.234 2.414 -23.171 1.00 61.53 347 PRO A C 1
ATOM 2818 O O . PRO A 1 347 ? 34.912 2.309 -22.152 1.00 61.53 347 PRO A O 1
ATOM 2821 N N . LYS A 1 348 ? 34.613 3.190 -24.193 1.00 71.56 348 LYS A N 1
ATOM 2822 C CA . LYS A 1 348 ? 35.817 4.026 -24.199 1.00 71.56 348 LYS A CA 1
ATOM 2823 C C . LYS A 1 348 ? 35.463 5.419 -24.700 1.00 71.56 348 LYS A C 1
ATOM 2825 O O . LYS A 1 348 ? 35.321 5.623 -25.900 1.00 71.56 348 LYS A O 1
ATOM 2830 N N . LEU A 1 349 ? 35.311 6.351 -23.769 1.00 77.38 349 LEU A N 1
ATOM 2831 C CA . LEU A 1 349 ? 35.202 7.775 -24.067 1.00 77.38 349 LEU A CA 1
ATOM 2832 C C . LEU A 1 349 ? 36.565 8.438 -23.900 1.00 77.38 349 LEU A C 1
ATOM 2834 O O . LEU A 1 349 ? 37.392 7.992 -23.099 1.00 77.38 349 LEU A O 1
ATOM 2838 N N . ASP A 1 350 ? 36.793 9.504 -24.657 1.00 82.12 350 ASP A N 1
ATOM 2839 C CA . ASP A 1 350 ? 37.953 10.357 -24.461 1.00 82.12 350 ASP A CA 1
ATOM 2840 C C . ASP A 1 350 ? 37.883 11.071 -23.095 1.00 82.12 350 ASP A C 1
ATOM 2842 O O . ASP A 1 350 ? 36.833 11.190 -22.449 1.00 82.12 350 ASP A O 1
ATOM 2846 N N . ARG A 1 351 ? 39.046 11.529 -22.627 1.00 80.88 351 ARG A N 1
ATOM 2847 C CA . ARG A 1 351 ? 39.195 12.132 -21.299 1.00 80.88 351 ARG A CA 1
ATOM 2848 C C . ARG A 1 351 ? 38.404 13.436 -21.158 1.00 80.88 351 ARG A C 1
ATOM 2850 O O . ARG A 1 351 ? 37.964 13.746 -20.053 1.00 80.88 351 ARG A O 1
ATOM 2857 N N . GLU A 1 352 ? 38.225 14.181 -22.243 1.00 82.94 352 GLU A N 1
ATOM 2858 C CA . GLU A 1 352 ? 37.509 15.455 -22.253 1.00 82.94 352 GLU A CA 1
ATOM 2859 C C . GLU A 1 352 ? 36.010 15.229 -22.039 1.00 82.94 352 GLU A C 1
ATOM 2861 O O . GLU A 1 352 ? 35.419 15.833 -21.143 1.00 82.94 352 GLU A O 1
ATOM 2866 N N . THR A 1 353 ? 35.424 14.252 -22.733 1.00 78.62 353 THR A N 1
ATOM 2867 C CA . THR A 1 353 ? 34.020 13.861 -22.558 1.00 78.62 353 THR A CA 1
ATOM 2868 C C . THR A 1 353 ? 33.731 13.360 -21.140 1.00 78.62 353 THR A C 1
ATOM 2870 O O . THR A 1 353 ? 32.716 13.728 -20.542 1.00 78.62 353 THR A O 1
ATOM 2873 N N . VAL A 1 354 ? 34.629 12.557 -20.553 1.00 77.69 354 VAL A N 1
ATOM 2874 C CA . VAL A 1 354 ? 34.482 12.098 -19.158 1.00 77.69 354 VAL A CA 1
ATOM 2875 C C . VAL A 1 354 ? 34.561 13.272 -18.176 1.00 77.69 354 VAL A C 1
ATOM 2877 O O . VAL A 1 354 ? 33.770 13.339 -17.234 1.00 77.69 354 VAL A O 1
ATOM 2880 N N . ASN A 1 355 ? 35.475 14.220 -18.393 1.00 79.38 355 ASN A N 1
ATOM 2881 C CA . ASN A 1 355 ? 35.599 15.408 -17.546 1.00 79.38 355 ASN A CA 1
ATOM 2882 C C . ASN A 1 355 ? 34.376 16.327 -17.663 1.00 79.38 355 ASN A C 1
ATOM 2884 O O . ASN A 1 355 ? 33.878 16.807 -16.647 1.00 79.38 355 ASN A O 1
ATOM 2888 N N . MET A 1 356 ? 33.839 16.509 -18.870 1.00 80.25 356 MET A N 1
ATOM 2889 C CA . MET A 1 356 ? 32.601 17.256 -19.089 1.00 80.25 356 MET A CA 1
ATOM 2890 C C . MET A 1 356 ? 31.412 16.592 -18.380 1.00 80.25 356 MET A C 1
ATOM 2892 O O . MET A 1 356 ? 30.600 17.284 -17.769 1.00 80.25 356 MET A O 1
ATOM 2896 N N . ALA A 1 357 ? 31.313 15.258 -18.405 1.00 74.62 357 ALA A N 1
ATOM 2897 C CA . ALA A 1 357 ? 30.287 14.534 -17.655 1.00 74.62 357 ALA A CA 1
ATOM 2898 C C . ALA A 1 357 ? 30.420 14.770 -16.139 1.00 74.62 357 ALA A C 1
ATOM 2900 O O . ALA A 1 357 ? 29.427 15.068 -15.479 1.00 74.62 357 ALA A O 1
ATOM 2901 N N . LYS A 1 358 ? 31.640 14.714 -15.589 1.00 77.94 358 LYS A N 1
ATOM 2902 C CA . LYS A 1 358 ? 31.891 15.015 -14.168 1.00 77.94 358 LYS A CA 1
ATOM 2903 C C . LYS A 1 358 ? 31.508 16.447 -13.798 1.00 77.94 358 LYS A C 1
ATOM 2905 O O . LYS A 1 358 ? 30.753 16.628 -12.850 1.00 77.94 358 LYS A O 1
ATOM 2910 N N . SER A 1 359 ? 31.926 17.429 -14.595 1.00 78.19 359 SER A N 1
ATOM 2911 C CA . SER A 1 359 ? 31.568 18.836 -14.384 1.00 78.19 359 SER A CA 1
ATOM 2912 C C . SER A 1 359 ? 30.049 19.047 -14.425 1.00 78.19 359 SER A C 1
ATOM 2914 O O . SER A 1 359 ? 29.494 19.695 -13.546 1.00 78.19 359 SER A O 1
ATOM 2916 N N . ARG A 1 360 ? 29.333 18.404 -15.362 1.00 75.94 360 ARG A N 1
ATOM 2917 C CA . ARG A 1 360 ? 27.859 18.434 -15.400 1.00 75.94 360 ARG A CA 1
ATOM 2918 C C . ARG A 1 360 ? 27.218 17.818 -14.153 1.00 75.94 360 ARG A C 1
ATOM 2920 O O . ARG A 1 360 ? 26.196 18.330 -13.695 1.00 75.94 360 ARG A O 1
ATOM 2927 N N . CYS A 1 361 ? 27.778 16.731 -13.613 1.00 69.12 361 CYS A N 1
ATOM 2928 C CA . CYS A 1 361 ? 27.314 16.167 -12.343 1.00 69.12 361 CYS A CA 1
ATOM 2929 C C . CYS A 1 361 ? 27.479 17.166 -11.190 1.00 69.12 361 CYS A C 1
ATOM 2931 O O . CYS A 1 361 ? 26.551 17.331 -10.402 1.00 69.12 361 CYS A O 1
ATOM 2933 N N . GLU A 1 362 ? 28.636 17.825 -11.105 1.00 71.19 362 GLU A N 1
ATOM 2934 C CA . GLU A 1 362 ? 28.966 18.799 -10.057 1.00 71.19 362 GLU A CA 1
ATOM 2935 C C . GLU A 1 362 ? 28.063 20.037 -10.137 1.00 71.19 362 GLU A C 1
ATOM 2937 O O . GLU A 1 362 ? 27.397 20.365 -9.157 1.00 71.19 362 GLU A O 1
ATOM 2942 N N . THR A 1 363 ? 27.912 20.644 -11.319 1.00 74.06 363 THR A N 1
ATOM 2943 C CA . THR A 1 363 ? 27.001 21.784 -11.526 1.00 74.06 363 THR A CA 1
ATOM 2944 C C . THR A 1 363 ? 25.562 21.431 -11.156 1.00 74.06 363 THR A C 1
ATOM 2946 O O . THR A 1 363 ? 24.847 22.221 -10.542 1.00 74.06 363 THR A O 1
ATOM 2949 N N . ARG A 1 364 ? 25.101 20.220 -11.493 1.00 66.69 364 ARG A N 1
ATOM 2950 C CA . ARG A 1 364 ? 23.741 19.797 -11.142 1.00 66.69 364 ARG A CA 1
ATOM 2951 C C . ARG A 1 364 ? 23.563 19.612 -9.636 1.00 66.69 364 ARG A C 1
ATOM 2953 O O . ARG A 1 364 ? 22.493 19.940 -9.125 1.00 66.69 364 ARG A O 1
ATOM 2960 N N . LEU A 1 365 ? 24.587 19.128 -8.934 1.00 65.44 365 LEU A N 1
ATOM 2961 C CA . LEU A 1 365 ? 24.587 19.060 -7.475 1.00 65.44 365 LEU A CA 1
ATOM 2962 C C . LEU A 1 365 ? 24.517 20.466 -6.852 1.00 65.44 365 LEU A C 1
ATOM 2964 O O . LEU A 1 365 ? 23.724 20.695 -5.940 1.00 65.44 365 LEU A O 1
ATOM 2968 N N . GLU A 1 366 ? 25.289 21.419 -7.375 1.00 67.12 366 GLU A N 1
ATOM 2969 C CA . GLU A 1 366 ? 25.269 22.819 -6.933 1.00 67.12 366 GLU A CA 1
ATOM 2970 C C . GLU A 1 366 ? 23.887 23.459 -7.117 1.00 67.12 366 GLU A C 1
ATOM 2972 O O . GLU A 1 366 ? 23.349 24.029 -6.167 1.00 67.12 366 GLU A O 1
ATOM 2977 N N . MET A 1 367 ? 23.249 23.264 -8.277 1.00 65.19 367 MET A N 1
ATOM 2978 C CA . MET A 1 367 ? 21.885 23.746 -8.536 1.00 65.19 367 MET A CA 1
ATOM 2979 C C . MET A 1 367 ? 20.853 23.171 -7.553 1.00 65.19 367 MET A C 1
ATOM 2981 O O . MET A 1 367 ? 19.917 23.868 -7.154 1.00 65.19 367 MET A O 1
ATOM 2985 N N . ILE A 1 368 ? 20.992 21.899 -7.159 1.00 59.50 368 ILE A N 1
ATOM 2986 C CA . ILE A 1 368 ? 20.121 21.275 -6.149 1.00 59.50 368 ILE A CA 1
ATOM 2987 C C . ILE A 1 368 ? 20.334 21.950 -4.788 1.00 59.50 368 ILE A C 1
ATOM 2989 O O . ILE A 1 368 ? 19.364 22.336 -4.133 1.00 59.50 368 ILE A O 1
ATOM 2993 N N . HIS A 1 369 ? 21.589 22.164 -4.385 1.00 63.19 369 HIS A N 1
ATOM 2994 C CA . HIS A 1 369 ? 21.920 22.855 -3.137 1.00 63.19 369 HIS A CA 1
ATOM 2995 C C . HIS A 1 369 ? 21.475 24.331 -3.118 1.00 63.19 369 HIS A C 1
ATOM 2997 O O . HIS A 1 369 ? 21.132 24.861 -2.060 1.00 63.19 369 HIS A O 1
ATOM 3003 N N . GLU A 1 370 ? 21.466 25.024 -4.256 1.00 60.53 370 GLU A N 1
ATOM 3004 C CA . GLU A 1 370 ? 20.970 26.404 -4.376 1.00 60.53 370 GLU A CA 1
ATOM 3005 C C . GLU A 1 370 ? 19.441 26.500 -4.318 1.00 60.53 370 GLU A C 1
ATOM 3007 O O . GLU A 1 370 ? 18.899 27.370 -3.627 1.00 60.53 370 GLU A O 1
ATOM 3012 N N . ARG A 1 371 ? 18.723 25.569 -4.960 1.00 56.81 371 ARG A N 1
ATOM 3013 C CA . ARG A 1 371 ? 17.258 25.464 -4.834 1.00 56.81 371 ARG A CA 1
ATOM 3014 C C . ARG A 1 371 ? 16.826 25.230 -3.389 1.00 56.81 371 ARG A C 1
ATOM 3016 O O . ARG A 1 371 ? 15.854 25.818 -2.939 1.00 56.81 371 ARG A O 1
ATOM 3023 N N . GLN A 1 372 ? 17.590 24.450 -2.627 1.00 52.84 372 GLN A N 1
ATOM 3024 C CA . GLN A 1 372 ? 17.320 24.232 -1.202 1.00 52.84 372 GLN A CA 1
ATOM 3025 C C . GLN A 1 372 ? 17.568 25.471 -0.341 1.00 52.84 372 GLN A C 1
ATOM 3027 O O . GLN A 1 372 ? 16.810 25.728 0.590 1.00 52.84 372 GLN A O 1
ATOM 3032 N N . ARG A 1 373 ? 18.597 26.267 -0.657 1.00 52.34 373 ARG A N 1
ATOM 3033 C CA . ARG A 1 373 ? 18.883 27.528 0.048 1.00 52.34 373 ARG A CA 1
ATOM 3034 C C . ARG A 1 373 ? 17.858 28.632 -0.237 1.00 52.34 373 ARG A C 1
ATOM 3036 O O . ARG A 1 373 ? 17.765 29.571 0.547 1.00 52.34 373 ARG A O 1
ATOM 3043 N N . SER A 1 374 ? 17.102 28.526 -1.330 1.00 43.00 374 SER A N 1
ATOM 3044 C CA . SER A 1 374 ? 16.106 29.521 -1.754 1.00 43.00 374 SER A CA 1
ATOM 3045 C C . SER A 1 374 ? 14.668 29.220 -1.309 1.00 43.00 374 SER A C 1
ATOM 3047 O O . SER A 1 374 ? 13.813 30.096 -1.445 1.00 43.00 374 SER A O 1
ATOM 3049 N N . VAL A 1 375 ? 14.385 28.054 -0.707 1.00 37.22 375 VAL A N 1
ATOM 3050 C CA . VAL A 1 375 ? 13.100 27.809 -0.026 1.00 37.22 375 VAL A CA 1
ATOM 3051 C C . VAL A 1 375 ? 13.055 28.653 1.260 1.00 37.22 375 VAL A C 1
ATOM 3053 O O . VAL A 1 375 ? 13.881 28.441 2.150 1.00 37.22 375 VAL A O 1
ATOM 3056 N N . PRO A 1 376 ? 12.127 29.618 1.416 1.00 31.98 376 PRO A N 1
ATOM 3057 C CA . PRO A 1 376 ? 12.136 30.500 2.577 1.00 31.98 376 PRO A CA 1
ATOM 3058 C C . PRO A 1 376 ? 11.755 29.746 3.858 1.00 31.98 376 PRO A C 1
ATOM 3060 O O . PRO A 1 376 ? 10.611 29.329 4.027 1.00 31.98 376 PRO A O 1
ATOM 3063 N N . THR A 1 377 ? 12.665 29.670 4.828 1.00 35.88 377 THR A N 1
ATOM 3064 C CA . THR A 1 377 ? 12.361 29.311 6.224 1.00 35.88 377 THR A CA 1
ATOM 3065 C C . THR A 1 377 ? 11.716 30.497 6.949 1.00 35.88 377 THR A C 1
ATOM 3067 O O . THR A 1 377 ? 12.295 31.077 7.870 1.00 35.88 377 THR A O 1
ATOM 3070 N N . LYS A 1 378 ? 10.523 30.921 6.520 1.00 31.66 378 LYS A N 1
ATOM 3071 C CA . LYS A 1 378 ? 9.694 31.848 7.303 1.00 31.66 378 LYS A CA 1
ATOM 3072 C C . LYS A 1 378 ? 8.364 31.180 7.645 1.00 31.66 378 LYS A C 1
ATOM 3074 O O . LYS A 1 378 ? 7.711 30.668 6.739 1.00 31.66 378 LYS A O 1
ATOM 3079 N N . PRO A 1 379 ? 7.922 31.214 8.915 1.00 29.92 379 PRO A N 1
ATOM 3080 C CA . PRO A 1 379 ? 6.575 30.790 9.255 1.00 29.92 379 PRO A CA 1
ATOM 3081 C C . PRO A 1 379 ? 5.588 31.692 8.514 1.00 29.92 379 PRO A C 1
ATOM 3083 O O . PRO A 1 379 ? 5.669 32.923 8.595 1.00 29.92 379 PRO A O 1
ATOM 3086 N N . VAL A 1 380 ? 4.660 31.082 7.780 1.00 28.45 380 VAL A N 1
ATOM 3087 C CA . VAL A 1 380 ? 3.531 31.786 7.175 1.00 28.45 380 VAL A CA 1
ATOM 3088 C C . VAL A 1 380 ? 2.680 32.337 8.318 1.00 28.45 380 VAL A C 1
ATOM 3090 O O . VAL A 1 380 ? 1.827 31.650 8.871 1.00 28.45 380 VAL A O 1
ATOM 3093 N N . LYS A 1 381 ? 2.907 33.596 8.702 1.00 28.61 381 LYS A N 1
ATOM 3094 C CA . LYS A 1 381 ? 1.901 34.361 9.438 1.00 28.61 381 LYS A CA 1
ATOM 3095 C C . LYS A 1 381 ? 0.760 34.617 8.461 1.00 28.61 381 LYS A C 1
ATOM 3097 O O . LYS A 1 381 ? 0.822 35.561 7.674 1.00 28.61 381 LYS A O 1
ATOM 3102 N N . GLN A 1 382 ? -0.273 33.780 8.502 1.00 30.33 382 GLN A N 1
ATOM 3103 C CA . GLN A 1 382 ? -1.569 34.150 7.950 1.00 30.33 382 GLN A CA 1
ATOM 3104 C C . GLN A 1 382 ? -2.012 35.435 8.658 1.00 30.33 382 GLN A C 1
ATOM 3106 O O . GLN A 1 382 ? -2.366 35.435 9.836 1.00 30.33 382 GLN A O 1
ATOM 3111 N N . LYS A 1 383 ? -1.947 36.565 7.950 1.00 26.80 383 LYS A N 1
ATOM 3112 C CA . LYS A 1 383 ? -2.669 37.771 8.348 1.00 26.80 383 LYS A CA 1
ATOM 3113 C C . LYS A 1 383 ? -4.151 37.441 8.208 1.00 26.80 383 LYS A C 1
ATOM 3115 O O . LYS A 1 383 ? -4.693 37.485 7.108 1.00 26.80 383 LYS A O 1
ATOM 3120 N N . VAL A 1 384 ? -4.785 37.105 9.326 1.00 28.52 384 VAL A N 1
ATOM 3121 C CA . VAL A 1 384 ? -6.240 37.117 9.461 1.00 28.52 384 VAL A CA 1
ATOM 3122 C C . VAL A 1 384 ? -6.691 38.548 9.168 1.00 28.52 384 VAL A C 1
ATOM 3124 O O . VAL A 1 384 ? -6.509 39.447 9.987 1.00 28.52 384 VAL A O 1
ATOM 3127 N N . LYS A 1 385 ? -7.217 38.789 7.966 1.00 28.11 385 LYS A N 1
ATOM 3128 C CA . LYS A 1 385 ? -8.099 39.930 7.729 1.00 28.11 385 LYS A CA 1
ATOM 3129 C C . LYS A 1 385 ? -9.486 39.479 8.163 1.00 28.11 385 LYS A C 1
ATOM 3131 O O . LYS A 1 385 ? -10.112 38.666 7.493 1.00 28.11 385 LYS A O 1
ATOM 3136 N N . SER A 1 386 ? -9.924 39.975 9.311 1.00 26.64 386 SER A N 1
ATOM 3137 C CA . SER A 1 386 ? -11.320 39.930 9.730 1.00 26.64 386 SER A CA 1
ATOM 3138 C C . SER A 1 386 ? -12.199 40.568 8.641 1.00 26.64 386 SER A C 1
ATOM 3140 O O . SER A 1 386 ? -11.886 41.677 8.196 1.00 26.64 386 SER A O 1
ATOM 3142 N N . PRO A 1 387 ? -13.287 39.919 8.188 1.00 29.70 387 PRO A N 1
ATOM 3143 C CA . PRO A 1 387 ? -14.260 40.580 7.334 1.00 29.70 387 PRO A CA 1
ATOM 3144 C C . PRO A 1 387 ? -15.057 41.587 8.166 1.00 29.70 387 PRO A C 1
ATOM 3146 O O . PRO A 1 387 ? -15.629 41.248 9.202 1.00 29.70 387 PRO A O 1
ATOM 3149 N N . SER A 1 388 ? -15.091 42.833 7.703 1.00 26.36 388 SER A N 1
ATOM 3150 C CA . SER A 1 388 ? -16.022 43.852 8.174 1.00 26.36 388 SER A CA 1
ATOM 3151 C C . SER A 1 388 ? -17.448 43.465 7.783 1.00 26.36 388 SER A C 1
ATOM 3153 O O . SER A 1 388 ? -17.735 43.265 6.603 1.00 26.36 388 SER A O 1
ATOM 3155 N N . ILE A 1 389 ? -18.333 43.388 8.772 1.00 30.58 389 ILE A N 1
ATOM 3156 C CA . ILE A 1 389 ? -19.776 43.224 8.587 1.00 30.58 389 ILE A CA 1
ATOM 3157 C C . ILE A 1 389 ? -20.325 44.497 7.921 1.00 30.58 389 ILE A C 1
ATOM 3159 O O . ILE A 1 389 ? -20.225 45.586 8.481 1.00 30.58 389 ILE A O 1
ATOM 3163 N N . GLY A 1 390 ? -20.894 44.349 6.725 1.00 28.03 390 GLY A N 1
ATOM 3164 C CA . GLY A 1 390 ? -21.656 45.361 5.984 1.00 28.03 390 GLY A CA 1
ATOM 3165 C C . GLY A 1 390 ? -22.841 44.685 5.276 1.00 28.03 390 GLY A C 1
ATOM 3166 O O . GLY A 1 390 ? -22.781 43.475 5.051 1.00 28.03 390 GLY A O 1
ATOM 3167 N N . PRO A 1 391 ? -23.948 45.400 5.014 1.00 25.03 391 PRO A N 1
ATOM 3168 C CA . PRO A 1 391 ? -25.280 44.806 4.992 1.00 25.03 391 PRO A CA 1
ATOM 3169 C C . PRO A 1 391 ? -25.584 43.983 3.736 1.00 25.03 391 PRO A C 1
ATOM 3171 O O . PRO A 1 391 ? -25.140 44.279 2.630 1.00 25.03 391 PRO A O 1
ATOM 3174 N N . VAL A 1 392 ? -26.400 42.954 3.966 1.00 30.02 392 VAL A N 1
ATOM 3175 C CA . VAL A 1 392 ? -26.966 42.008 3.001 1.00 30.02 392 VAL A CA 1
ATOM 3176 C C . VAL A 1 392 ? -27.779 42.739 1.927 1.00 30.02 392 VAL A C 1
ATOM 3178 O O . VAL A 1 392 ? -28.686 43.503 2.254 1.00 30.02 392 VAL A O 1
ATOM 3181 N N . ALA A 1 393 ? -27.493 42.451 0.655 1.00 27.12 393 ALA A N 1
ATOM 3182 C CA . ALA A 1 393 ? -28.332 42.810 -0.490 1.00 27.12 393 ALA A CA 1
ATOM 3183 C C . ALA A 1 393 ? -28.900 41.529 -1.146 1.00 27.12 393 ALA A C 1
ATOM 3185 O O . ALA A 1 393 ? -28.220 40.499 -1.141 1.00 27.12 393 ALA A O 1
ATOM 3186 N N . PRO A 1 394 ? -30.146 41.553 -1.658 1.00 25.47 394 PRO A N 1
ATOM 3187 C CA . PRO A 1 394 ? -30.931 40.350 -1.929 1.00 25.47 394 PRO A CA 1
ATOM 3188 C C . PRO A 1 394 ? -30.604 39.694 -3.278 1.00 25.47 394 PRO A C 1
ATOM 3190 O O . PRO A 1 394 ? -30.218 40.352 -4.243 1.00 25.47 394 PRO A O 1
ATOM 3193 N N . SER A 1 395 ? -30.800 38.377 -3.333 1.00 27.20 395 SER A N 1
ATOM 3194 C CA . SER A 1 395 ? -30.619 37.526 -4.514 1.00 27.20 395 SER A CA 1
ATOM 3195 C C . SER A 1 395 ? -31.615 37.856 -5.639 1.00 27.20 395 SER A C 1
ATOM 3197 O O . SER A 1 395 ? -32.797 38.048 -5.344 1.00 27.20 395 SER A O 1
ATOM 3199 N N . PRO A 1 396 ? -31.205 37.834 -6.923 1.00 26.52 396 PRO A N 1
ATOM 3200 C CA . PRO A 1 396 ? -32.136 37.809 -8.046 1.00 26.52 396 PRO A CA 1
ATOM 3201 C C . PRO A 1 396 ? -32.467 36.365 -8.500 1.00 26.52 396 PRO A C 1
ATOM 3203 O O . PRO A 1 396 ? -31.743 35.430 -8.149 1.00 26.52 396 PRO A O 1
ATOM 3206 N N . PRO A 1 397 ? -33.573 36.161 -9.247 1.00 25.23 397 PRO A N 1
ATOM 3207 C CA . PRO A 1 397 ? -34.263 34.876 -9.342 1.00 25.23 397 PRO A CA 1
ATOM 3208 C C . PRO A 1 397 ? -33.938 34.038 -10.592 1.00 25.23 397 PRO A C 1
ATOM 3210 O O . PRO A 1 397 ? -33.422 34.522 -11.595 1.00 25.23 397 PRO A O 1
ATOM 3213 N N . LEU A 1 398 ? -34.318 32.759 -10.499 1.00 28.45 398 LEU A N 1
ATOM 3214 C CA . LEU A 1 398 ? -34.282 31.707 -11.522 1.00 28.45 398 LEU A CA 1
ATOM 3215 C C . LEU A 1 398 ? -35.191 31.980 -12.736 1.00 28.45 398 LEU A C 1
ATOM 3217 O O . LEU A 1 398 ? -36.384 32.220 -12.569 1.00 28.45 398 LEU A O 1
ATOM 3221 N N . SER A 1 399 ? -34.635 31.850 -13.946 1.00 22.92 399 SER A N 1
ATOM 3222 C CA . SER A 1 399 ? -35.245 31.476 -15.251 1.00 22.92 399 SER A CA 1
ATOM 3223 C C . SER A 1 399 ? -34.203 31.806 -16.347 1.00 22.92 399 SER A C 1
ATOM 3225 O O . SER A 1 399 ? -33.388 32.691 -16.131 1.00 22.92 399 SER A O 1
ATOM 3227 N N . ALA A 1 400 ? -34.075 31.216 -17.536 1.00 22.83 400 ALA A N 1
ATOM 3228 C CA . ALA A 1 400 ? -34.607 30.058 -18.246 1.00 22.83 400 ALA A CA 1
ATOM 3229 C C . ALA A 1 400 ? -33.713 29.853 -19.507 1.00 22.83 400 ALA A C 1
ATOM 3231 O O . ALA A 1 400 ? -33.130 30.813 -19.996 1.00 22.83 400 ALA A O 1
ATOM 3232 N N . VAL A 1 401 ? -33.627 28.608 -19.998 1.00 24.91 401 VAL A N 1
ATOM 3233 C CA . VAL A 1 401 ? -33.433 28.123 -21.393 1.00 24.91 401 VAL A CA 1
ATOM 3234 C C . VAL A 1 401 ? -32.646 28.979 -22.414 1.00 24.91 401 VAL A C 1
ATOM 3236 O O . VAL A 1 401 ? -33.068 30.064 -22.795 1.00 24.91 401 VAL A O 1
ATOM 3239 N N . GLY A 1 402 ? -31.620 28.375 -23.034 1.00 23.23 402 GLY A N 1
ATOM 3240 C CA . GLY A 1 402 ? -31.028 28.856 -24.291 1.00 23.23 402 GLY A CA 1
ATOM 3241 C C . GLY A 1 402 ? -30.009 27.890 -24.906 1.00 23.23 402 GLY A C 1
ATOM 3242 O O . GLY A 1 402 ? -28.886 27.778 -24.432 1.00 23.23 402 GLY A O 1
ATOM 3243 N N . HIS A 1 403 ? -30.423 27.185 -25.959 1.00 21.30 403 HIS A N 1
ATOM 3244 C CA . HIS A 1 403 ? -29.600 26.368 -26.861 1.00 21.30 403 HIS A CA 1
ATOM 3245 C C . HIS A 1 403 ? -28.693 27.258 -27.753 1.00 21.30 403 HIS A C 1
ATOM 3247 O O . HIS A 1 403 ? -29.013 28.426 -27.949 1.00 21.30 403 HIS A O 1
ATOM 3253 N N . VAL A 1 404 ? -27.686 26.639 -28.401 1.00 22.00 404 VAL A N 1
ATOM 3254 C CA . VAL A 1 404 ? -27.178 26.898 -29.781 1.00 22.00 404 VAL A CA 1
ATOM 3255 C C . VAL A 1 404 ? -25.65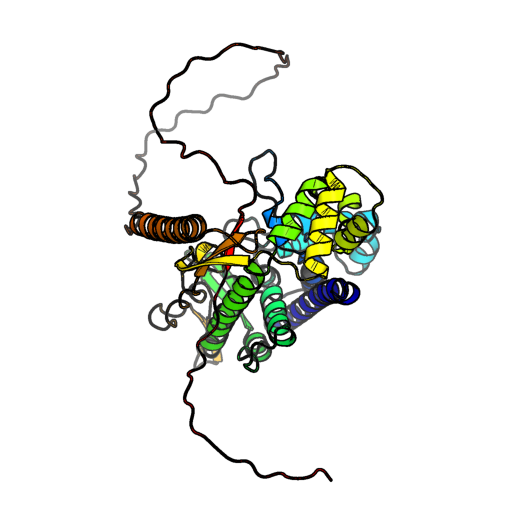9 27.214 -29.928 1.00 22.00 404 VAL A C 1
ATOM 3257 O O . VAL A 1 404 ? -25.142 28.215 -29.449 1.00 22.00 404 VAL A O 1
ATOM 3260 N N . THR A 1 405 ? -25.019 26.323 -30.708 1.00 21.88 405 THR A N 1
ATOM 3261 C CA . THR A 1 405 ? -23.855 26.426 -31.631 1.00 21.88 405 THR A CA 1
ATOM 3262 C C . THR A 1 405 ? -22.398 26.532 -31.170 1.00 21.88 405 THR A C 1
ATOM 3264 O O . THR A 1 405 ? -21.955 27.506 -30.575 1.00 21.88 405 THR A O 1
ATOM 3267 N N . SER A 1 406 ? -21.629 25.558 -31.674 1.00 23.34 406 SER A N 1
ATOM 3268 C CA . SER A 1 406 ? -20.212 25.628 -32.053 1.00 23.34 406 SER A CA 1
ATOM 3269 C C . SER A 1 406 ? -19.910 26.779 -33.026 1.00 23.34 406 SER A C 1
ATOM 3271 O O . SER A 1 406 ? -20.772 27.147 -33.826 1.00 23.34 406 SER A O 1
ATOM 3273 N N . PRO A 1 407 ? -18.642 27.212 -33.098 1.00 23.47 407 PRO A N 1
ATOM 3274 C CA . PRO A 1 407 ? -18.021 27.288 -34.415 1.00 23.47 407 PRO A CA 1
ATOM 3275 C C . PRO A 1 407 ? -16.605 26.705 -34.473 1.00 23.47 407 PRO A C 1
ATOM 3277 O O . PRO A 1 407 ? -15.866 26.600 -33.498 1.00 23.47 407 PRO A O 1
ATOM 3280 N N . SER A 1 408 ? -16.291 26.312 -35.697 1.00 20.47 408 SER A N 1
ATOM 3281 C CA . SER A 1 408 ? -15.054 25.788 -36.248 1.00 20.47 408 SER A CA 1
ATOM 3282 C C . SER A 1 408 ? -13.928 26.824 -36.370 1.00 20.47 408 SER A C 1
ATOM 3284 O O . SER A 1 408 ? -14.184 28.014 -36.517 1.00 20.47 408 SER A O 1
ATOM 3286 N N . SER A 1 409 ? -12.699 26.300 -36.460 1.00 23.58 409 SER A N 1
ATOM 3287 C CA . SER A 1 409 ? -11.580 26.760 -37.308 1.00 23.58 409 SER A CA 1
ATOM 3288 C C . SER A 1 409 ? -11.201 28.250 -37.301 1.00 23.58 409 SER A C 1
ATOM 3290 O O . SER A 1 409 ? -11.857 29.075 -37.933 1.00 23.58 409 SER A O 1
ATOM 3292 N N . GLY A 1 410 ? -10.023 28.550 -36.751 1.00 21.25 410 GLY A N 1
ATOM 3293 C CA . GLY A 1 410 ? -9.321 29.815 -36.961 1.00 21.25 410 GLY A CA 1
ATOM 3294 C C . GLY A 1 410 ? -7.810 29.635 -36.843 1.00 21.25 410 GLY A C 1
ATOM 3295 O O . GLY A 1 410 ? -7.262 29.608 -35.749 1.00 21.25 410 GLY A O 1
ATOM 3296 N N . SER A 1 411 ? -7.146 29.488 -37.985 1.00 21.12 411 SER A N 1
ATOM 3297 C CA . SER A 1 411 ? -5.716 29.743 -38.166 1.00 21.12 411 SER A CA 1
ATOM 3298 C C . SER A 1 411 ? -5.440 31.252 -38.118 1.00 21.12 411 SER A C 1
ATOM 3300 O O . SER A 1 411 ? -6.174 31.976 -38.785 1.00 21.12 411 SER A O 1
ATOM 3302 N N . PHE A 1 412 ? -4.390 31.702 -37.421 1.00 19.80 412 PHE A N 1
ATOM 3303 C CA . PHE A 1 412 ? -3.397 32.727 -37.834 1.00 19.80 412 PHE A CA 1
ATOM 3304 C C . PHE A 1 412 ? -2.428 32.980 -36.653 1.00 19.80 412 PHE A C 1
ATOM 3306 O O . PHE A 1 412 ? -2.875 33.144 -35.526 1.00 19.80 412 PHE A O 1
ATOM 3313 N N . VAL A 1 413 ? -1.131 32.693 -36.816 1.00 21.11 413 VAL A N 1
ATOM 3314 C CA . VAL A 1 413 ? -0.004 33.596 -37.161 1.00 21.11 413 VAL A CA 1
ATOM 3315 C C . VAL A 1 413 ? 0.624 34.304 -35.956 1.00 21.11 413 VAL A C 1
ATOM 3317 O O . VAL A 1 413 ? -0.030 34.972 -35.166 1.00 21.11 413 VAL A O 1
ATOM 3320 N N . SER A 1 414 ? 1.938 34.104 -35.896 1.00 22.58 414 SER A N 1
ATOM 3321 C CA . SER A 1 414 ? 2.952 34.572 -34.965 1.00 22.58 414 SER A CA 1
ATOM 3322 C C . SER A 1 414 ? 2.983 36.081 -34.739 1.00 22.58 414 SER A C 1
ATOM 3324 O O . SER A 1 414 ? 2.904 36.857 -35.689 1.00 22.58 414 SER A O 1
ATOM 3326 N N . THR A 1 415 ? 3.294 36.464 -33.502 1.00 22.45 415 THR A N 1
ATOM 3327 C CA . THR A 1 415 ? 4.154 37.616 -33.211 1.00 22.45 415 THR A CA 1
ATOM 3328 C C . THR A 1 415 ? 5.074 37.252 -32.056 1.00 22.45 415 THR A C 1
ATOM 3330 O O . THR A 1 415 ? 4.602 36.890 -30.977 1.00 22.45 415 THR A O 1
ATOM 3333 N N . ASP A 1 416 ? 6.369 37.329 -32.343 1.00 22.89 416 ASP A N 1
ATOM 3334 C CA . ASP A 1 416 ? 7.491 37.205 -31.423 1.00 22.89 416 ASP A CA 1
ATOM 3335 C C . ASP A 1 416 ? 7.436 38.233 -30.284 1.00 22.89 416 ASP A C 1
ATOM 3337 O O . ASP A 1 416 ? 6.891 39.331 -30.427 1.00 22.89 416 ASP A O 1
ATOM 3341 N N . GLY A 1 417 ? 8.058 37.864 -29.167 1.00 22.91 417 GLY A N 1
ATOM 3342 C CA . GLY A 1 417 ? 8.256 38.691 -27.983 1.00 22.91 417 GLY A CA 1
ATOM 3343 C C . GLY A 1 417 ? 9.027 37.918 -26.916 1.00 22.91 417 GLY A C 1
ATOM 3344 O O . GLY A 1 417 ? 8.495 37.668 -25.838 1.00 22.91 417 GLY A O 1
ATOM 3345 N N . ASP A 1 418 ? 10.238 37.480 -27.270 1.00 24.86 418 ASP A N 1
ATOM 3346 C CA . ASP A 1 418 ? 11.234 36.898 -26.366 1.00 24.86 418 ASP A CA 1
ATOM 3347 C C . ASP A 1 418 ? 11.756 37.944 -25.367 1.00 24.86 418 ASP A C 1
ATOM 3349 O O . ASP A 1 418 ? 12.180 39.025 -25.772 1.00 24.86 418 ASP A O 1
ATOM 3353 N N . GLU A 1 419 ? 11.827 37.571 -24.087 1.00 22.91 419 GLU A N 1
ATOM 3354 C CA . GLU A 1 419 ? 12.913 37.988 -23.189 1.00 22.91 419 GLU A CA 1
ATOM 3355 C C . GLU A 1 419 ? 13.423 36.763 -22.398 1.00 22.91 419 GLU A C 1
ATOM 3357 O O . GLU A 1 419 ? 12.830 36.305 -21.421 1.00 22.91 419 GLU A O 1
ATOM 3362 N N . ASP A 1 420 ? 14.524 36.212 -22.919 1.00 23.41 420 ASP A N 1
ATOM 3363 C CA . ASP A 1 420 ? 15.716 35.683 -22.244 1.00 23.41 420 ASP A CA 1
ATOM 3364 C C . ASP A 1 420 ? 15.595 34.704 -21.055 1.00 23.41 420 ASP A C 1
ATOM 3366 O O . ASP A 1 420 ? 15.721 35.062 -19.883 1.00 23.41 420 ASP A O 1
ATOM 3370 N N . ILE A 1 421 ? 15.613 33.402 -21.380 1.00 24.72 421 ILE A N 1
ATOM 3371 C CA . ILE A 1 421 ? 16.368 32.393 -20.613 1.00 24.72 421 ILE A CA 1
ATOM 3372 C C . ILE A 1 421 ? 17.205 31.567 -21.610 1.00 24.72 421 ILE A C 1
ATOM 3374 O O . ILE A 1 421 ? 16.626 30.968 -22.518 1.00 24.72 421 ILE A O 1
ATOM 3378 N N . PRO A 1 422 ? 18.546 31.469 -21.472 1.00 22.64 422 PRO A N 1
ATOM 3379 C CA . PRO A 1 422 ? 19.375 30.765 -22.446 1.00 22.64 422 PRO A CA 1
ATOM 3380 C C . PRO A 1 422 ? 19.036 29.272 -22.511 1.00 22.64 422 PRO A C 1
ATOM 3382 O O . PRO A 1 422 ? 19.295 28.509 -21.575 1.00 22.64 422 PRO A O 1
ATOM 3385 N N . SER A 1 423 ? 18.512 28.832 -23.656 1.00 28.03 423 SER A N 1
ATOM 3386 C CA . SER A 1 423 ? 18.461 27.419 -24.009 1.00 28.03 423 SER A CA 1
ATOM 3387 C C . SER A 1 423 ? 19.890 26.937 -24.291 1.00 28.03 423 SER A C 1
ATOM 3389 O O . SER A 1 423 ? 20.451 27.180 -25.361 1.00 28.03 423 SER A O 1
ATOM 3391 N N . LEU A 1 424 ? 20.506 26.251 -23.331 1.00 23.02 424 LEU A N 1
ATOM 3392 C CA . LEU A 1 424 ? 21.727 25.486 -23.577 1.00 23.02 424 LEU A CA 1
ATOM 3393 C C . LEU A 1 424 ? 21.346 24.191 -24.306 1.00 23.02 424 LEU A C 1
ATOM 3395 O O . LEU A 1 424 ? 20.916 23.204 -23.711 1.00 23.02 424 LEU A O 1
ATOM 3399 N N . MET A 1 425 ? 21.447 24.265 -25.631 1.00 23.80 425 MET A N 1
ATOM 3400 C CA . MET A 1 425 ? 21.195 23.199 -26.594 1.00 23.80 425 MET A CA 1
ATOM 3401 C C . MET A 1 425 ? 22.054 21.939 -26.395 1.00 23.80 425 MET A C 1
ATOM 3403 O O . MET A 1 425 ? 23.147 21.959 -25.831 1.00 23.80 425 MET A O 1
ATOM 3407 N N . SER A 1 426 ? 21.582 20.874 -27.054 1.00 24.89 426 SER A N 1
ATOM 3408 C CA . SER A 1 426 ? 22.303 19.675 -27.506 1.00 24.89 426 SER A CA 1
ATOM 3409 C C . SER A 1 426 ? 22.712 18.662 -26.431 1.00 24.89 426 SER A C 1
ATOM 3411 O O . SER A 1 426 ? 23.811 18.664 -25.874 1.00 24.89 426 SER A O 1
ATOM 3413 N N . ASN A 1 427 ? 21.823 17.691 -26.212 1.00 27.25 427 ASN A N 1
ATOM 3414 C CA . ASN A 1 427 ? 22.253 16.378 -25.745 1.00 27.25 427 ASN A CA 1
ATOM 3415 C C . ASN A 1 427 ? 23.251 15.805 -26.770 1.00 27.25 427 ASN A C 1
ATOM 3417 O O . ASN A 1 427 ? 22.938 15.822 -27.964 1.00 27.25 427 ASN A O 1
ATOM 3421 N N . PRO A 1 428 ? 24.412 15.267 -26.353 1.00 27.33 428 PRO A N 1
ATOM 3422 C CA . PRO A 1 428 ? 25.168 14.392 -27.237 1.00 27.33 428 PRO A CA 1
ATOM 3423 C C . PRO A 1 428 ? 24.276 13.192 -27.603 1.00 27.33 428 PRO A C 1
ATOM 3425 O O . PRO A 1 428 ? 23.431 12.791 -26.789 1.00 27.33 428 PRO A O 1
ATOM 3428 N N . PRO A 1 429 ? 24.426 12.605 -28.800 1.00 28.39 429 PRO A N 1
ATOM 3429 C CA . PRO A 1 429 ? 23.710 11.382 -29.120 1.00 28.39 429 PRO A CA 1
ATOM 3430 C C . PRO A 1 429 ? 24.093 10.311 -28.080 1.00 28.39 429 PRO A C 1
ATOM 3432 O O . PRO A 1 429 ? 25.270 10.066 -27.836 1.00 28.39 429 PRO A O 1
ATOM 3435 N N . ASP A 1 430 ? 23.085 9.717 -27.431 1.00 37.06 430 ASP A N 1
ATOM 3436 C CA . ASP A 1 430 ? 23.185 8.529 -26.560 1.00 37.06 430 ASP A CA 1
ATOM 3437 C C . ASP A 1 430 ? 23.671 8.660 -25.091 1.00 37.06 430 ASP A C 1
ATOM 3439 O O . ASP A 1 430 ? 24.058 7.650 -24.496 1.00 37.06 430 ASP A O 1
ATOM 3443 N N . ALA A 1 431 ? 23.566 9.822 -24.433 1.00 31.56 431 ALA A N 1
ATOM 3444 C CA . ALA A 1 431 ? 23.770 9.928 -22.972 1.00 31.56 431 ALA A CA 1
ATOM 3445 C C . ALA A 1 431 ? 22.446 9.898 -22.173 1.00 31.56 431 ALA A C 1
ATOM 3447 O O . ALA A 1 431 ? 21.501 10.611 -22.509 1.00 31.56 431 ALA A O 1
ATOM 3448 N N . VAL A 1 432 ? 22.385 9.112 -21.086 1.00 38.22 432 VAL A N 1
ATOM 3449 C CA . VAL A 1 432 ? 21.243 9.061 -20.146 1.00 38.22 432 VAL A CA 1
ATOM 3450 C C . VAL A 1 432 ? 21.738 9.391 -18.734 1.00 38.22 432 VAL A C 1
ATOM 3452 O O . VAL A 1 432 ? 22.677 8.771 -18.233 1.00 38.22 432 VAL A O 1
ATOM 3455 N N . ALA A 1 433 ? 21.111 10.377 -18.092 1.00 33.62 433 ALA A N 1
ATOM 3456 C CA . ALA A 1 433 ? 21.360 10.729 -16.695 1.00 33.62 433 ALA A CA 1
ATOM 3457 C C . ALA A 1 433 ? 20.475 9.884 -15.764 1.00 33.62 433 ALA A C 1
ATOM 3459 O O . ALA A 1 433 ? 19.284 9.737 -16.033 1.00 33.62 433 ALA A O 1
ATOM 3460 N N . ALA A 1 434 ? 21.036 9.352 -14.676 1.00 39.12 434 ALA A N 1
ATOM 3461 C CA . ALA A 1 434 ? 20.289 8.593 -13.671 1.00 39.12 434 ALA A CA 1
ATOM 3462 C C . ALA A 1 434 ? 20.868 8.809 -12.258 1.00 39.12 434 ALA A C 1
ATOM 3464 O O . ALA A 1 434 ? 21.981 9.288 -12.085 1.00 39.12 434 ALA A O 1
ATOM 3465 N N . VAL A 1 435 ? 20.120 8.473 -11.216 1.00 34.94 435 VAL A N 1
ATOM 3466 C CA . VAL A 1 435 ? 20.527 8.624 -9.806 1.00 34.94 435 VAL A CA 1
ATOM 3467 C C . VAL A 1 435 ? 20.930 7.227 -9.272 1.00 34.94 435 VAL A C 1
ATOM 3469 O O . VAL A 1 435 ? 20.250 6.261 -9.592 1.00 34.94 435 VAL A O 1
ATOM 3472 N N . GLY A 1 436 ? 22.055 7.048 -8.557 1.00 34.91 436 GLY A N 1
ATOM 3473 C CA . GLY A 1 436 ? 22.591 5.732 -8.114 1.00 34.91 436 GLY A CA 1
ATOM 3474 C C . GLY A 1 436 ? 23.743 5.796 -7.069 1.00 34.91 436 GLY A C 1
ATOM 3475 O O . GLY A 1 436 ? 24.521 6.729 -7.204 1.00 34.91 436 GLY A O 1
ATOM 3476 N N . THR A 1 437 ? 23.939 4.836 -6.117 1.00 37.75 437 THR A N 1
ATOM 3477 C CA . THR A 1 437 ? 24.992 4.790 -5.026 1.00 37.75 437 THR A CA 1
ATOM 3478 C C . THR A 1 437 ? 26.213 3.888 -5.169 1.00 37.75 437 THR A C 1
ATOM 3480 O O . THR A 1 437 ? 26.089 2.732 -5.590 1.00 37.75 437 THR A O 1
ATOM 3483 N N . GLY A 1 438 ? 27.395 4.397 -4.771 1.00 28.05 438 GLY A N 1
ATOM 3484 C CA . GLY A 1 438 ? 28.696 3.700 -4.698 1.00 28.05 438 GLY A CA 1
ATOM 3485 C C . GLY A 1 438 ? 28.867 2.776 -3.472 1.00 28.05 438 GLY A C 1
ATOM 3486 O O . GLY A 1 438 ? 28.011 2.771 -2.592 1.00 28.05 438 GLY A O 1
ATOM 3487 N N . PRO A 1 439 ? 29.948 1.968 -3.404 1.00 25.20 439 PRO A N 1
ATOM 3488 C CA . PRO A 1 439 ? 30.102 0.919 -2.396 1.00 25.20 439 PRO A CA 1
ATOM 3489 C C . PRO A 1 439 ? 30.456 1.477 -1.009 1.00 25.20 439 PRO A C 1
ATOM 3491 O O . PRO A 1 439 ? 31.150 2.489 -0.892 1.00 25.20 439 PRO A O 1
ATOM 3494 N N . ALA A 1 440 ? 30.011 0.768 0.032 1.00 27.22 440 ALA A N 1
ATOM 3495 C CA . ALA A 1 440 ? 30.468 0.958 1.404 1.00 27.22 440 ALA A CA 1
ATOM 3496 C C . ALA A 1 440 ? 31.957 0.589 1.509 1.00 27.22 440 ALA A C 1
ATOM 3498 O O . ALA A 1 440 ? 32.367 -0.490 1.080 1.00 27.22 440 ALA A O 1
ATOM 3499 N N . GLU A 1 441 ? 32.765 1.489 2.065 1.00 26.55 441 GLU A N 1
ATOM 3500 C CA . GLU A 1 441 ? 34.194 1.276 2.283 1.00 26.55 441 GLU A CA 1
ATOM 3501 C C . GLU A 1 441 ? 34.429 0.101 3.244 1.00 26.55 441 GLU A C 1
ATOM 3503 O O . GLU A 1 441 ? 34.199 0.192 4.449 1.00 26.55 441 GLU A O 1
ATOM 3508 N N . SER A 1 442 ? 34.932 -1.017 2.718 1.00 27.42 442 SER A N 1
ATOM 3509 C CA . SER A 1 442 ? 35.648 -2.001 3.522 1.00 27.42 442 SER A CA 1
ATOM 3510 C C . SER A 1 442 ? 37.080 -1.505 3.727 1.00 27.42 442 SER A C 1
ATOM 3512 O O . SER A 1 442 ? 37.865 -1.435 2.780 1.00 27.42 442 SER A O 1
ATOM 3514 N N . ASN A 1 443 ? 37.410 -1.163 4.969 1.00 26.41 443 ASN A N 1
ATOM 3515 C CA . ASN A 1 443 ? 38.753 -0.809 5.426 1.00 26.41 443 ASN A CA 1
ATOM 3516 C C . ASN A 1 443 ? 39.796 -1.869 4.997 1.00 26.41 443 ASN A C 1
ATOM 3518 O O . ASN A 1 443 ? 39.648 -3.033 5.378 1.00 26.41 443 ASN A O 1
ATOM 3522 N N . PRO A 1 444 ? 40.888 -1.516 4.291 1.00 27.31 444 PRO A N 1
ATOM 3523 C CA . PRO A 1 444 ? 41.978 -2.439 4.034 1.00 27.31 444 PRO A CA 1
ATOM 3524 C C . PRO A 1 444 ? 43.001 -2.319 5.170 1.00 27.31 444 PRO A C 1
ATOM 3526 O O . PRO A 1 444 ? 43.869 -1.449 5.158 1.00 27.31 444 PRO A O 1
ATOM 3529 N N . ARG A 1 445 ? 42.940 -3.206 6.166 1.00 27.75 445 ARG A N 1
ATOM 3530 C CA . ARG A 1 445 ? 44.124 -3.506 6.986 1.00 27.75 445 ARG A CA 1
ATOM 3531 C C . ARG A 1 445 ? 44.611 -4.901 6.653 1.00 27.75 445 ARG A C 1
ATOM 3533 O O . ARG A 1 445 ? 44.104 -5.898 7.153 1.00 27.75 445 ARG A O 1
ATOM 3540 N N . GLY A 1 446 ? 45.619 -4.934 5.789 1.00 26.73 446 GLY A N 1
ATOM 3541 C CA . GLY A 1 446 ? 46.474 -6.092 5.624 1.00 26.73 446 GLY A CA 1
ATOM 3542 C C . GLY A 1 446 ? 47.284 -6.330 6.897 1.00 26.73 446 GLY A C 1
ATOM 3543 O O . GLY A 1 446 ? 48.002 -5.452 7.367 1.00 26.73 446 GLY A O 1
ATOM 3544 N N . SER A 1 447 ? 47.194 -7.545 7.419 1.00 27.91 447 SER A N 1
ATOM 3545 C CA . SER A 1 447 ? 48.288 -8.187 8.140 1.00 27.91 447 SER A CA 1
ATOM 3546 C C . SER A 1 447 ? 48.301 -9.656 7.719 1.00 27.91 447 SER A C 1
ATOM 3548 O O . SER A 1 447 ? 47.253 -10.276 7.547 1.00 27.91 447 SER A O 1
ATOM 3550 N N . ARG A 1 448 ? 49.497 -10.139 7.389 1.00 27.47 448 ARG A N 1
ATOM 3551 C CA . ARG A 1 448 ? 49.782 -11.421 6.740 1.00 27.47 448 ARG A CA 1
ATOM 3552 C C . ARG A 1 448 ? 49.778 -12.588 7.745 1.00 27.47 448 ARG A C 1
ATOM 3554 O O . ARG A 1 448 ? 50.470 -12.482 8.750 1.00 27.47 448 ARG A O 1
ATOM 3561 N N . SER A 1 449 ? 49.153 -13.696 7.317 1.00 26.23 449 SER A N 1
ATOM 3562 C CA . SER A 1 449 ? 49.533 -15.124 7.500 1.00 26.23 449 SER A CA 1
ATOM 3563 C C . SER A 1 449 ? 49.401 -15.801 8.884 1.00 26.23 449 SER A C 1
ATOM 3565 O O . SER A 1 449 ? 49.520 -15.116 9.894 1.00 26.23 449 SER A O 1
ATOM 3567 N N . PRO A 1 450 ? 49.353 -17.158 8.967 1.00 31.44 450 PRO A N 1
ATOM 3568 C CA . PRO A 1 450 ? 48.876 -18.181 8.016 1.00 31.44 450 PRO A CA 1
ATOM 3569 C C . PRO A 1 450 ? 47.817 -19.147 8.619 1.00 31.44 450 PRO A C 1
ATOM 3571 O O . PRO A 1 450 ? 47.531 -19.134 9.813 1.00 31.44 450 PRO A O 1
ATOM 3574 N N . GLU A 1 451 ? 47.248 -19.986 7.749 1.00 27.55 451 GLU A N 1
ATOM 3575 C CA . GLU A 1 451 ? 46.330 -21.107 8.023 1.00 27.55 451 GLU A CA 1
ATOM 3576 C C . GLU A 1 451 ? 46.847 -22.109 9.077 1.00 27.55 451 GLU A C 1
ATOM 3578 O O . GLU A 1 451 ? 48.057 -22.233 9.293 1.00 27.55 451 GLU A O 1
ATOM 3583 N N . PRO A 1 452 ? 45.935 -22.919 9.647 1.00 26.86 452 PRO A N 1
ATOM 3584 C CA . PRO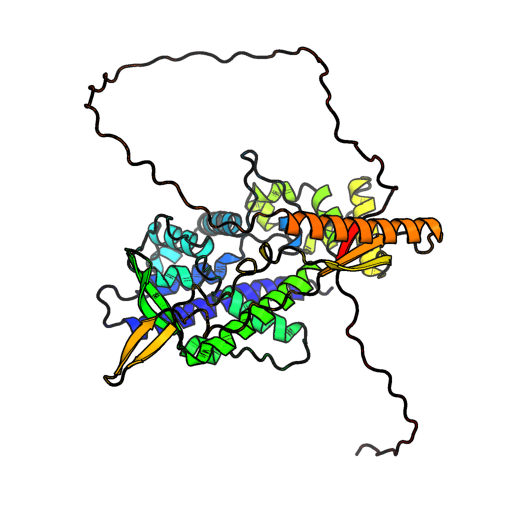 A 1 452 ? 46.052 -24.338 9.323 1.00 26.86 452 PRO A CA 1
ATOM 3585 C C . PRO A 1 452 ? 44.730 -25.012 8.933 1.00 26.86 452 PRO A C 1
ATOM 3587 O O . PRO A 1 452 ? 43.650 -24.719 9.447 1.00 26.86 452 PRO A O 1
ATOM 3590 N N . GLU A 1 453 ? 44.890 -25.963 8.017 1.00 28.95 453 GLU A N 1
ATOM 3591 C CA . GLU A 1 453 ? 43.940 -26.977 7.578 1.00 28.95 453 GLU A CA 1
ATOM 3592 C C . GLU A 1 453 ? 43.246 -27.691 8.749 1.00 28.95 453 GLU A C 1
ATOM 3594 O O . GLU A 1 453 ? 43.903 -28.193 9.663 1.00 28.95 453 GLU A O 1
ATOM 3599 N N . VAL A 1 454 ? 41.924 -27.868 8.658 1.00 28.48 454 VAL A N 1
ATOM 3600 C CA . VAL A 1 454 ? 41.232 -28.964 9.347 1.00 28.48 454 VAL A CA 1
ATOM 3601 C C . VAL A 1 454 ? 40.335 -29.676 8.343 1.00 28.48 454 VAL A C 1
ATOM 3603 O O . VAL A 1 454 ? 39.412 -29.102 7.765 1.00 28.48 454 VAL A O 1
ATOM 3606 N N . LYS A 1 455 ? 40.681 -30.945 8.121 1.00 27.09 455 LYS A N 1
ATOM 3607 C CA . LYS A 1 455 ? 39.989 -31.918 7.280 1.00 27.09 455 LYS A CA 1
ATOM 3608 C C . LYS A 1 455 ? 38.574 -32.184 7.792 1.00 27.09 455 LYS A C 1
ATOM 3610 O O . LYS A 1 455 ? 38.363 -32.350 8.990 1.00 27.09 455 LYS A O 1
ATOM 3615 N N . LEU A 1 456 ? 37.649 -32.299 6.843 1.00 29.36 456 LEU A N 1
ATOM 3616 C CA . LEU A 1 456 ? 36.339 -32.915 7.021 1.00 29.36 456 LEU A CA 1
ATOM 3617 C C . LEU A 1 456 ? 36.473 -34.360 7.520 1.00 29.36 456 LEU A C 1
ATOM 3619 O O . LEU A 1 456 ? 37.168 -35.159 6.889 1.00 29.36 456 LEU A O 1
ATOM 3623 N N . HIS A 1 457 ? 35.724 -34.681 8.573 1.00 32.25 457 HIS A N 1
ATOM 3624 C CA . HIS A 1 457 ? 34.991 -35.936 8.715 1.00 32.25 457 HIS A CA 1
ATOM 3625 C C . HIS A 1 457 ? 33.659 -35.673 9.407 1.00 32.25 457 HIS A C 1
ATOM 3627 O O . HIS A 1 457 ? 33.659 -34.893 10.387 1.00 32.25 457 HIS A O 1
#

Sequence (457 aa):
MNEKGEMKKEVEKKKCVSHLGGKLALMLQENDRNSSTPIQNTEVACVEIAGLCHDLGHGPFSHAFEDIIQPYEDGNKWKPDKQAVFMLKYLIKHNSLEKKLADLKIYAEDIDFICQLILGVKEDDEMLRENKFCLYQLVNNSVYGMDVDRWDYIARGAHYLHVGRKSTFDFKRILSSVKILDVKRGSKTRRELCFRDEVARDLNQMFLTSRQLNYASYQDRHSEVIAIIKKYKLLDSVKDPEAFCQVDDTIVNAIRQSLSQEPGMVKAREIIDRIHRREFYHCIAECKHAKEELSRFDCGGRNPLINIPFYKESSDGTFVAEFLPVDELQADLPPVDVSFRIYTKVPKLDRETVNMAKSRCETRLEMIHERQRSVPTKPVKQKVKSPSIGPVAPSPPLSAVGHVTSPSSGSFVSTDGDEDIPSLMSNPPDAVAAVGTGPAESNPRGSRSPEPEVKLH

InterPro domains:
  IPR003607 HD/PDEase domain [cd00077] (17-175)
  IPR006674 HD domain [PF01966] (20-156)
  IPR050135 Deoxyguanosinetriphosphate triphosphohydrolase-like [PTHR11373] (12-312)

pLDDT: mean 70.48, std 24.43, range [19.8, 98.5]

Organism: Strongylocentrotus purpuratus (NCBI:txid7668)

Secondary structure (DSSP, 8-state):
--HHHHHHHHHHHHHHHHHHHHHHHHHHHHHTTTSSSPPPHHHHHHHHHHHHHGGGG--TTTHHHHTTSPPPTTSPPP-HHHHHHHHHHHHHHHTTTHHHHHHTT--HHHHHHHHHHHH---TTS--TTGGGHHHHTTS--TTTS--HHHHHHHHHHHHHS--SS--S--HHHHHHTEEEEEEEETTEEEEEEEEEGGGHHHHHHHHHHHHHHHHHHHTS-THHHHHHHTTTTGGGGGG-HHHHTT-STTHHHHHHH-----HHHHHHHHHHHHHHHT-PPEEEEEEEEE---GGGSSSTTS-GGGG--EEEE-TTS-EEEEPPPTTTSPP-PPPP-EEEEEEES-S---HHHHHHHHHHHHHHHHHHHHHHHHS----------PPPP----PPPPP----------------------------PPTTEEEEE-PPPP-----------------

Radius of gyration: 27.53 Å; chains: 1; bounding box: 85×81×75 Å

Foldseek 3Di:
DPVVVVVVVVQVLLQQQLVQQLVLLVVQLVLCVPPPDGRDPLLSVLSSVLSNQLQVQAFALRVLLQVQQAADPVRHGDDSLVLSLVLLVVVCVVVVCQVVCVVSVQHPLSSVQSSCLSVADDPPGDHSCQQPVASSCARANPQLGDYSSLVSCLVVVCVPVPPVDPQPQDVVQFSVFWYWDFDDDPPDTHTHTAGAPVCLVNVLSSLLSQLVSVVVSQFPPSPLVSVLCNLPVLSVLSVPSVSRVVGYNCSLVVLCPDPDPPPRSVVNNVSSVCVVVVLDWDWLAKAKALLDFCCVRGPTQDRSQQRHWYWDQDPVRDIDTDRDDPVPRDPTNPRDTKMKTKTFSDPDDDPVVSVVRHVVRVVVSVVSVVVVVPPDPDPPPPPPPDDDDDDDDDDDDDDDDDDDDDDDDDDDDDDDDDDDDDDPDDDDPTMDIDMHDDDDDDDDDDDDDDDDDDDDD